Protein AF-A0AAE0NZG1-F1 (afdb_monomer)

Nearest PDB structures (foldseek):
  2xvi-assembly2_C  TM=7.199E-01  e=5.889E-21  Methylophaga aminisulfidivorans
  2xlt-assembly1_C  TM=7.195E-01  e=6.247E-21  Methylophaga aminisulfidivorans
  2xlr-assembly2_A  TM=7.307E-01  e=1.063E-20  Methylophaga aminisulfidivorans
  2xve-assembly1_B  TM=7.290E-01  e=1.706E-20  Methylophaga aminisulfidivorans
  2xls-assembly1_A  TM=7.111E-01  e=4.659E-20  Methylophaga aminisulfidivorans

Structure (mmCIF, N/CA/C/O backbone):
data_AF-A0AAE0NZG1-F1
#
_entry.id   AF-A0AAE0NZG1-F1
#
loop_
_atom_site.group_PDB
_atom_site.id
_atom_site.type_symbol
_atom_site.label_atom_id
_atom_site.label_alt_id
_atom_site.label_comp_id
_atom_site.label_asym_id
_atom_site.label_entity_id
_atom_site.label_seq_id
_atom_site.pdbx_PDB_ins_code
_atom_site.Cartn_x
_atom_site.Cartn_y
_atom_site.Cartn_z
_atom_site.occupancy
_atom_site.B_iso_or_equiv
_atom_site.auth_seq_id
_atom_site.auth_comp_id
_atom_site.auth_asym_id
_atom_site.auth_atom_id
_atom_site.pdbx_PDB_model_num
ATOM 1 N N . MET A 1 1 ? -55.441 -10.733 8.340 1.00 35.50 1 MET A N 1
ATOM 2 C CA . MET A 1 1 ? -56.640 -11.370 7.733 1.00 35.50 1 MET A CA 1
ATOM 3 C C . MET A 1 1 ? -56.366 -12.064 6.395 1.00 35.50 1 MET A C 1
ATOM 5 O O . MET A 1 1 ? -56.879 -13.160 6.217 1.00 35.50 1 MET A O 1
ATOM 9 N N . LEU A 1 2 ? -55.564 -11.502 5.477 1.00 33.28 2 LEU A N 1
ATOM 10 C CA . LEU A 1 2 ? -55.244 -12.149 4.186 1.00 33.28 2 LEU A CA 1
ATOM 11 C C . LEU A 1 2 ? -54.427 -13.452 4.346 1.00 33.28 2 LEU A C 1
ATOM 13 O O . LEU A 1 2 ? -54.689 -14.438 3.665 1.00 33.28 2 LEU A O 1
ATOM 17 N N . HIS A 1 3 ? -53.512 -13.483 5.323 1.00 33.41 3 HIS A N 1
ATOM 18 C CA . HIS A 1 3 ? -52.668 -14.644 5.623 1.00 33.41 3 HIS A CA 1
ATOM 19 C C . HIS A 1 3 ? -53.476 -15.886 6.042 1.00 33.41 3 HIS A C 1
ATOM 21 O O . HIS A 1 3 ? -53.213 -16.969 5.531 1.00 33.41 3 HIS A O 1
ATOM 27 N N . LEU A 1 4 ? -54.520 -15.711 6.869 1.00 37.62 4 LEU A N 1
ATOM 28 C CA . LEU A 1 4 ? -55.423 -16.794 7.292 1.00 37.62 4 LEU A CA 1
ATOM 29 C C . LEU A 1 4 ? -56.292 -17.328 6.143 1.00 37.62 4 LEU A C 1
ATOM 31 O O . LEU A 1 4 ? -56.583 -18.517 6.106 1.00 37.62 4 LEU A O 1
ATOM 35 N N . LYS A 1 5 ? -56.693 -16.475 5.189 1.00 36.03 5 LYS A N 1
ATOM 36 C CA . LYS A 1 5 ? -57.503 -16.903 4.034 1.00 36.03 5 LYS A CA 1
ATOM 37 C C . LYS A 1 5 ? -56.692 -17.735 3.032 1.00 36.03 5 LYS A C 1
ATOM 39 O O . LYS A 1 5 ? -57.220 -18.695 2.481 1.00 36.03 5 LYS A O 1
ATOM 44 N N . LEU A 1 6 ? -55.411 -17.411 2.841 1.00 36.88 6 LEU A N 1
ATOM 45 C CA . LEU A 1 6 ? -54.520 -18.142 1.930 1.00 36.88 6 LEU A CA 1
ATOM 46 C C . LEU A 1 6 ? -54.051 -19.487 2.504 1.00 36.88 6 LEU A C 1
ATOM 48 O O . LEU A 1 6 ? -53.966 -20.464 1.765 1.00 36.88 6 LEU A O 1
ATOM 52 N N . THR A 1 7 ? -53.823 -19.574 3.819 1.00 39.25 7 THR A N 1
ATOM 53 C CA . THR A 1 7 ? -53.500 -20.858 4.475 1.00 39.25 7 THR A CA 1
ATOM 54 C C . THR A 1 7 ? -54.692 -21.812 4.480 1.00 39.25 7 THR A C 1
ATOM 56 O O . THR A 1 7 ? -54.508 -23.007 4.272 1.00 39.25 7 THR A O 1
ATOM 59 N N . HIS A 1 8 ? -55.917 -21.298 4.639 1.00 39.06 8 HIS A N 1
ATOM 60 C CA . HIS A 1 8 ? -57.129 -22.121 4.586 1.00 39.06 8 HIS A CA 1
ATOM 61 C C . HIS A 1 8 ? -57.407 -22.660 3.170 1.00 39.06 8 HIS A C 1
ATOM 63 O O . HIS A 1 8 ? -57.751 -23.827 3.015 1.00 39.06 8 HIS A O 1
ATOM 69 N N . ALA A 1 9 ? -57.182 -21.850 2.126 1.00 38.56 9 ALA A N 1
ATOM 70 C CA . ALA A 1 9 ? -57.336 -22.283 0.733 1.00 38.56 9 ALA A CA 1
ATOM 71 C C . ALA A 1 9 ? -56.296 -23.343 0.314 1.00 38.56 9 ALA A C 1
ATOM 73 O O . ALA A 1 9 ? -56.632 -24.288 -0.398 1.00 38.56 9 ALA A O 1
ATOM 74 N N . ALA A 1 10 ? -55.051 -23.227 0.794 1.00 38.72 10 ALA A N 1
ATOM 75 C CA . ALA A 1 10 ? -54.000 -24.215 0.541 1.00 38.72 10 ALA A CA 1
ATOM 76 C C . ALA A 1 10 ? -54.260 -25.556 1.254 1.00 38.72 10 ALA A C 1
ATOM 78 O O . ALA A 1 10 ? -53.926 -26.610 0.719 1.00 38.72 10 ALA A O 1
ATOM 79 N N . TYR A 1 11 ? -54.888 -25.522 2.434 1.00 39.44 11 TYR A N 1
ATOM 80 C CA . TYR A 1 11 ? -55.250 -26.725 3.187 1.00 39.44 11 TYR A CA 1
ATOM 81 C C . TYR A 1 11 ? -56.404 -27.494 2.523 1.00 39.44 11 TYR A C 1
ATOM 83 O O . TYR A 1 11 ? -56.337 -28.712 2.399 1.00 39.44 11 TYR A O 1
ATOM 91 N N . ILE A 1 12 ? -57.416 -26.782 2.009 1.00 41.34 12 ILE A N 1
ATOM 92 C CA . ILE A 1 12 ? -58.547 -27.389 1.284 1.00 41.34 12 ILE A CA 1
ATOM 93 C C . ILE A 1 12 ? -58.068 -28.071 -0.008 1.00 41.34 12 ILE A C 1
ATOM 95 O O . ILE A 1 12 ? -58.441 -29.210 -0.271 1.00 41.34 12 ILE A O 1
ATOM 99 N N . HIS A 1 13 ? -57.163 -27.437 -0.763 1.00 39.66 13 HIS A N 1
ATOM 100 C CA . HIS A 1 13 ? -56.595 -28.042 -1.974 1.00 39.66 13 HIS A CA 1
ATOM 101 C C . HIS A 1 13 ? -55.708 -29.271 -1.704 1.00 39.66 13 HIS A C 1
ATOM 103 O O . HIS A 1 13 ? -55.544 -30.101 -2.596 1.00 39.66 13 HIS A O 1
ATOM 109 N N . ALA A 1 14 ? -55.135 -29.408 -0.504 1.00 37.75 14 ALA A N 1
ATOM 110 C CA . ALA A 1 14 ? -54.304 -30.555 -0.138 1.00 37.75 14 ALA A CA 1
ATOM 111 C C . ALA A 1 14 ? -55.138 -31.812 0.172 1.00 37.75 14 ALA A C 1
ATOM 113 O O . ALA A 1 14 ? -54.738 -32.914 -0.206 1.00 37.75 14 ALA A O 1
ATOM 114 N N . CYS A 1 15 ? -56.320 -31.653 0.779 1.00 36.50 15 CYS A N 1
ATOM 115 C CA . CYS A 1 15 ? -57.230 -32.769 1.060 1.00 36.50 15 CYS A CA 1
ATOM 116 C C . CYS A 1 15 ? -57.805 -33.407 -0.220 1.00 36.50 15 CYS A C 1
ATOM 118 O O . CYS A 1 15 ? -58.006 -34.620 -0.262 1.00 36.50 15 CYS A O 1
ATOM 120 N N . ASP A 1 16 ? -57.990 -32.627 -1.290 1.00 36.09 16 ASP A N 1
ATOM 121 C CA . ASP A 1 16 ? -58.468 -33.142 -2.583 1.00 36.09 16 ASP A CA 1
ATOM 122 C C . ASP A 1 16 ? -57.423 -34.017 -3.309 1.00 36.09 16 ASP A C 1
ATOM 124 O O . ASP A 1 16 ? -57.780 -34.909 -4.085 1.00 36.09 16 ASP A O 1
ATOM 128 N N . TYR A 1 17 ? -56.125 -33.813 -3.044 1.00 37.03 17 TYR A N 1
ATOM 129 C CA . TYR A 1 17 ? -55.042 -34.594 -3.659 1.00 37.03 17 TYR A CA 1
ATOM 130 C C . TYR A 1 17 ? -54.747 -35.914 -2.930 1.00 37.03 17 TYR A C 1
ATOM 132 O O . TYR A 1 17 ? -54.373 -36.888 -3.589 1.00 37.03 17 TYR A O 1
ATOM 140 N N . GLU A 1 18 ? -54.961 -35.992 -1.611 1.00 38.16 18 GLU A N 1
ATOM 141 C CA . GLU A 1 18 ? -54.873 -37.258 -0.861 1.00 38.16 18 GLU A CA 1
ATOM 142 C C . GLU A 1 18 ? -55.946 -38.261 -1.320 1.00 38.16 18 GLU A C 1
ATOM 144 O O . GLU A 1 18 ? -55.645 -39.440 -1.521 1.00 38.16 18 GLU A O 1
ATOM 149 N N . TRP A 1 19 ? -57.163 -37.789 -1.619 1.00 36.38 19 TRP A N 1
ATOM 150 C CA . TRP A 1 19 ? -58.260 -38.639 -2.103 1.00 36.38 19 TRP A CA 1
ATOM 151 C C . TRP A 1 19 ? -58.004 -39.243 -3.499 1.00 36.38 19 TRP A C 1
ATOM 153 O O . TRP A 1 19 ? -58.440 -40.357 -3.802 1.00 36.38 19 TRP A O 1
ATOM 163 N N . LEU A 1 20 ? -57.254 -38.544 -4.360 1.00 34.03 20 LEU A N 1
ATOM 164 C CA . LEU A 1 20 ? -56.904 -39.017 -5.707 1.00 34.03 20 LEU A CA 1
ATOM 165 C C . LEU A 1 20 ? -55.770 -40.058 -5.717 1.00 34.03 20 LEU A C 1
ATOM 167 O O . LEU A 1 20 ? -55.671 -40.835 -6.673 1.00 34.03 20 LEU A O 1
ATOM 171 N N . PHE A 1 21 ? -54.936 -40.118 -4.673 1.00 36.44 21 PHE A N 1
ATOM 172 C CA . PHE A 1 21 ? -53.766 -41.005 -4.629 1.00 36.44 21 PHE A CA 1
ATOM 173 C C . PHE A 1 21 ? -54.078 -42.402 -4.058 1.00 36.44 21 PHE A C 1
ATOM 175 O O . PHE A 1 21 ? -53.493 -43.392 -4.505 1.00 36.44 21 PHE A O 1
ATOM 182 N N . GLU A 1 22 ? -55.071 -42.531 -3.168 1.00 37.56 22 GLU A N 1
ATOM 183 C CA . GLU A 1 22 ? -55.482 -43.827 -2.591 1.00 37.56 22 GLU A CA 1
ATOM 184 C C . GLU A 1 22 ? -56.130 -44.796 -3.601 1.00 37.56 22 GLU A C 1
ATOM 186 O O . GLU A 1 22 ? -56.205 -46.002 -3.359 1.00 37.56 22 GLU A O 1
ATOM 191 N N . ARG A 1 23 ? -56.548 -44.324 -4.785 1.00 32.97 23 ARG A N 1
ATOM 192 C CA . ARG A 1 23 ? -57.167 -45.178 -5.818 1.00 32.97 23 ARG A CA 1
ATOM 193 C C . ARG A 1 23 ? -56.192 -45.865 -6.781 1.00 32.97 23 ARG A C 1
ATOM 195 O O . ARG A 1 23 ? -56.651 -46.636 -7.623 1.00 32.97 23 ARG A O 1
ATOM 202 N N . ARG A 1 24 ? -54.874 -45.638 -6.684 1.00 37.31 24 ARG A N 1
ATOM 203 C CA . ARG A 1 24 ? -53.900 -46.115 -7.694 1.00 37.31 24 ARG A CA 1
ATOM 204 C C . ARG A 1 24 ? -52.851 -47.123 -7.225 1.00 37.31 24 ARG A C 1
ATOM 206 O O . ARG A 1 24 ? -51.877 -47.343 -7.936 1.00 37.31 24 ARG A O 1
ATOM 213 N N . VAL A 1 25 ? -53.073 -47.801 -6.100 1.00 41.47 25 VAL A N 1
ATOM 214 C CA . VAL A 1 25 ? -52.229 -48.931 -5.670 1.00 41.47 25 VAL A CA 1
ATOM 215 C C . VAL A 1 25 ? -53.098 -50.150 -5.352 1.00 41.47 25 VAL A C 1
ATOM 217 O O . VAL A 1 25 ? -53.264 -50.559 -4.208 1.00 41.47 25 VAL A O 1
ATOM 220 N N . LYS A 1 26 ? -53.686 -50.747 -6.392 1.00 36.97 26 LYS A N 1
ATOM 221 C CA . LYS A 1 26 ? -54.165 -52.135 -6.362 1.00 36.97 26 LYS A CA 1
ATOM 222 C C . LYS A 1 26 ? -53.731 -52.830 -7.648 1.00 36.97 26 LYS A C 1
ATOM 224 O O . LYS A 1 26 ? -54.264 -52.540 -8.711 1.00 36.97 26 LYS A O 1
ATOM 229 N N . GLY A 1 27 ? -52.796 -53.767 -7.507 1.00 40.88 27 GLY A N 1
ATOM 230 C CA . GLY A 1 27 ? -52.499 -54.787 -8.511 1.00 40.88 27 GLY A CA 1
ATOM 231 C C . GLY A 1 27 ? -51.211 -54.566 -9.300 1.00 40.88 27 GLY A C 1
ATOM 232 O O . GLY A 1 27 ? -51.254 -54.097 -10.430 1.00 40.88 27 GLY A O 1
ATOM 233 N N . SER A 1 28 ? -50.079 -54.999 -8.747 1.00 34.44 28 SER A N 1
ATOM 234 C CA . SER A 1 28 ? -48.930 -55.418 -9.559 1.00 34.44 28 SER A CA 1
ATOM 235 C C . SER A 1 28 ? -48.131 -56.480 -8.805 1.00 34.44 28 SER A C 1
ATOM 237 O O . SER A 1 28 ? -47.505 -56.184 -7.790 1.00 34.44 28 SER A O 1
ATOM 239 N N . THR A 1 29 ? -48.203 -57.718 -9.285 1.00 38.53 29 THR A N 1
ATOM 240 C CA . THR A 1 29 ? -47.350 -58.847 -8.892 1.00 38.53 29 THR A CA 1
ATOM 241 C C . THR A 1 29 ? -46.118 -58.887 -9.791 1.00 38.53 29 THR A C 1
ATOM 243 O O . THR A 1 29 ? -46.232 -58.641 -10.992 1.00 38.53 29 THR A O 1
ATOM 246 N N . ASP A 1 30 ? -44.955 -59.213 -9.234 1.00 44.97 30 ASP A N 1
ATOM 247 C CA . ASP A 1 30 ? -43.724 -59.451 -9.985 1.00 44.97 30 ASP A CA 1
ATOM 248 C C . ASP A 1 30 ? -43.536 -60.944 -10.321 1.00 44.97 30 ASP A C 1
ATOM 250 O O . ASP A 1 30 ? -44.201 -61.835 -9.787 1.00 44.97 30 ASP A O 1
ATOM 254 N N . ALA A 1 31 ? -42.649 -61.217 -11.282 1.00 43.62 31 ALA A N 1
ATOM 255 C CA . ALA A 1 31 ? -42.538 -62.484 -12.013 1.00 43.62 31 ALA A CA 1
ATOM 256 C C . ALA A 1 31 ? -42.002 -63.691 -11.206 1.00 43.62 31 ALA A C 1
ATOM 258 O O . ALA A 1 31 ? -41.679 -64.719 -11.798 1.00 43.62 31 ALA A O 1
ATOM 259 N N . LEU A 1 32 ? -41.902 -63.595 -9.876 1.00 44.12 32 LEU A N 1
ATOM 260 C CA . LEU A 1 32 ? -41.382 -64.661 -9.007 1.00 44.12 32 LEU A CA 1
ATOM 261 C C . LEU A 1 32 ? -42.249 -64.951 -7.767 1.00 44.12 32 LEU A C 1
ATOM 263 O O . LEU A 1 32 ? -41.847 -65.742 -6.919 1.00 44.12 32 LEU A O 1
ATOM 267 N N . GLY A 1 33 ? -43.458 -64.386 -7.671 1.00 43.19 33 GLY A N 1
ATOM 268 C CA . GLY A 1 33 ? -44.497 -64.894 -6.764 1.00 43.19 33 GLY A CA 1
ATOM 269 C C . GLY A 1 33 ? -44.167 -64.866 -5.266 1.00 43.19 33 GLY A C 1
ATOM 270 O O . GLY A 1 33 ? -44.625 -65.743 -4.536 1.00 43.19 33 GLY A O 1
ATOM 271 N N . SER A 1 34 ? -43.416 -63.870 -4.785 1.00 36.91 34 SER A N 1
ATOM 272 C CA . SER A 1 34 ? -43.178 -63.686 -3.345 1.00 36.91 34 SER A CA 1
ATOM 273 C C . SER A 1 34 ? -43.743 -62.359 -2.833 1.00 36.91 34 SER A C 1
ATOM 275 O O . SER A 1 34 ? -43.562 -61.301 -3.425 1.00 36.91 34 SER A O 1
ATOM 277 N N . THR A 1 35 ? -44.475 -62.424 -1.721 1.00 37.06 35 THR A N 1
ATOM 278 C CA . THR A 1 35 ? -45.082 -61.274 -1.038 1.00 37.06 35 THR A CA 1
ATOM 279 C C . THR A 1 35 ? -44.037 -60.480 -0.253 1.00 37.06 35 THR A C 1
ATOM 281 O O . THR A 1 35 ? -43.442 -61.008 0.687 1.00 37.06 35 THR A O 1
ATOM 284 N N . ILE A 1 36 ? -43.858 -59.201 -0.593 1.00 37.53 36 ILE A N 1
ATOM 285 C CA . ILE A 1 36 ? -43.008 -58.245 0.135 1.00 37.53 36 ILE A CA 1
ATOM 286 C C . ILE A 1 36 ? -43.803 -57.657 1.323 1.00 37.53 36 ILE A C 1
ATOM 288 O O . ILE A 1 36 ? -44.904 -57.143 1.109 1.00 37.53 36 ILE A O 1
ATOM 292 N N . PRO A 1 37 ? -43.298 -57.699 2.573 1.00 34.16 37 PRO A N 1
ATOM 293 C CA . PRO A 1 37 ? -43.982 -57.110 3.725 1.00 34.16 37 PRO A CA 1
ATOM 294 C C . PRO A 1 37 ? -43.802 -55.577 3.785 1.00 34.16 37 PRO A C 1
ATOM 296 O O . PRO A 1 37 ? -42.761 -55.060 3.369 1.00 34.16 37 PRO A O 1
ATOM 299 N N . PRO A 1 38 ? -44.776 -54.819 4.329 1.00 34.44 38 PRO A N 1
ATOM 300 C CA . PRO A 1 38 ? -44.740 -53.361 4.321 1.00 34.44 38 PRO A CA 1
ATOM 301 C C . PRO A 1 38 ? -43.804 -52.844 5.421 1.00 34.44 38 PRO A C 1
ATOM 303 O O . PRO A 1 38 ? -44.153 -52.834 6.600 1.00 34.44 38 PRO A O 1
ATOM 306 N N . ALA A 1 39 ? -42.615 -52.375 5.044 1.00 32.00 39 ALA A N 1
ATOM 307 C CA . ALA A 1 39 ? -41.710 -51.678 5.952 1.00 32.00 39 ALA A CA 1
ATOM 308 C C . ALA A 1 39 ? -41.410 -50.255 5.451 1.00 32.00 39 ALA A C 1
ATOM 310 O O . ALA A 1 39 ? -40.675 -50.051 4.493 1.00 32.00 39 ALA A O 1
ATOM 311 N N . ARG A 1 40 ? -41.983 -49.279 6.171 1.00 34.56 40 ARG A N 1
ATOM 312 C CA . ARG A 1 40 ? -41.534 -47.881 6.335 1.00 34.56 40 ARG A CA 1
ATOM 313 C C . ARG A 1 40 ? -41.143 -47.110 5.062 1.00 34.56 40 ARG A C 1
ATOM 315 O O . ARG A 1 40 ? -39.990 -46.740 4.880 1.00 34.56 40 ARG A O 1
ATOM 322 N N . PHE A 1 41 ? -42.149 -46.697 4.297 1.00 34.56 41 PHE A N 1
ATOM 323 C CA . PHE A 1 41 ? -42.094 -45.475 3.485 1.00 34.56 41 PHE A CA 1
ATOM 324 C C . PHE A 1 41 ? -43.159 -44.501 4.003 1.00 34.56 41 PHE A C 1
ATOM 326 O O . PHE A 1 41 ? -44.265 -44.419 3.490 1.00 34.56 41 PHE A O 1
ATOM 333 N N . SER A 1 42 ? -42.847 -43.807 5.095 1.00 36.22 42 SER A N 1
ATOM 334 C CA . SER A 1 42 ? -43.654 -42.694 5.610 1.00 36.22 42 SER A CA 1
ATOM 335 C C . SER A 1 42 ? -42.708 -41.637 6.163 1.00 36.22 42 SER A C 1
ATOM 337 O O . SER A 1 42 ? -42.648 -41.395 7.366 1.00 36.22 42 SER A O 1
ATOM 339 N N . LEU A 1 43 ? -41.893 -41.065 5.281 1.00 40.91 43 LEU A N 1
ATOM 340 C CA . LEU A 1 43 ? -41.100 -39.876 5.583 1.00 40.91 43 LEU A CA 1
ATOM 341 C C . LEU A 1 43 ? -40.825 -39.103 4.287 1.00 40.91 43 LEU A C 1
ATOM 343 O O . LEU A 1 43 ? -39.690 -38.847 3.906 1.00 40.91 43 LEU A O 1
ATOM 347 N N . THR A 1 44 ? -41.883 -38.777 3.557 1.00 52.12 44 THR A N 1
ATOM 348 C CA . THR A 1 44 ? -41.784 -38.003 2.319 1.00 52.12 44 THR A CA 1
ATOM 349 C C . THR A 1 44 ? -43.118 -37.301 2.118 1.00 52.12 44 THR A C 1
ATOM 351 O O . THR A 1 44 ? -44.143 -37.820 2.536 1.00 52.12 44 THR A O 1
ATOM 354 N N . VAL A 1 45 ? -43.111 -36.109 1.527 1.00 38.25 45 VAL A N 1
ATOM 355 C CA . VAL A 1 45 ? -44.235 -35.156 1.423 1.00 38.25 45 VAL A CA 1
ATOM 356 C C . VAL A 1 45 ? -44.298 -34.145 2.575 1.00 38.25 45 VAL A C 1
ATOM 358 O O . VAL A 1 45 ? -43.971 -32.987 2.333 1.00 38.25 45 VAL A O 1
ATOM 361 N N . HIS A 1 46 ? -44.594 -34.519 3.827 1.00 38.03 46 HIS A N 1
ATOM 362 C CA . HIS A 1 46 ? -44.743 -33.515 4.906 1.00 38.03 46 HIS A CA 1
ATOM 363 C C . HIS A 1 46 ? -43.450 -32.718 5.180 1.00 38.03 46 HIS A C 1
ATOM 365 O O . HIS A 1 46 ? -43.475 -31.496 5.298 1.00 38.03 46 HIS A O 1
ATOM 371 N N . GLN A 1 47 ? -42.289 -33.383 5.180 1.00 42.56 47 GLN A N 1
ATOM 372 C CA . GLN A 1 47 ? -40.992 -32.710 5.340 1.00 42.56 47 GLN A CA 1
ATOM 373 C C . GLN A 1 47 ? -40.622 -31.834 4.134 1.00 42.56 47 GLN A C 1
ATOM 375 O O . GLN A 1 47 ? -40.018 -30.780 4.313 1.00 42.56 47 GLN A O 1
ATOM 380 N N . CYS A 1 48 ? -41.030 -32.217 2.920 1.00 38.31 48 CYS A N 1
ATOM 381 C CA . CYS A 1 48 ? -40.830 -31.401 1.722 1.00 38.31 48 CYS A CA 1
ATOM 382 C C . CYS A 1 48 ? -41.717 -30.147 1.743 1.00 38.31 48 CYS A C 1
ATOM 384 O O . CYS A 1 48 ? -41.238 -29.069 1.405 1.00 38.31 48 CYS A O 1
ATOM 386 N N . PHE A 1 49 ? -42.968 -30.251 2.203 1.00 41.38 49 PHE A N 1
ATOM 387 C CA . PHE A 1 49 ? -43.868 -29.102 2.346 1.00 41.38 49 PHE A CA 1
ATOM 388 C C . PHE A 1 49 ? -43.450 -28.150 3.469 1.00 41.38 49 PHE A C 1
ATOM 390 O O . PHE A 1 49 ? -43.558 -26.942 3.293 1.00 41.38 49 PHE A O 1
ATOM 397 N N . VAL A 1 50 ? -42.901 -28.657 4.577 1.00 45.22 50 VAL A N 1
ATOM 398 C CA . VAL A 1 50 ? -42.299 -27.810 5.623 1.00 45.22 50 VAL A CA 1
ATOM 399 C C . VAL A 1 50 ? -41.055 -27.092 5.092 1.00 45.22 50 VAL A C 1
ATOM 401 O O . VAL A 1 50 ? -40.870 -25.909 5.364 1.00 45.22 50 VAL A O 1
ATOM 404 N N . LEU A 1 51 ? -40.228 -27.757 4.277 1.00 43.56 51 LEU A N 1
ATOM 405 C CA . LEU A 1 51 ? -39.058 -27.127 3.661 1.00 43.56 51 LEU A CA 1
ATOM 406 C C . LEU A 1 51 ? -39.462 -26.042 2.649 1.00 43.56 51 LEU A C 1
ATOM 408 O O . LEU A 1 51 ? -38.928 -24.938 2.691 1.00 43.56 51 LEU A O 1
ATOM 412 N N . ILE A 1 52 ? -40.439 -26.324 1.783 1.00 46.22 52 ILE A N 1
ATOM 413 C CA . ILE A 1 52 ? -40.962 -25.372 0.792 1.00 46.22 52 ILE A CA 1
ATOM 414 C C . ILE A 1 52 ? -41.704 -24.221 1.486 1.00 46.22 52 ILE A C 1
ATOM 416 O O . ILE A 1 52 ? -41.507 -23.068 1.119 1.00 46.22 52 ILE A O 1
ATOM 420 N N . GLY A 1 53 ? -42.484 -24.502 2.531 1.00 36.66 53 GLY A N 1
ATOM 421 C CA . GLY A 1 53 ? -43.155 -23.498 3.357 1.00 36.66 53 GLY A CA 1
ATOM 422 C C . GLY A 1 53 ? -42.173 -22.591 4.099 1.00 36.66 53 GLY A C 1
ATOM 423 O O . GLY A 1 53 ? -42.387 -21.385 4.147 1.00 36.66 53 GLY A O 1
ATOM 424 N N . ASN A 1 54 ? -41.053 -23.130 4.587 1.00 46.97 54 ASN A N 1
ATOM 425 C CA . ASN A 1 54 ? -39.980 -22.339 5.194 1.00 46.97 54 ASN A CA 1
ATOM 426 C C . ASN A 1 54 ? -39.200 -21.519 4.157 1.00 46.97 54 ASN A C 1
ATOM 428 O O . ASN A 1 54 ? -38.798 -20.397 4.445 1.00 46.97 54 ASN A O 1
ATOM 432 N N . ILE A 1 55 ? -39.000 -22.038 2.942 1.00 46.88 55 ILE A N 1
ATOM 433 C CA . ILE A 1 55 ? -38.347 -21.303 1.849 1.00 46.88 55 ILE A CA 1
ATOM 434 C C . ILE A 1 55 ? -39.248 -20.162 1.363 1.00 46.88 55 ILE A C 1
ATOM 436 O O . ILE A 1 55 ? -38.789 -19.029 1.267 1.00 46.88 55 ILE A O 1
ATOM 440 N N . ILE A 1 56 ? -40.535 -20.421 1.129 1.00 44.00 56 ILE A N 1
ATOM 441 C CA . ILE A 1 56 ? -41.512 -19.404 0.716 1.00 44.00 56 ILE A CA 1
ATOM 442 C C . ILE A 1 56 ? -41.754 -18.401 1.852 1.00 44.00 56 ILE A C 1
ATOM 444 O O . ILE A 1 56 ? -41.794 -17.202 1.598 1.00 44.00 56 ILE A O 1
ATOM 448 N N . GLY A 1 57 ? -41.832 -18.859 3.103 1.00 35.12 57 GLY A N 1
ATOM 449 C CA . GLY A 1 57 ? -41.927 -18.006 4.289 1.00 35.12 57 GLY A CA 1
ATOM 450 C C . GLY A 1 57 ? -40.707 -17.101 4.470 1.00 35.12 57 GLY A C 1
ATOM 451 O O . GLY A 1 57 ? -40.872 -15.926 4.772 1.00 35.12 57 GLY A O 1
ATOM 452 N N . ASN A 1 58 ? -39.497 -17.595 4.189 1.00 43.34 58 ASN A N 1
ATOM 453 C CA . ASN A 1 58 ? -38.279 -16.780 4.189 1.00 43.34 58 ASN A CA 1
ATOM 454 C C . ASN A 1 58 ? -38.204 -15.823 2.991 1.00 43.34 58 ASN A C 1
ATOM 456 O O . ASN A 1 58 ? -37.699 -14.715 3.136 1.00 43.34 58 ASN A O 1
ATOM 460 N N . ILE A 1 59 ? -38.696 -16.210 1.811 1.00 40.09 59 ILE A N 1
ATOM 461 C CA . ILE A 1 59 ? -38.724 -15.337 0.625 1.00 40.09 59 ILE A CA 1
ATOM 462 C C . ILE A 1 59 ? -39.741 -14.203 0.813 1.00 40.09 59 ILE A C 1
ATOM 464 O O . ILE A 1 59 ? -39.424 -13.052 0.530 1.00 40.09 59 ILE A O 1
ATOM 468 N N . ILE A 1 60 ? -40.931 -14.508 1.340 1.00 41.34 60 ILE A N 1
ATOM 469 C CA . ILE A 1 60 ? -41.985 -13.521 1.611 1.00 41.34 60 ILE A CA 1
ATOM 470 C C . ILE A 1 60 ? -41.628 -12.667 2.837 1.00 41.34 60 ILE A C 1
ATOM 472 O O . ILE A 1 60 ? -41.801 -11.453 2.788 1.00 41.34 60 ILE A O 1
ATOM 476 N N . GLY A 1 61 ? -41.050 -13.255 3.890 1.00 35.22 61 GLY A N 1
ATOM 477 C CA . GLY A 1 61 ? -40.526 -12.520 5.048 1.00 35.22 61 GLY A CA 1
ATOM 478 C C . GLY A 1 61 ? -39.422 -11.530 4.661 1.00 35.22 61 GLY A C 1
ATOM 479 O O . GLY A 1 61 ? -39.487 -10.363 5.028 1.00 35.22 61 GLY A O 1
ATOM 480 N N . ASN A 1 62 ? -38.487 -11.933 3.791 1.00 41.16 62 ASN A N 1
ATOM 481 C CA . ASN A 1 62 ? -37.455 -11.037 3.249 1.00 41.16 62 ASN A CA 1
ATOM 482 C C . ASN A 1 62 ? -37.982 -9.993 2.242 1.00 41.16 62 ASN A C 1
ATOM 484 O O . ASN A 1 62 ? -37.261 -9.047 1.915 1.00 41.16 62 ASN A O 1
ATOM 488 N N . MET A 1 63 ? -39.194 -10.171 1.707 1.00 36.78 63 MET A N 1
ATOM 489 C CA . MET A 1 63 ? -39.853 -9.191 0.835 1.00 36.78 63 MET A CA 1
ATOM 490 C C . MET A 1 63 ? -40.731 -8.197 1.606 1.00 36.78 63 MET A C 1
ATOM 492 O O . MET A 1 63 ? -40.969 -7.109 1.088 1.00 36.78 63 MET A O 1
ATOM 496 N N . MET A 1 64 ? -41.217 -8.554 2.801 1.00 36.62 64 MET A N 1
ATOM 497 C CA . MET A 1 64 ? -42.177 -7.743 3.564 1.00 36.62 64 MET A CA 1
ATOM 498 C C . MET A 1 64 ? -41.589 -7.059 4.803 1.00 36.62 64 MET A C 1
ATOM 500 O O . MET A 1 64 ? -42.204 -6.113 5.291 1.00 36.62 64 MET A O 1
ATOM 504 N N . ASP A 1 65 ? -40.405 -7.455 5.269 1.00 43.88 65 ASP A N 1
ATOM 505 C CA . ASP A 1 65 ? -39.677 -6.690 6.279 1.00 43.88 65 ASP A CA 1
ATOM 506 C C . ASP A 1 65 ? -38.789 -5.640 5.604 1.00 43.88 65 ASP A C 1
ATOM 508 O O . ASP A 1 65 ? -37.998 -5.963 4.714 1.00 43.88 65 ASP A O 1
ATOM 512 N N . ASN A 1 66 ? -38.898 -4.400 6.095 1.00 43.66 66 ASN A N 1
ATOM 513 C CA . ASN A 1 66 ? -38.074 -3.221 5.796 1.00 43.66 66 ASN A CA 1
ATOM 514 C C . ASN A 1 66 ? -38.585 -2.273 4.705 1.00 43.66 66 ASN A C 1
ATOM 516 O O . ASN A 1 66 ? -37.869 -2.012 3.744 1.00 43.66 66 ASN A O 1
ATOM 520 N N . ILE A 1 67 ? -39.758 -1.671 4.897 1.00 37.03 67 ILE A N 1
ATOM 52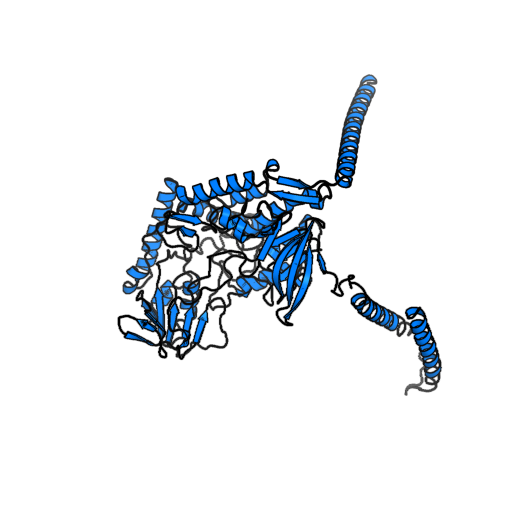1 C CA . ILE A 1 67 ? -40.107 -0.388 4.265 1.00 37.03 67 ILE A CA 1
ATOM 522 C C . ILE A 1 67 ? -40.252 0.623 5.407 1.00 37.03 67 ILE A C 1
ATOM 524 O O . ILE A 1 67 ? -41.092 0.412 6.281 1.00 37.03 67 ILE A O 1
ATOM 528 N N . ASP A 1 68 ? -39.405 1.656 5.454 1.00 43.75 68 ASP A N 1
ATOM 529 C CA . ASP A 1 68 ? -39.647 2.802 6.346 1.00 43.75 68 ASP A CA 1
ATOM 530 C C . ASP A 1 68 ? -40.677 3.766 5.713 1.00 43.75 68 ASP A C 1
ATOM 532 O O . ASP A 1 68 ? -40.981 3.647 4.523 1.00 43.75 68 ASP A O 1
ATOM 536 N N . ASP A 1 69 ? -41.226 4.706 6.492 1.00 44.75 69 ASP A N 1
ATOM 537 C CA . ASP A 1 69 ? -42.268 5.667 6.071 1.00 44.75 69 ASP A CA 1
ATOM 538 C C . ASP A 1 69 ? -41.916 6.519 4.818 1.00 44.75 69 ASP A C 1
ATOM 540 O O . ASP A 1 69 ? -42.781 7.200 4.268 1.00 44.75 69 ASP A O 1
ATOM 544 N N . SER A 1 70 ? -40.675 6.464 4.322 1.00 47.88 70 SER A N 1
ATOM 545 C CA . SER A 1 70 ? -40.171 7.086 3.087 1.00 47.88 70 SER A CA 1
ATOM 546 C C . SER A 1 70 ? -40.225 6.195 1.834 1.00 47.88 70 SER A C 1
ATOM 548 O O . SER A 1 70 ? -39.894 6.657 0.742 1.00 47.88 70 SER A O 1
ATOM 550 N N . GLY A 1 71 ? -40.636 4.925 1.947 1.00 38.00 71 GLY A N 1
ATOM 551 C CA . GLY A 1 71 ? -40.714 3.993 0.811 1.00 38.00 71 GLY A CA 1
ATOM 552 C C . GLY A 1 71 ? -39.370 3.386 0.381 1.00 38.00 71 GLY A C 1
ATOM 553 O O . GLY A 1 71 ? -39.311 2.673 -0.623 1.00 38.00 71 GLY A O 1
ATOM 554 N N . LEU A 1 72 ? -38.294 3.638 1.132 1.00 46.59 72 LEU A N 1
ATOM 555 C CA . LEU A 1 72 ? -36.976 3.038 0.925 1.00 46.59 72 LEU A CA 1
ATOM 556 C C . LEU A 1 72 ? -36.819 1.756 1.751 1.00 46.59 72 LEU A C 1
ATOM 558 O O . LEU A 1 72 ? -37.326 1.634 2.869 1.00 46.59 72 LEU A O 1
ATOM 562 N N . LYS A 1 73 ? -36.091 0.785 1.187 1.00 56.44 73 LYS A N 1
ATOM 563 C CA . LYS A 1 73 ? -35.747 -0.453 1.888 1.00 56.44 73 LYS A CA 1
ATOM 564 C C . LYS A 1 73 ? -34.895 -0.094 3.110 1.00 56.44 73 LYS A C 1
ATOM 566 O O . LYS A 1 73 ? -33.888 0.593 2.935 1.00 56.44 73 LYS A O 1
ATOM 571 N N . ALA A 1 74 ? -35.273 -0.530 4.316 1.00 63.84 74 ALA A N 1
ATOM 572 C CA . ALA A 1 74 ? -34.489 -0.201 5.514 1.00 63.84 74 ALA A CA 1
ATOM 573 C C . ALA A 1 74 ? -33.027 -0.658 5.334 1.00 63.84 74 ALA A C 1
ATOM 575 O O . ALA A 1 74 ? -32.786 -1.718 4.738 1.00 63.84 74 ALA A O 1
ATOM 576 N N . PRO A 1 75 ? -32.049 0.135 5.808 1.00 78.12 75 PRO A N 1
ATOM 577 C CA . PRO A 1 75 ? -30.645 -0.151 5.571 1.00 78.12 75 PRO A CA 1
ATOM 578 C C . PRO A 1 75 ? -30.259 -1.504 6.167 1.00 78.12 75 PRO A C 1
ATOM 580 O O . PRO A 1 75 ? -30.689 -1.867 7.266 1.00 78.12 75 PRO A O 1
ATOM 583 N N . GLY A 1 76 ? -29.400 -2.242 5.460 1.00 90.69 76 GLY A N 1
ATOM 584 C CA . GLY A 1 76 ? -28.732 -3.398 6.056 1.00 90.69 76 GLY A CA 1
ATOM 585 C C . GLY A 1 76 ? -27.928 -2.964 7.286 1.00 90.69 76 GLY A C 1
ATOM 586 O O . GLY A 1 76 ? -27.505 -1.8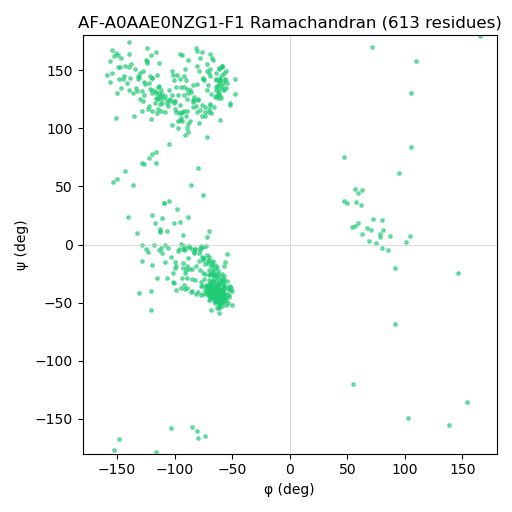15 7.369 1.00 90.69 76 GLY A O 1
ATOM 587 N N . TYR A 1 77 ? -27.705 -3.860 8.247 1.00 96.62 77 TYR A N 1
ATOM 588 C CA . TYR A 1 77 ? -26.897 -3.556 9.432 1.00 96.62 77 TYR A CA 1
ATOM 589 C C . TYR A 1 77 ? -25.860 -4.648 9.690 1.00 96.62 77 TYR A C 1
ATOM 591 O O . TYR A 1 77 ? -26.136 -5.835 9.513 1.00 96.62 77 TYR A O 1
ATOM 599 N N . SER A 1 78 ? -24.671 -4.238 10.127 1.00 97.69 78 SER A N 1
ATOM 600 C CA . SER A 1 78 ? -23.695 -5.114 10.779 1.00 97.69 78 SER A CA 1
ATOM 601 C C . SER A 1 78 ? -22.967 -4.352 11.876 1.00 97.69 78 SER A C 1
ATOM 603 O O . SER A 1 78 ? -22.675 -3.168 11.727 1.00 97.69 78 SER A O 1
ATOM 605 N N . GLN A 1 79 ? -22.611 -5.010 12.975 1.00 97.75 79 GLN A N 1
ATOM 606 C CA . GLN A 1 79 ? -21.849 -4.362 14.039 1.00 97.75 79 GLN A CA 1
ATOM 607 C C . GLN A 1 79 ? -20.523 -3.789 13.512 1.00 97.75 79 GLN A C 1
ATOM 609 O O . GLN A 1 79 ? -20.172 -2.648 13.824 1.00 97.75 79 GLN A O 1
ATOM 614 N N . PHE A 1 80 ? -19.824 -4.546 12.663 1.00 98.75 80 PHE A N 1
ATOM 615 C CA . PHE A 1 80 ? -18.592 -4.120 12.003 1.00 98.75 80 PHE A CA 1
ATOM 616 C C . PHE A 1 80 ? -18.796 -4.010 10.491 1.00 98.75 80 PHE A C 1
ATOM 618 O O . PHE A 1 80 ? -19.335 -4.924 9.863 1.00 98.75 80 PHE A 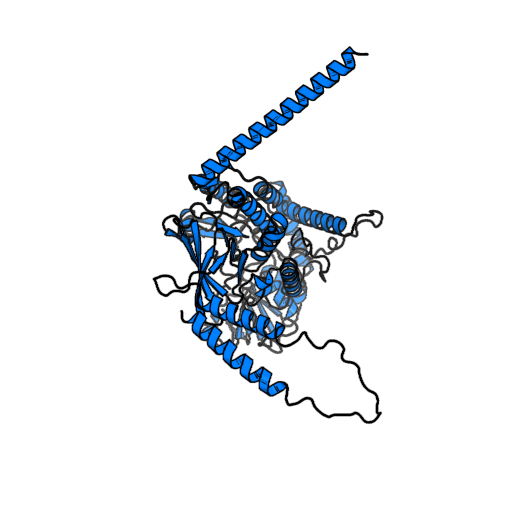O 1
ATOM 625 N N . ALA A 1 81 ? -18.310 -2.934 9.883 1.00 98.75 81 ALA A N 1
ATOM 626 C CA . ALA A 1 81 ? -18.139 -2.832 8.438 1.00 98.75 81 ALA A CA 1
ATOM 627 C C . ALA A 1 81 ? -16.665 -2.604 8.098 1.00 98.75 81 ALA A C 1
ATOM 629 O O . ALA A 1 81 ? -15.956 -1.897 8.813 1.00 98.75 81 ALA A O 1
ATOM 630 N N . CYS A 1 82 ? -16.193 -3.190 6.998 1.00 98.69 82 CYS A N 1
ATOM 631 C CA . CYS A 1 82 ? -14.860 -2.926 6.473 1.00 98.69 82 CYS A CA 1
ATOM 632 C C . CYS A 1 82 ? -14.885 -2.687 4.964 1.00 98.69 82 CYS A C 1
ATOM 634 O O . CYS A 1 82 ? -15.505 -3.443 4.220 1.00 98.69 82 CYS A O 1
ATOM 636 N N . ILE A 1 83 ? -14.185 -1.654 4.504 1.00 98.50 83 ILE A N 1
ATOM 637 C CA . ILE A 1 83 ? -14.023 -1.361 3.080 1.00 98.50 83 ILE A CA 1
ATOM 638 C C . ILE A 1 83 ? -12.693 -1.962 2.612 1.00 98.50 83 ILE A C 1
ATOM 640 O O . ILE A 1 83 ? -11.631 -1.505 3.033 1.00 98.50 83 ILE A O 1
ATOM 644 N N . GLY A 1 84 ? -12.755 -2.974 1.744 1.00 97.75 84 GLY A N 1
ATOM 645 C CA . GLY A 1 84 ? -11.620 -3.693 1.158 1.00 97.75 84 GLY A CA 1
ATOM 646 C C . GLY A 1 84 ? -11.388 -5.093 1.746 1.00 97.75 84 GLY A C 1
ATOM 647 O O . GLY A 1 84 ? -11.246 -5.268 2.955 1.00 97.75 84 GLY A O 1
ATOM 648 N N . ALA A 1 85 ? -11.249 -6.098 0.876 1.00 97.69 85 ALA A N 1
ATOM 649 C CA . ALA A 1 85 ? -10.966 -7.500 1.205 1.00 97.69 85 ALA A CA 1
ATOM 650 C C . ALA A 1 85 ? -9.503 -7.899 0.906 1.00 97.69 85 ALA A C 1
ATOM 652 O O . ALA A 1 85 ? -9.196 -9.014 0.471 1.00 97.69 85 ALA A O 1
ATOM 653 N N . GLY A 1 86 ? -8.570 -6.974 1.149 1.00 97.38 86 GLY A N 1
ATOM 654 C CA . GLY A 1 86 ? -7.136 -7.264 1.215 1.00 97.38 86 GLY A CA 1
ATOM 655 C C . GLY A 1 86 ? -6.711 -7.854 2.568 1.00 97.38 86 GLY A C 1
ATOM 656 O O . GLY A 1 86 ? -7.534 -8.314 3.362 1.00 97.38 86 GLY A O 1
ATOM 657 N N . PHE A 1 87 ? -5.409 -7.777 2.873 1.00 97.81 87 PHE A N 1
ATOM 658 C CA . PHE A 1 87 ? -4.865 -8.169 4.184 1.00 97.81 87 PHE A CA 1
ATOM 659 C C . PHE A 1 87 ? -5.575 -7.472 5.356 1.00 97.81 87 PHE A C 1
ATOM 661 O O . PHE A 1 87 ? -5.801 -8.106 6.383 1.00 97.81 87 PHE A O 1
ATOM 668 N N . SER A 1 88 ? -5.966 -6.205 5.193 1.00 97.88 88 SER A N 1
ATOM 669 C CA . SER A 1 88 ? -6.676 -5.430 6.215 1.00 97.88 88 SER A CA 1
ATOM 670 C C . SER A 1 88 ? -8.033 -6.037 6.587 1.00 97.88 88 SER A C 1
ATOM 672 O O . SER A 1 88 ? -8.227 -6.422 7.739 1.00 97.88 88 SER A O 1
ATOM 674 N N . GLY A 1 89 ? -8.952 -6.188 5.627 1.00 98.25 89 GLY A N 1
ATOM 675 C CA . GLY A 1 89 ? -10.294 -6.718 5.897 1.00 98.25 89 GLY A CA 1
ATOM 676 C C . GLY A 1 89 ? -10.288 -8.186 6.326 1.00 98.25 89 GLY A C 1
ATOM 677 O O . GLY A 1 89 ? -10.938 -8.548 7.308 1.00 98.25 89 GLY A O 1
ATOM 678 N N . VAL A 1 90 ? -9.492 -9.030 5.654 1.00 98.62 90 VAL A N 1
ATOM 679 C CA . VAL A 1 90 ? -9.351 -10.451 6.026 1.00 98.62 90 VAL A CA 1
ATOM 680 C C . VAL A 1 90 ? -8.737 -10.589 7.422 1.00 98.62 90 VAL A C 1
ATOM 682 O O . VAL A 1 90 ? -9.205 -11.394 8.228 1.00 98.62 90 VAL A O 1
ATOM 685 N N . GLY A 1 91 ? -7.719 -9.784 7.735 1.00 98.50 91 GLY A N 1
ATOM 686 C CA . GLY A 1 91 ? -7.069 -9.772 9.043 1.00 98.50 91 GLY A CA 1
ATOM 687 C C . GLY A 1 91 ? -8.010 -9.332 10.161 1.00 98.50 91 GLY A C 1
ATOM 688 O O . GLY A 1 91 ? -8.032 -9.966 11.219 1.00 98.50 91 GLY A O 1
ATOM 689 N N . LEU A 1 92 ? -8.813 -8.290 9.924 1.00 98.75 92 LEU A N 1
ATOM 690 C CA . LEU A 1 92 ? -9.809 -7.799 10.874 1.00 98.75 92 LEU A CA 1
ATOM 691 C C . LEU A 1 92 ? -10.851 -8.878 11.181 1.00 98.75 92 LEU A C 1
ATOM 693 O O . LEU A 1 92 ? -11.020 -9.244 12.343 1.00 98.75 92 LEU A O 1
ATOM 697 N N . GLY A 1 93 ? -11.494 -9.435 10.149 1.00 98.56 93 GLY A N 1
ATOM 698 C CA . GLY A 1 93 ? -12.514 -10.473 10.317 1.00 98.56 93 GLY A CA 1
ATOM 699 C C . GLY A 1 93 ? -11.974 -11.720 11.021 1.00 98.56 93 GLY A C 1
ATOM 700 O O . GLY A 1 93 ? -12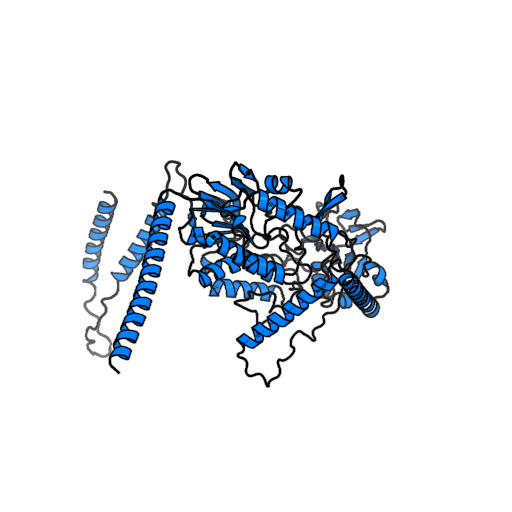.587 -12.229 11.962 1.00 98.56 93 GLY A O 1
ATOM 701 N N . ALA A 1 94 ? -10.777 -12.176 10.638 1.00 98.56 94 ALA A N 1
ATOM 702 C CA . ALA A 1 94 ? -10.130 -13.311 11.290 1.00 98.56 94 ALA A CA 1
ATOM 703 C C . ALA A 1 94 ? -9.810 -13.019 12.764 1.00 98.56 94 ALA A C 1
ATOM 705 O O . ALA A 1 94 ? -9.978 -13.888 13.620 1.00 98.56 94 ALA A O 1
ATOM 706 N N . THR A 1 95 ? -9.368 -11.802 13.084 1.00 98.50 95 THR A N 1
ATOM 707 C CA . THR A 1 95 ? -9.035 -11.410 14.460 1.00 98.50 95 THR A CA 1
ATOM 708 C C . THR A 1 95 ? -10.285 -11.280 15.326 1.00 98.50 95 THR A C 1
ATOM 710 O O . THR A 1 95 ? -10.289 -11.814 16.432 1.00 98.50 95 THR A O 1
ATOM 713 N N . LEU A 1 96 ? -11.370 -10.688 14.814 1.00 98.44 96 LEU A N 1
ATOM 714 C CA . LEU A 1 96 ? -12.665 -10.623 15.505 1.00 98.44 96 LEU A CA 1
ATOM 715 C C . LEU A 1 96 ? -13.171 -12.018 15.893 1.00 98.44 96 LEU A C 1
ATOM 717 O O . LEU A 1 96 ? -13.501 -12.259 17.059 1.00 98.44 96 LEU A O 1
ATOM 721 N N . LYS A 1 97 ? -13.128 -12.967 14.951 1.00 97.50 97 LYS A N 1
ATOM 722 C CA . LYS A 1 97 ? -13.513 -14.360 15.205 1.00 97.50 97 LYS A CA 1
ATOM 723 C C . LYS A 1 97 ? -12.605 -15.030 16.237 1.00 97.50 97 LYS A C 1
ATOM 725 O O . LYS A 1 97 ? -13.090 -15.729 17.120 1.00 97.50 97 LYS A O 1
ATOM 730 N N . ARG A 1 98 ? -11.289 -14.815 16.158 1.00 97.62 98 ARG A N 1
ATOM 731 C CA . ARG A 1 98 ? -10.305 -15.443 17.060 1.00 97.62 98 ARG A CA 1
ATOM 732 C C . ARG A 1 98 ? -10.324 -14.891 18.481 1.00 97.62 98 ARG A C 1
ATOM 734 O O . ARG A 1 98 ? -10.093 -15.652 19.412 1.00 97.62 98 ARG A O 1
ATOM 741 N N . TRP A 1 99 ? -10.487 -13.581 18.642 1.00 97.25 99 TRP A N 1
ATOM 742 C CA . TRP A 1 99 ? -10.374 -12.911 19.941 1.00 97.25 99 TRP A CA 1
ATOM 743 C C . TRP A 1 99 ? -11.700 -12.855 20.683 1.00 97.25 99 TRP A C 1
ATOM 745 O O . TRP A 1 99 ? -11.714 -12.997 21.902 1.00 97.25 99 TRP A O 1
ATOM 755 N N . TYR A 1 100 ? -12.795 -12.655 19.951 1.00 96.75 100 TYR A N 1
ATOM 756 C CA . TYR A 1 100 ? -14.104 -12.385 20.541 1.00 96.75 100 TYR A CA 1
ATOM 757 C C . TYR A 1 100 ? -15.180 -13.386 20.112 1.00 96.75 100 TYR A C 1
ATOM 759 O O . TYR A 1 100 ? -16.297 -13.314 20.612 1.00 96.75 100 TYR A O 1
ATOM 767 N N . GLY A 1 101 ? -14.888 -14.302 19.180 1.00 96.69 101 GLY A N 1
ATOM 768 C CA . GLY A 1 101 ? -15.911 -15.182 18.604 1.00 96.69 101 GLY A CA 1
ATOM 769 C C . GLY A 1 101 ? -16.948 -14.434 17.758 1.00 96.69 101 GLY A C 1
ATOM 770 O O . GLY A 1 101 ? -17.994 -14.994 17.442 1.00 96.69 101 GLY A O 1
ATOM 771 N N . LEU A 1 102 ? -16.676 -13.176 17.394 1.00 96.44 102 LEU A N 1
ATOM 772 C CA . LEU A 1 102 ? -17.609 -12.323 16.664 1.00 96.44 102 LEU A CA 1
ATOM 773 C C . LEU A 1 102 ? -17.517 -12.587 15.160 1.00 96.44 102 LEU A C 1
ATOM 775 O O . LEU A 1 102 ? -16.428 -12.708 14.599 1.00 96.44 102 LEU A O 1
ATOM 779 N N . SER A 1 103 ? -18.680 -12.660 14.517 1.00 94.69 103 SER A N 1
ATOM 780 C CA . SER A 1 103 ? -18.828 -12.889 13.072 1.00 94.69 103 SER A CA 1
ATOM 781 C C . SER A 1 103 ? -19.723 -11.858 12.381 1.00 94.69 103 SER A C 1
ATOM 783 O O . SER A 1 103 ? -19.897 -11.921 11.163 1.00 94.69 103 SER A O 1
ATOM 785 N N . ASP A 1 104 ? -20.262 -10.891 13.132 1.00 97.50 104 ASP A N 1
ATOM 786 C CA . ASP A 1 104 ? -21.093 -9.812 12.596 1.00 97.50 104 ASP A CA 1
ATOM 787 C C . ASP A 1 104 ? -20.238 -8.704 11.963 1.00 97.50 104 ASP A C 1
ATOM 789 O O . ASP A 1 104 ? -20.129 -7.578 12.450 1.00 97.50 104 ASP A O 1
ATOM 793 N N . ILE A 1 105 ? -19.567 -9.075 10.876 1.00 98.31 105 ILE A N 1
ATOM 794 C CA . ILE A 1 105 ? -18.802 -8.181 10.020 1.00 98.31 105 ILE A CA 1
ATOM 795 C C . ILE A 1 105 ? -19.338 -8.258 8.594 1.00 98.31 105 ILE A C 1
ATOM 797 O O . ILE A 1 105 ? -19.618 -9.342 8.080 1.00 98.31 105 ILE A O 1
ATOM 801 N N . ARG A 1 106 ? -19.441 -7.103 7.937 1.00 98.56 106 ARG A N 1
ATOM 802 C CA . ARG A 1 106 ? -19.637 -6.990 6.492 1.00 98.56 106 ARG A CA 1
ATOM 803 C C . ARG A 1 106 ? -18.396 -6.371 5.865 1.00 98.56 106 ARG A C 1
ATOM 805 O O . ARG A 1 106 ? -17.945 -5.318 6.306 1.00 98.56 106 ARG A O 1
ATOM 812 N N . ILE A 1 107 ? -17.835 -7.018 4.851 1.00 98.69 107 ILE A N 1
ATOM 813 C CA . ILE A 1 107 ? -16.693 -6.490 4.099 1.00 98.69 107 ILE A CA 1
ATOM 814 C C . ILE A 1 107 ? -17.173 -6.137 2.691 1.00 98.69 107 ILE A C 1
ATOM 816 O O . ILE A 1 107 ? -17.795 -6.968 2.040 1.00 98.69 107 ILE A O 1
ATOM 820 N N . PHE A 1 108 ? -16.882 -4.934 2.210 1.00 98.44 108 PHE A N 1
ATOM 821 C CA . PHE A 1 108 ? -17.233 -4.490 0.859 1.00 98.44 108 PHE A CA 1
ATOM 822 C C . PHE A 1 108 ? -15.979 -4.456 -0.015 1.00 98.44 108 PHE A C 1
ATOM 824 O O . PHE A 1 108 ? -15.010 -3.778 0.327 1.00 98.44 108 PHE A O 1
ATOM 831 N N . GLU A 1 109 ? -15.974 -5.198 -1.120 1.00 97.88 109 GLU A N 1
ATOM 832 C CA . GLU A 1 109 ? -14.840 -5.313 -2.039 1.00 97.88 109 GLU A CA 1
ATOM 833 C C . GLU A 1 109 ? -15.278 -4.990 -3.466 1.00 97.88 109 GLU A C 1
ATOM 835 O O . GLU A 1 109 ? -16.239 -5.557 -3.979 1.00 97.88 109 GLU A O 1
ATOM 840 N N . ARG A 1 110 ? -14.541 -4.089 -4.117 1.00 96.06 110 ARG A N 1
ATOM 841 C CA . ARG A 1 110 ? -14.828 -3.642 -5.484 1.00 96.06 110 ARG A CA 1
ATOM 842 C C . ARG A 1 110 ? -14.459 -4.691 -6.515 1.00 96.06 110 ARG A C 1
ATOM 844 O O . ARG A 1 110 ? -15.055 -4.691 -7.590 1.00 96.06 110 ARG A O 1
ATOM 851 N N . GLU A 1 111 ? -13.462 -5.513 -6.216 1.00 95.62 111 GLU A N 1
ATOM 852 C CA . GLU A 1 111 ? -13.032 -6.614 -7.066 1.00 95.62 111 GLU A CA 1
ATOM 853 C C . GLU A 1 111 ? -13.923 -7.853 -6.879 1.00 95.62 111 GLU A C 1
ATOM 855 O O . GLU A 1 111 ? -14.756 -7.940 -5.974 1.00 95.62 111 GLU A O 1
ATOM 860 N N . ASN A 1 112 ? -13.752 -8.831 -7.762 1.00 95.88 112 ASN A N 1
ATOM 861 C CA . ASN A 1 112 ? -14.536 -10.067 -7.787 1.00 95.88 112 ASN A CA 1
ATOM 862 C C . ASN A 1 112 ? -14.019 -11.170 -6.840 1.00 95.88 112 ASN A C 1
ATOM 864 O O . ASN A 1 112 ? -14.634 -12.231 -6.754 1.00 95.88 112 ASN A O 1
ATOM 868 N N . ASP A 1 113 ? -12.891 -10.949 -6.163 1.00 96.88 113 ASP A N 1
ATOM 869 C CA . ASP A 1 113 ? -12.294 -11.890 -5.214 1.00 96.88 113 ASP A CA 1
ATOM 870 C C . ASP A 1 113 ? -11.436 -11.145 -4.175 1.00 96.88 113 ASP A C 1
ATOM 872 O O . ASP A 1 113 ? -11.119 -9.962 -4.318 1.00 96.88 113 ASP A O 1
ATOM 876 N N . VAL A 1 114 ? -11.043 -11.845 -3.113 1.00 97.44 114 VAL A N 1
ATOM 877 C CA . VAL A 1 114 ? -10.128 -11.350 -2.088 1.00 97.44 114 VAL A CA 1
ATOM 878 C C . VAL A 1 114 ? -8.716 -11.194 -2.637 1.00 97.44 114 VAL A C 1
ATOM 880 O O . VAL A 1 114 ? -8.260 -11.950 -3.494 1.00 97.44 114 VAL A O 1
ATOM 883 N N . GLY A 1 115 ? -7.962 -10.257 -2.067 1.00 94.81 115 GLY A N 1
ATOM 884 C CA . GLY A 1 115 ? -6.539 -10.124 -2.383 1.00 94.81 115 GLY A CA 1
ATOM 885 C C . GLY A 1 115 ? -6.015 -8.698 -2.367 1.00 94.81 115 GLY A C 1
ATOM 886 O O . GLY A 1 115 ? -4.816 -8.494 -2.158 1.00 94.81 115 GLY A O 1
ATOM 887 N N . GLY A 1 116 ? -6.886 -7.706 -2.573 1.00 95.06 116 GLY A N 1
ATOM 888 C CA . GLY A 1 116 ? -6.489 -6.305 -2.712 1.00 95.06 116 GLY A CA 1
ATOM 889 C C . GLY A 1 116 ? -5.446 -6.136 -3.819 1.00 95.06 116 GLY A C 1
ATOM 890 O O . GLY A 1 116 ? -5.672 -6.526 -4.964 1.00 95.06 116 GLY A O 1
ATOM 891 N N . VAL A 1 117 ? -4.256 -5.631 -3.476 1.00 94.31 117 VAL A N 1
ATOM 892 C CA . VAL A 1 117 ? -3.150 -5.461 -4.439 1.00 94.31 117 VAL A CA 1
ATOM 893 C C . VAL A 1 117 ? -2.791 -6.750 -5.181 1.00 94.31 117 VAL A C 1
ATOM 895 O O . VAL A 1 117 ? -2.414 -6.679 -6.347 1.00 94.31 117 VAL A O 1
ATOM 898 N N . TRP A 1 118 ? -2.946 -7.919 -4.552 1.00 95.81 118 TRP A N 1
ATOM 899 C CA . TRP A 1 118 ? -2.651 -9.209 -5.180 1.00 95.81 118 TRP A CA 1
ATOM 900 C C . TRP A 1 118 ? -3.720 -9.643 -6.178 1.00 95.81 118 TRP A C 1
ATOM 902 O O . TRP A 1 118 ? -3.407 -10.412 -7.083 1.00 95.81 118 TRP A O 1
ATOM 912 N N . GLN A 1 119 ? -4.952 -9.147 -6.029 1.00 94.88 119 GLN A N 1
ATOM 913 C CA . GLN A 1 119 ? -6.035 -9.374 -6.984 1.00 94.88 119 GLN A CA 1
ATOM 914 C C . GLN A 1 119 ? -5.918 -8.444 -8.192 1.00 94.88 119 GLN A C 1
ATOM 916 O O . GLN A 1 119 ? -6.082 -8.879 -9.330 1.00 94.88 119 GLN A O 1
ATOM 921 N N . ILE A 1 120 ? -5.565 -7.183 -7.941 1.00 93.31 120 ILE A N 1
ATOM 922 C CA . ILE A 1 120 ? -5.468 -6.137 -8.962 1.00 93.31 120 ILE A CA 1
ATOM 923 C C . ILE A 1 120 ? -4.211 -6.289 -9.837 1.00 93.31 120 ILE A C 1
ATOM 925 O O . ILE A 1 120 ? -4.264 -6.116 -11.052 1.00 93.31 120 ILE A O 1
ATOM 929 N N . ASN A 1 121 ? -3.059 -6.600 -9.240 1.00 95.50 121 ASN A N 1
ATOM 930 C CA . ASN A 1 121 ? -1.794 -6.680 -9.970 1.00 95.50 121 ASN A CA 1
ATOM 931 C C . ASN A 1 121 ? -1.586 -8.093 -10.524 1.00 95.50 121 ASN A C 1
ATOM 933 O O . ASN A 1 121 ? -1.118 -8.993 -9.822 1.00 95.50 121 ASN A O 1
ATOM 937 N N . GLN A 1 122 ? -1.942 -8.274 -11.797 1.00 94.62 122 GLN A N 1
ATOM 938 C CA . GLN A 1 122 ? -1.859 -9.556 -12.506 1.00 94.62 122 GLN A CA 1
ATOM 939 C C . GLN A 1 122 ? -0.809 -9.579 -13.624 1.00 94.62 122 GLN A C 1
ATOM 941 O O . GLN A 1 122 ? -0.770 -10.527 -14.404 1.00 94.62 122 GLN A O 1
ATOM 946 N N . TYR A 1 123 ? 0.044 -8.555 -13.698 1.00 96.81 123 TYR A N 1
ATOM 947 C CA . TYR A 1 123 ? 1.131 -8.496 -14.671 1.00 96.81 123 TYR A CA 1
ATOM 948 C C . TYR A 1 123 ? 2.136 -9.656 -14.489 1.00 96.81 123 TYR A C 1
ATOM 950 O O . TYR A 1 123 ? 2.325 -10.151 -13.369 1.00 96.81 123 TYR A O 1
ATOM 958 N N . PRO A 1 124 ? 2.808 -10.099 -15.567 1.00 95.88 124 PRO A N 1
ATOM 959 C CA . PRO A 1 124 ? 3.780 -11.185 -15.516 1.00 95.88 124 PRO A CA 1
ATOM 960 C C . PRO A 1 124 ? 4.972 -10.825 -14.624 1.00 95.88 124 PRO A C 1
ATOM 962 O O . PRO A 1 124 ? 5.488 -9.712 -14.668 1.00 95.88 124 PRO A O 1
ATOM 965 N N . GLY A 1 125 ? 5.399 -11.775 -13.793 1.00 94.38 125 GLY A N 1
ATOM 966 C CA . GLY A 1 125 ? 6.497 -11.580 -12.841 1.00 94.38 125 GLY A CA 1
ATOM 967 C C . GLY A 1 125 ? 6.091 -10.949 -11.503 1.00 94.38 125 GLY A C 1
ATOM 968 O O . GLY A 1 125 ? 6.927 -10.898 -10.601 1.00 94.38 125 GLY A O 1
ATOM 969 N N . ALA A 1 126 ? 4.826 -10.532 -11.328 1.00 95.81 126 ALA A N 1
ATOM 970 C CA . ALA A 1 126 ? 4.334 -9.944 -10.081 1.00 95.81 126 ALA A CA 1
ATOM 971 C C . ALA A 1 126 ? 4.655 -10.826 -8.861 1.00 95.81 126 ALA A C 1
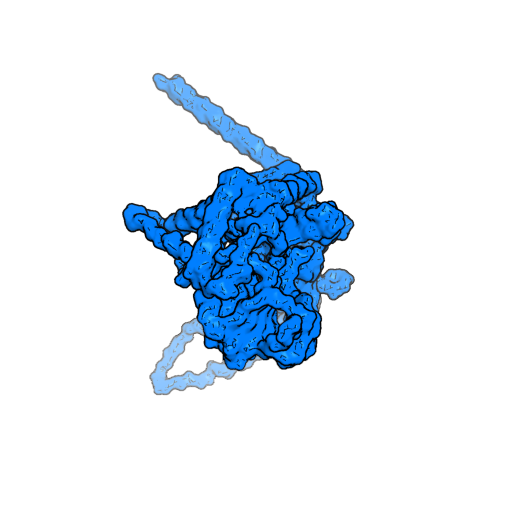ATOM 973 O O . ALA A 1 126 ? 4.222 -11.982 -8.763 1.00 95.81 126 ALA A O 1
ATOM 974 N N . ALA A 1 127 ? 5.406 -10.270 -7.912 1.00 93.81 127 ALA A N 1
ATOM 975 C CA . ALA A 1 127 ? 5.925 -11.003 -6.763 1.00 93.81 127 ALA A CA 1
ATOM 976 C C . ALA A 1 127 ? 6.074 -10.128 -5.522 1.00 93.81 127 ALA A C 1
ATOM 978 O O . ALA A 1 127 ? 6.315 -8.922 -5.612 1.00 93.81 127 ALA A O 1
ATOM 979 N N . CYS A 1 128 ? 5.989 -10.759 -4.353 1.00 92.69 128 CYS A N 1
ATOM 980 C CA . CYS A 1 128 ? 6.348 -10.118 -3.098 1.00 92.69 128 CYS A CA 1
ATOM 981 C C . CYS A 1 128 ? 7.857 -9.889 -3.021 1.00 92.69 128 CYS A C 1
ATOM 983 O O . CYS A 1 128 ? 8.645 -10.706 -3.479 1.00 92.69 128 CYS A O 1
ATOM 985 N N . ASP A 1 129 ? 8.259 -8.786 -2.406 1.00 89.94 129 ASP A N 1
ATOM 986 C CA . ASP A 1 129 ? 9.653 -8.429 -2.144 1.00 89.94 129 ASP A CA 1
ATOM 987 C C . ASP A 1 129 ? 10.024 -8.586 -0.658 1.00 89.94 129 ASP A C 1
ATOM 989 O O . ASP A 1 129 ? 11.092 -8.163 -0.218 1.00 89.94 129 ASP A O 1
ATOM 993 N N . ILE A 1 130 ? 9.142 -9.226 0.113 1.00 90.75 130 ILE A N 1
ATOM 994 C CA . ILE A 1 130 ? 9.339 -9.644 1.499 1.00 90.75 130 ILE A CA 1
ATOM 995 C C . ILE A 1 130 ? 9.189 -11.172 1.561 1.00 90.75 130 ILE A C 1
ATOM 997 O O . ILE A 1 130 ? 8.335 -11.729 0.865 1.00 90.75 130 ILE A O 1
ATOM 1001 N N . PRO A 1 131 ? 9.973 -11.882 2.394 1.00 89.38 131 PRO A N 1
ATOM 1002 C CA . PRO A 1 131 ? 9.827 -13.325 2.528 1.00 89.38 131 PRO A CA 1
ATOM 1003 C C . PRO A 1 131 ? 8.404 -13.734 2.936 1.00 89.38 131 PRO A C 1
ATOM 1005 O O . PRO A 1 131 ? 7.861 -13.180 3.892 1.00 89.38 131 PRO A O 1
ATOM 1008 N N . GLY A 1 132 ? 7.810 -14.728 2.268 1.00 90.44 132 GLY A N 1
ATOM 1009 C CA . GLY A 1 132 ? 6.393 -15.096 2.432 1.00 90.44 132 GLY A CA 1
ATOM 1010 C C . GLY A 1 132 ? 5.990 -15.463 3.866 1.00 90.44 132 GLY A C 1
ATOM 1011 O O . GLY A 1 132 ? 4.896 -15.128 4.322 1.00 90.44 132 GLY A O 1
ATOM 1012 N N . ILE A 1 133 ? 6.902 -16.061 4.638 1.00 89.44 133 ILE A N 1
ATOM 1013 C CA . ILE A 1 133 ? 6.671 -16.364 6.058 1.00 89.44 133 ILE A CA 1
ATOM 1014 C C . ILE A 1 133 ? 6.531 -15.105 6.931 1.00 89.44 133 ILE A C 1
ATOM 1016 O O . ILE A 1 133 ? 5.885 -15.163 7.974 1.00 89.44 133 ILE A O 1
ATOM 1020 N N . LEU A 1 134 ? 7.116 -13.971 6.527 1.00 92.44 134 LEU A N 1
ATOM 1021 C CA . LEU A 1 134 ? 6.949 -12.662 7.171 1.00 92.44 134 LEU A CA 1
ATOM 1022 C C . LEU A 1 134 ? 5.800 -11.867 6.528 1.00 92.44 134 LEU A C 1
ATOM 1024 O O . LEU A 1 134 ? 5.057 -11.168 7.218 1.00 92.44 134 LEU A O 1
ATOM 1028 N N . TYR A 1 135 ? 5.617 -12.005 5.215 1.00 94.62 135 TYR A N 1
ATOM 1029 C CA . TYR A 1 135 ? 4.513 -11.427 4.450 1.00 94.62 135 TYR A CA 1
ATOM 1030 C C . TYR A 1 135 ? 3.265 -12.329 4.476 1.00 94.62 135 TYR A C 1
ATOM 1032 O O . TYR A 1 135 ? 2.687 -12.713 3.467 1.00 94.62 135 TYR A O 1
ATOM 1040 N N . SER A 1 136 ? 2.867 -12.710 5.682 1.00 95.44 136 SER A N 1
ATOM 1041 C CA . SER A 1 136 ? 1.666 -13.491 5.991 1.00 95.44 136 SER A CA 1
ATOM 1042 C C . SER A 1 136 ? 1.187 -13.105 7.388 1.00 95.44 136 SER A C 1
ATOM 1044 O O . SER A 1 136 ? 1.934 -12.483 8.151 1.00 95.44 136 SER A O 1
ATOM 1046 N N . PHE A 1 137 ? -0.046 -13.448 7.743 1.00 96.56 137 PHE A N 1
ATOM 1047 C CA . PHE A 1 137 ? -0.554 -13.228 9.092 1.00 96.56 137 PHE A CA 1
ATOM 1048 C C . PHE A 1 137 ? 0.262 -14.014 10.121 1.00 96.56 137 PHE A C 1
ATOM 1050 O O . PHE A 1 137 ? 0.554 -15.195 9.931 1.00 96.56 137 PHE A O 1
ATOM 1057 N N . SER A 1 138 ? 0.586 -13.390 11.253 1.00 94.44 138 SER A N 1
ATOM 1058 C CA . SER A 1 138 ? 1.335 -14.022 12.350 1.00 94.44 138 SER A CA 1
ATOM 1059 C C . SER A 1 138 ? 0.669 -15.295 12.896 1.00 94.44 138 SER A C 1
ATOM 1061 O O . SER A 1 138 ? 1.334 -16.196 13.422 1.00 94.44 138 SER A O 1
ATOM 1063 N N . PHE A 1 139 ? -0.654 -15.383 12.763 1.00 93.81 139 PHE A N 1
ATOM 1064 C CA . PHE A 1 139 ? -1.466 -16.510 13.205 1.00 93.81 139 PHE A CA 1
ATOM 1065 C C . PHE A 1 139 ? -1.652 -17.600 12.139 1.00 93.81 139 PHE A C 1
ATOM 1067 O O . PHE A 1 139 ? -1.831 -18.761 12.513 1.00 93.81 139 PHE A O 1
ATOM 1074 N N . GLU A 1 140 ? -1.482 -17.265 10.856 1.00 93.69 140 GLU A N 1
ATOM 1075 C CA . GLU A 1 140 ? -1.439 -18.191 9.714 1.00 93.69 140 GLU A CA 1
ATOM 1076 C C . GLU A 1 140 ? -0.160 -17.974 8.883 1.00 93.69 140 GLU A C 1
ATOM 1078 O O . GLU A 1 140 ? -0.245 -17.459 7.765 1.00 93.69 140 GLU A O 1
ATOM 1083 N N . PRO A 1 141 ? 1.041 -18.312 9.390 1.00 88.94 141 PRO A N 1
ATOM 1084 C CA . PRO A 1 141 ? 2.262 -18.151 8.606 1.00 88.94 141 PRO A CA 1
ATOM 1085 C C . PRO A 1 141 ? 2.190 -18.957 7.306 1.00 88.94 141 PRO A C 1
ATOM 1087 O O . PRO A 1 141 ? 1.774 -20.115 7.320 1.00 88.94 141 PRO A O 1
ATOM 1090 N N . SER A 1 142 ? 2.616 -18.362 6.192 1.00 86.50 142 SER A N 1
ATOM 1091 C CA . SER A 1 142 ? 2.735 -19.084 4.922 1.00 86.50 142 SER A CA 1
ATOM 1092 C C . SER A 1 142 ? 3.979 -19.975 4.950 1.00 86.50 142 SER A C 1
ATOM 1094 O O . SER A 1 142 ? 5.101 -19.468 4.978 1.00 86.50 142 SER A O 1
ATOM 1096 N N . THR A 1 143 ? 3.778 -21.295 4.983 1.00 79.38 143 THR A N 1
ATOM 1097 C CA . THR A 1 143 ? 4.851 -22.306 5.097 1.00 79.38 143 THR A CA 1
ATOM 1098 C C . THR A 1 143 ? 5.001 -23.184 3.856 1.00 79.38 143 THR A C 1
ATOM 1100 O O . THR A 1 143 ? 5.900 -24.013 3.805 1.00 79.38 143 THR A O 1
ATOM 1103 N N . GLU A 1 144 ? 4.118 -23.018 2.873 1.00 71.38 144 GLU A N 1
ATOM 1104 C CA . GLU A 1 144 ? 4.012 -23.862 1.670 1.00 71.38 144 GLU A CA 1
ATOM 1105 C C . GLU A 1 144 ? 4.396 -23.105 0.388 1.00 71.38 144 GLU A C 1
ATOM 1107 O O . GLU A 1 144 ? 4.114 -23.567 -0.713 1.00 71.38 144 GLU A O 1
ATOM 1112 N N . GLY A 1 145 ? 4.982 -21.910 0.513 1.00 73.38 145 GLY A N 1
ATOM 1113 C CA . GLY A 1 145 ? 5.352 -21.096 -0.647 1.00 73.38 145 GLY A CA 1
ATOM 1114 C C . GLY A 1 145 ? 6.424 -21.773 -1.502 1.00 73.38 145 GLY A C 1
ATOM 1115 O O . GLY A 1 145 ? 7.361 -22.362 -0.961 1.00 73.38 145 GLY A O 1
ATOM 1116 N N . SER A 1 146 ? 6.316 -21.657 -2.829 1.00 80.00 146 SER A N 1
ATOM 1117 C CA . SER A 1 146 ? 7.264 -22.297 -3.763 1.00 80.00 146 SER A CA 1
ATOM 1118 C C . SER A 1 146 ? 8.671 -21.702 -3.696 1.00 80.00 146 SER A C 1
ATOM 1120 O O . SER A 1 146 ? 9.658 -22.357 -4.027 1.00 80.00 146 SER A O 1
ATOM 1122 N N . ARG A 1 147 ? 8.769 -20.440 -3.272 1.00 82.12 147 ARG A N 1
ATOM 1123 C CA . ARG A 1 147 ? 10.008 -19.668 -3.180 1.00 82.12 147 ARG A CA 1
ATOM 1124 C C . ARG A 1 147 ? 9.931 -18.668 -2.033 1.00 82.12 147 ARG A C 1
ATOM 1126 O O . ARG A 1 147 ? 8.846 -18.326 -1.564 1.00 82.12 147 ARG A O 1
ATOM 1133 N N . ARG A 1 148 ? 11.088 -18.142 -1.611 1.00 81.44 148 ARG A N 1
ATOM 1134 C CA . ARG A 1 148 ? 11.185 -17.162 -0.513 1.00 81.44 148 ARG A CA 1
ATOM 1135 C C . ARG A 1 148 ? 10.269 -15.957 -0.727 1.00 81.44 148 ARG A C 1
ATOM 1137 O O . ARG A 1 148 ? 9.598 -15.536 0.210 1.00 81.44 148 ARG A O 1
ATOM 1144 N N . PHE A 1 149 ? 10.260 -15.426 -1.945 1.00 88.75 149 PHE A N 1
ATOM 1145 C CA . PHE A 1 149 ? 9.532 -14.232 -2.372 1.00 88.75 149 PHE A CA 1
ATOM 1146 C C . PHE A 1 149 ? 8.310 -14.636 -3.210 1.00 88.75 149 PHE A C 1
ATOM 1148 O O . PHE A 1 149 ? 8.421 -14.765 -4.431 1.00 88.75 149 PHE A O 1
ATOM 1155 N N . PRO A 1 150 ? 7.157 -14.925 -2.586 1.00 90.62 150 PRO A N 1
ATOM 1156 C CA . PRO A 1 150 ? 6.054 -15.612 -3.252 1.00 90.62 150 PRO A CA 1
ATOM 1157 C C . PRO A 1 150 ? 5.511 -14.823 -4.457 1.00 90.62 150 PRO A C 1
ATOM 1159 O O . PRO A 1 150 ? 5.399 -13.592 -4.392 1.00 90.62 150 PRO A O 1
ATOM 1162 N N . PRO A 1 151 ? 5.174 -15.500 -5.569 1.00 93.56 151 PRO A N 1
ATOM 1163 C CA . PRO A 1 151 ? 4.487 -14.877 -6.697 1.00 93.56 151 PRO A CA 1
ATOM 1164 C C . PRO A 1 151 ? 3.063 -14.443 -6.314 1.00 93.56 151 PRO A C 1
ATOM 1166 O O . PRO A 1 151 ? 2.453 -14.971 -5.381 1.00 93.56 151 PRO A O 1
ATOM 1169 N N . ALA A 1 152 ? 2.494 -13.504 -7.071 1.00 94.25 152 ALA A N 1
ATOM 1170 C CA . ALA A 1 152 ? 1.179 -12.927 -6.786 1.00 94.25 152 ALA A CA 1
ATOM 1171 C C . ALA A 1 152 ? 0.046 -13.969 -6.706 1.00 94.25 152 ALA A C 1
ATOM 1173 O O . ALA A 1 152 ? -0.853 -13.842 -5.874 1.00 94.25 152 ALA A O 1
ATOM 1174 N N . GLN A 1 153 ? 0.102 -15.032 -7.518 1.00 93.62 153 GLN A N 1
ATOM 1175 C CA . GLN A 1 153 ? -0.890 -16.114 -7.494 1.00 93.62 153 GLN A CA 1
ATOM 1176 C C . GLN A 1 153 ? -0.903 -16.878 -6.163 1.00 93.62 153 GLN A C 1
ATOM 1178 O O . GLN A 1 153 ? -1.977 -17.203 -5.647 1.00 93.62 153 GLN A O 1
ATOM 1183 N N . GLU A 1 154 ? 0.268 -17.127 -5.573 1.00 94.31 154 GLU A N 1
ATOM 1184 C CA . GLU A 1 154 ? 0.364 -17.754 -4.253 1.00 94.31 154 GLU A CA 1
ATOM 1185 C C . GLU A 1 154 ? -0.181 -16.836 -3.165 1.00 94.31 154 GLU A C 1
ATOM 1187 O O . GLU A 1 154 ? -0.872 -17.309 -2.265 1.00 94.31 154 GLU A O 1
ATOM 1192 N N . MET A 1 155 ? 0.049 -15.525 -3.281 1.00 95.12 155 MET A N 1
ATOM 1193 C CA . MET A 1 155 ? -0.486 -14.544 -2.337 1.00 95.12 155 MET A CA 1
ATOM 1194 C C . MET A 1 155 ? -2.015 -14.456 -2.378 1.00 95.12 155 MET A C 1
ATOM 1196 O O . MET A 1 155 ? -2.648 -14.434 -1.319 1.00 95.12 155 MET A O 1
ATOM 1200 N N . ARG A 1 156 ? -2.620 -14.477 -3.574 1.00 94.75 156 ARG A N 1
ATOM 1201 C CA . ARG A 1 156 ? -4.084 -14.574 -3.738 1.00 94.75 156 ARG A CA 1
ATOM 1202 C C . ARG A 1 156 ? -4.626 -15.851 -3.106 1.00 94.75 156 ARG A C 1
ATOM 1204 O O . ARG A 1 156 ? -5.535 -15.806 -2.279 1.00 94.75 156 ARG A O 1
ATOM 1211 N N . SER A 1 157 ? -4.012 -16.984 -3.444 1.00 95.38 157 SER A N 1
ATOM 1212 C CA . SER A 1 157 ? -4.415 -18.295 -2.929 1.00 95.38 157 SER A CA 1
ATOM 1213 C C . SER A 1 157 ? -4.310 -18.352 -1.405 1.00 95.38 157 SER A C 1
ATOM 1215 O O . SER A 1 157 ? -5.217 -18.845 -0.740 1.00 95.38 157 SER A O 1
ATOM 1217 N N . TYR A 1 158 ? -3.234 -17.805 -0.836 1.00 96.44 158 TYR A N 1
ATOM 1218 C CA . TYR A 1 158 ? -3.040 -17.690 0.605 1.00 96.44 158 TYR A CA 1
ATOM 1219 C C . TYR A 1 158 ? -4.162 -16.880 1.269 1.00 96.44 158 TYR A C 1
ATOM 1221 O O . TYR A 1 158 ? -4.807 -17.384 2.189 1.00 96.44 158 TYR A O 1
ATOM 1229 N N . LEU A 1 159 ? -4.444 -15.664 0.787 1.00 97.06 159 LEU A N 1
ATOM 1230 C CA . LEU A 1 159 ? -5.493 -14.819 1.365 1.00 97.06 159 LEU A CA 1
ATOM 1231 C C . LEU A 1 159 ? -6.876 -15.466 1.262 1.00 97.06 159 LEU A C 1
ATOM 1233 O O . LEU A 1 159 ? -7.621 -15.451 2.242 1.00 97.06 159 LEU A O 1
ATOM 1237 N N . ARG A 1 160 ? -7.192 -16.103 0.129 1.00 97.50 160 ARG A N 1
ATOM 1238 C CA . ARG A 1 160 ? -8.448 -16.842 -0.056 1.00 97.50 160 ARG A CA 1
ATOM 1239 C C . ARG A 1 160 ? -8.576 -18.020 0.906 1.00 97.50 160 ARG A C 1
ATOM 1241 O O . ARG A 1 160 ? -9.634 -18.186 1.510 1.00 97.50 160 ARG A O 1
ATOM 1248 N N . ARG A 1 161 ? -7.501 -18.788 1.135 1.00 97.56 161 ARG A N 1
ATOM 1249 C CA . ARG A 1 161 ? -7.484 -19.865 2.146 1.00 97.56 161 ARG A CA 1
ATOM 1250 C C . ARG A 1 161 ? -7.729 -19.334 3.556 1.00 97.56 161 ARG A C 1
ATOM 1252 O O . ARG A 1 161 ? -8.499 -19.937 4.300 1.00 97.56 161 ARG A O 1
ATOM 1259 N N . VAL A 1 162 ? -7.104 -18.216 3.929 1.00 98.00 162 VAL A N 1
ATOM 1260 C CA . VAL A 1 162 ? -7.322 -17.596 5.245 1.00 98.00 162 VAL A CA 1
ATOM 1261 C C . VAL A 1 162 ? -8.766 -17.108 5.372 1.00 98.00 162 VAL A C 1
ATOM 1263 O O . VAL A 1 162 ? -9.430 -17.437 6.353 1.00 98.00 162 VAL A O 1
ATOM 1266 N N . ALA A 1 163 ? -9.287 -16.397 4.370 1.00 98.38 163 ALA A N 1
ATOM 1267 C CA . ALA A 1 163 ? -10.671 -15.929 4.367 1.00 98.38 163 ALA A CA 1
ATOM 1268 C C . ALA A 1 163 ? -11.673 -17.090 4.488 1.00 98.38 163 ALA A C 1
ATOM 1270 O O . ALA A 1 163 ? -12.622 -16.999 5.264 1.00 98.38 163 ALA A O 1
ATOM 1271 N N . TYR A 1 164 ? -11.432 -18.208 3.797 1.00 98.19 164 TYR A N 1
ATOM 1272 C CA . TYR A 1 164 ? -12.232 -19.426 3.933 1.00 98.19 164 TYR A CA 1
ATOM 1273 C C . TYR A 1 164 ? -12.144 -20.029 5.344 1.00 98.19 164 TYR A C 1
ATOM 1275 O O . TYR A 1 164 ? -13.169 -20.276 5.973 1.00 98.19 164 TYR A O 1
ATOM 1283 N N . LYS A 1 165 ? -10.931 -20.205 5.887 1.00 98.00 165 LYS A N 1
ATOM 1284 C CA . LYS A 1 165 ? -10.701 -20.787 7.224 1.00 98.00 165 LYS A CA 1
ATOM 1285 C C . LYS A 1 165 ? -11.419 -20.021 8.336 1.00 98.00 165 LYS A C 1
ATOM 1287 O O . LYS A 1 165 ? -11.905 -20.623 9.292 1.00 98.00 165 LYS A O 1
ATOM 1292 N N . TYR A 1 166 ? -11.477 -18.698 8.218 1.00 98.06 166 TYR A N 1
ATOM 1293 C CA . TYR A 1 166 ? -12.159 -17.837 9.181 1.00 98.06 166 TYR A CA 1
ATOM 1294 C C . TYR A 1 166 ? -13.616 -17.543 8.813 1.00 98.06 166 TYR A C 1
ATOM 1296 O O . TYR A 1 166 ? -14.267 -16.802 9.541 1.00 98.06 166 TYR A O 1
ATOM 1304 N N . ASP A 1 167 ? -14.159 -18.214 7.793 1.00 97.25 167 ASP A N 1
ATOM 1305 C CA . ASP A 1 167 ? -15.559 -18.128 7.369 1.00 97.25 167 ASP A CA 1
ATOM 1306 C C . ASP A 1 167 ? -15.986 -16.701 6.979 1.00 97.25 167 ASP A C 1
ATOM 1308 O O . ASP A 1 167 ? -17.021 -16.185 7.391 1.00 97.25 167 ASP A O 1
ATOM 1312 N N . LEU A 1 168 ? -15.127 -16.029 6.210 1.00 98.25 168 LEU A N 1
ATOM 1313 C CA . LEU A 1 168 ? -15.318 -14.642 5.787 1.00 98.25 168 LEU A CA 1
ATOM 1314 C C . LEU A 1 168 ? -15.861 -14.520 4.364 1.00 98.25 168 LEU A C 1
ATOM 1316 O O . LEU A 1 168 ? -16.418 -13.483 4.035 1.00 98.25 168 LEU A O 1
ATOM 1320 N N . LEU A 1 169 ? -15.728 -15.542 3.509 1.00 97.81 169 LEU A N 1
ATOM 1321 C CA . LEU A 1 169 ? -16.107 -15.422 2.091 1.00 97.81 169 LEU A CA 1
ATOM 1322 C C . LEU A 1 169 ? -17.579 -15.033 1.899 1.00 97.81 169 LEU A C 1
ATOM 1324 O O . LEU A 1 169 ? -17.877 -14.194 1.061 1.00 97.81 169 LEU A O 1
ATOM 1328 N N . HIS A 1 170 ? -18.482 -15.576 2.716 1.00 96.25 170 HIS A N 1
ATOM 1329 C CA . HIS A 1 170 ? -19.910 -15.245 2.674 1.00 96.25 170 HIS A CA 1
ATOM 1330 C C . HIS A 1 170 ? -20.252 -13.908 3.371 1.00 96.25 170 HIS A C 1
ATOM 1332 O O . HIS A 1 170 ? -21.390 -13.447 3.322 1.00 96.25 170 HIS A O 1
ATOM 1338 N N . ARG A 1 171 ? -19.273 -13.288 4.042 1.00 97.44 171 ARG A N 1
ATOM 1339 C CA . ARG A 1 171 ? -19.364 -11.968 4.688 1.00 97.44 171 ARG A CA 1
ATOM 1340 C C . ARG A 1 171 ? -18.813 -10.850 3.808 1.00 97.44 171 ARG A C 1
ATOM 1342 O O . ARG A 1 171 ? -18.900 -9.683 4.189 1.00 97.44 171 ARG A O 1
ATOM 1349 N N . ILE A 1 172 ? -18.235 -11.197 2.660 1.00 98.31 172 ILE A N 1
ATOM 1350 C CA . ILE A 1 172 ? -17.686 -10.246 1.701 1.00 98.31 172 ILE A CA 1
ATOM 1351 C C . ILE A 1 172 ? -18.701 -10.039 0.578 1.00 98.31 172 ILE A C 1
ATOM 1353 O O . ILE A 1 172 ? -19.107 -10.987 -0.090 1.00 98.31 172 ILE A O 1
ATOM 1357 N N . SER A 1 173 ? -19.093 -8.789 0.363 1.00 97.62 173 SER A N 1
ATOM 1358 C CA . SER A 1 173 ? -19.830 -8.355 -0.818 1.00 97.62 173 SER A CA 1
ATOM 1359 C C . SER A 1 173 ? -18.819 -7.953 -1.891 1.00 97.62 173 SER A C 1
ATOM 1361 O O . SER A 1 173 ? -18.224 -6.878 -1.810 1.00 97.62 173 SER A O 1
ATOM 1363 N N . PHE A 1 174 ? -18.581 -8.847 -2.852 1.00 98.12 174 PHE A N 1
ATOM 1364 C CA . PHE A 1 174 ? -17.713 -8.599 -4.008 1.00 98.12 174 PHE A CA 1
ATOM 1365 C C . PHE A 1 174 ? -18.400 -7.723 -5.053 1.00 98.12 174 PHE A C 1
ATOM 1367 O O . PHE A 1 174 ? -19.619 -7.555 -5.027 1.00 98.12 174 PHE A O 1
ATOM 1374 N N . ASN A 1 175 ? -17.619 -7.185 -5.991 1.00 97.56 175 ASN A N 1
ATOM 1375 C CA . ASN A 1 175 ? -18.096 -6.267 -7.027 1.00 97.56 175 ASN A CA 1
ATOM 1376 C C . ASN A 1 175 ? -18.934 -5.113 -6.455 1.00 97.56 175 ASN A C 1
ATOM 1378 O O . ASN A 1 175 ? -19.905 -4.683 -7.062 1.00 97.56 175 ASN A O 1
ATOM 1382 N N . THR A 1 176 ? -18.577 -4.631 -5.268 1.00 96.94 176 THR A N 1
ATOM 1383 C CA . THR A 1 176 ? -19.353 -3.651 -4.516 1.00 96.94 176 THR A CA 1
ATOM 1384 C C . THR A 1 176 ? -18.461 -2.474 -4.125 1.00 96.94 176 THR A C 1
ATOM 1386 O O . THR A 1 176 ? -17.422 -2.652 -3.486 1.00 96.94 176 THR A O 1
ATOM 1389 N N . SER A 1 177 ? -18.839 -1.257 -4.514 1.00 96.56 177 SER A N 1
ATOM 1390 C CA . SER A 1 177 ? -18.168 -0.014 -4.112 1.00 96.56 177 SER A CA 1
ATOM 1391 C C . SER A 1 177 ? -18.911 0.654 -2.967 1.00 96.56 177 SER A C 1
ATOM 1393 O O . SER A 1 177 ? -20.126 0.787 -2.998 1.00 96.56 177 SER A O 1
ATOM 1395 N N . VAL A 1 178 ? -18.167 1.121 -1.968 1.00 97.81 178 VAL A N 1
ATOM 1396 C CA . VAL A 1 178 ? -18.670 2.102 -1.003 1.00 97.81 178 VAL A CA 1
ATOM 1397 C C . VAL A 1 178 ? -18.230 3.470 -1.500 1.00 97.81 178 VAL A C 1
ATOM 1399 O O . VAL A 1 178 ? -17.032 3.687 -1.664 1.00 97.81 178 VAL A O 1
ATOM 1402 N N . GLU A 1 179 ? -19.177 4.359 -1.775 1.00 95.69 179 GLU A N 1
ATOM 1403 C CA . GLU A 1 179 ? -18.896 5.669 -2.381 1.00 95.69 179 GLU A CA 1
ATOM 1404 C C . GLU A 1 179 ? -18.837 6.777 -1.331 1.00 95.69 179 GLU A C 1
ATOM 1406 O O . GLU A 1 179 ? -17.981 7.662 -1.389 1.00 95.69 179 GLU A O 1
ATOM 1411 N N . HIS A 1 180 ? -19.726 6.705 -0.341 1.00 96.69 180 HIS A N 1
ATOM 1412 C CA . HIS A 1 180 ? -19.846 7.701 0.713 1.00 96.69 180 HIS A CA 1
ATOM 1413 C C . HIS A 1 180 ? -20.129 7.042 2.065 1.00 96.69 180 HIS A C 1
ATOM 1415 O O . HIS A 1 180 ? -20.898 6.085 2.145 1.00 96.69 180 HIS A O 1
ATOM 1421 N N . CYS A 1 181 ? -19.492 7.542 3.120 1.00 98.31 181 CYS A N 1
ATOM 1422 C CA . CYS A 1 181 ? -19.728 7.159 4.505 1.00 98.31 181 CYS A CA 1
ATOM 1423 C C . CYS A 1 181 ? -19.963 8.415 5.341 1.00 98.31 181 CYS A C 1
ATOM 1425 O O . CYS A 1 181 ? -19.148 9.333 5.287 1.00 98.31 181 CYS A O 1
ATOM 1427 N N . GLU A 1 182 ? -21.001 8.423 6.166 1.00 98.25 182 GLU A N 1
ATOM 1428 C CA . GLU A 1 182 ? -21.308 9.534 7.069 1.00 98.25 182 GLU A CA 1
ATOM 1429 C C . GLU A 1 182 ? -21.574 9.039 8.492 1.00 98.25 182 GLU A C 1
ATOM 1431 O O . GLU A 1 182 ? -22.132 7.955 8.700 1.00 98.25 182 GLU A O 1
ATOM 1436 N N . TRP A 1 183 ? -21.146 9.820 9.482 1.00 97.94 183 TRP A N 1
ATOM 1437 C CA . TRP A 1 183 ? -21.435 9.552 10.885 1.00 97.94 183 TRP A CA 1
ATOM 1438 C C . TRP A 1 183 ? -22.812 10.099 11.280 1.00 97.94 183 TRP A C 1
ATOM 1440 O O . TRP A 1 183 ? -23.075 11.297 11.196 1.00 97.94 183 TRP A O 1
ATOM 1450 N N . ASP A 1 184 ? -23.673 9.216 11.778 1.00 96.25 184 ASP A N 1
ATOM 1451 C CA . ASP A 1 184 ? -24.987 9.535 12.329 1.00 96.25 184 ASP A CA 1
ATOM 1452 C C . ASP A 1 184 ? -24.870 9.707 13.854 1.00 96.25 184 ASP A C 1
ATOM 1454 O O . ASP A 1 184 ? -24.646 8.741 14.593 1.00 96.25 184 ASP A O 1
ATOM 1458 N N . GLU A 1 185 ? -24.987 10.948 14.333 1.00 93.31 185 GLU A N 1
ATOM 1459 C CA . GLU A 1 185 ? -24.791 11.298 15.747 1.00 93.31 185 GLU A CA 1
ATOM 1460 C C . GLU A 1 185 ? -25.903 10.743 16.652 1.00 93.31 185 GLU A C 1
ATOM 1462 O O . GLU A 1 185 ? -25.625 10.318 17.778 1.00 93.31 185 GLU A O 1
ATOM 1467 N N . GLU A 1 186 ? -27.145 10.699 16.160 1.00 92.12 186 GLU A N 1
ATOM 1468 C CA . GLU A 1 186 ? -28.302 10.211 16.918 1.00 92.12 186 GLU A CA 1
ATOM 1469 C C . GLU A 1 186 ? -28.219 8.698 17.118 1.00 92.12 186 GLU A C 1
ATOM 1471 O O . GLU A 1 186 ? -28.352 8.195 18.239 1.00 92.12 186 GLU A O 1
ATOM 1476 N N . LYS A 1 187 ? -27.933 7.963 16.037 1.00 93.12 187 LYS A N 1
ATOM 1477 C CA . LYS A 1 187 ? -27.816 6.499 16.065 1.00 93.12 187 LYS A CA 1
ATOM 1478 C C . LYS A 1 187 ? -26.454 6.015 16.557 1.00 93.12 187 LYS A C 1
ATOM 1480 O O . LYS A 1 187 ? -26.339 4.854 16.957 1.00 93.12 187 LYS A O 1
ATOM 1485 N N . ARG A 1 188 ? -25.435 6.882 16.535 1.00 94.38 188 ARG A N 1
ATOM 1486 C CA . ARG A 1 188 ? -24.023 6.584 16.844 1.00 94.38 188 ARG A CA 1
ATOM 1487 C C . ARG A 1 188 ? -23.474 5.475 15.956 1.00 94.38 188 ARG A C 1
ATOM 1489 O O . ARG A 1 188 ? -22.895 4.492 16.432 1.00 94.38 188 ARG A O 1
ATOM 1496 N N . ARG A 1 189 ? -23.737 5.614 14.661 1.00 96.25 189 ARG A N 1
ATOM 1497 C CA . ARG A 1 189 ? -23.433 4.626 13.627 1.00 96.25 189 ARG A CA 1
ATOM 1498 C C . ARG A 1 189 ? -22.880 5.319 12.399 1.00 96.25 189 ARG A C 1
ATOM 1500 O O . ARG A 1 189 ? -23.181 6.473 12.132 1.00 96.25 189 ARG A O 1
ATOM 1507 N N . TRP A 1 190 ? -22.123 4.568 11.624 1.00 98.44 190 TRP A N 1
ATOM 1508 C CA . TRP A 1 190 ? -21.754 4.927 10.269 1.00 98.44 190 TRP A CA 1
ATOM 1509 C C . TRP A 1 190 ? -22.843 4.481 9.308 1.00 98.44 190 TRP A C 1
ATOM 1511 O O . TRP A 1 190 ? -23.247 3.318 9.348 1.00 98.44 190 TRP A O 1
ATOM 1521 N N . ARG A 1 191 ? -23.272 5.374 8.422 1.00 98.31 191 ARG A N 1
ATOM 1522 C CA . ARG A 1 191 ? -24.113 5.059 7.269 1.00 98.31 191 ARG A CA 1
ATOM 1523 C C . ARG A 1 191 ? -23.245 5.032 6.020 1.00 98.31 191 ARG A C 1
ATOM 1525 O O . ARG A 1 191 ? -22.485 5.960 5.772 1.00 98.31 191 ARG A O 1
ATOM 1532 N N . LEU A 1 192 ? -23.336 3.951 5.258 1.00 98.31 192 LEU A N 1
ATOM 1533 C CA . LEU A 1 192 ? -22.566 3.702 4.049 1.00 98.31 192 LEU A CA 1
ATOM 1534 C C . LEU A 1 192 ? -23.513 3.702 2.848 1.00 98.31 192 LEU A C 1
ATOM 1536 O O . LEU A 1 192 ? -24.515 2.985 2.848 1.00 98.31 192 LEU A O 1
ATOM 1540 N N . HIS A 1 193 ? -23.155 4.459 1.817 1.00 97.31 193 HIS A N 1
ATOM 1541 C CA . HIS A 1 193 ? -23.770 4.420 0.496 1.00 97.31 193 HIS A CA 1
ATOM 1542 C C . HIS A 1 193 ? -23.000 3.431 -0.363 1.00 97.31 193 HIS A C 1
ATOM 1544 O O . HIS A 1 193 ? -21.807 3.613 -0.639 1.00 97.31 193 HIS A O 1
ATOM 1550 N N . VAL A 1 194 ? -23.684 2.358 -0.736 1.00 97.00 194 VAL A N 1
ATOM 1551 C CA . VAL A 1 194 ? -23.080 1.190 -1.355 1.00 97.00 194 VAL A CA 1
ATOM 1552 C C . VAL A 1 194 ? -23.684 0.979 -2.736 1.00 97.00 194 VAL A C 1
ATOM 1554 O O . VAL A 1 194 ? -24.901 1.009 -2.900 1.00 97.00 194 VAL A O 1
ATOM 1557 N N . GLN A 1 195 ? -22.826 0.743 -3.722 1.00 96.12 195 GLN A N 1
ATOM 1558 C CA . GLN A 1 195 ? -23.197 0.436 -5.093 1.00 96.12 195 GLN A CA 1
ATOM 1559 C C . GLN A 1 195 ? -22.758 -0.983 -5.450 1.00 96.12 195 GLN A C 1
ATOM 1561 O O . GLN A 1 195 ? -21.574 -1.322 -5.369 1.00 96.12 195 GLN A O 1
ATOM 1566 N N . ASP A 1 196 ? -23.699 -1.800 -5.907 1.00 95.19 196 ASP A N 1
ATOM 1567 C CA . ASP A 1 196 ? -23.384 -3.023 -6.637 1.00 95.19 196 ASP A CA 1
ATOM 1568 C C . ASP A 1 196 ? -22.911 -2.645 -8.050 1.00 95.19 196 ASP A C 1
ATOM 1570 O O . ASP A 1 196 ? -23.643 -2.037 -8.828 1.00 95.19 196 ASP A O 1
ATOM 1574 N N . ARG A 1 197 ? -21.669 -2.986 -8.395 1.00 94.81 197 ARG A N 1
ATOM 1575 C CA . ARG A 1 197 ? -21.032 -2.596 -9.664 1.00 94.81 197 ARG A CA 1
ATOM 1576 C C . ARG A 1 197 ? -21.474 -3.449 -10.849 1.00 94.81 197 ARG A C 1
ATOM 1578 O O . ARG A 1 197 ? -21.182 -3.084 -11.984 1.00 94.81 197 ARG A O 1
ATOM 1585 N N . GLN A 1 198 ? -22.113 -4.592 -10.606 1.00 93.69 198 GLN A N 1
ATOM 1586 C CA . GLN A 1 198 ? -22.650 -5.442 -11.667 1.00 93.69 198 GLN A CA 1
ATOM 1587 C C . GLN A 1 198 ? -24.052 -4.992 -12.067 1.00 93.69 198 GLN A C 1
ATOM 1589 O O . GLN A 1 198 ? -24.367 -4.965 -13.252 1.00 93.69 198 GLN A O 1
ATOM 1594 N N . THR A 1 199 ? -24.885 -4.632 -11.089 1.00 93.56 199 THR A N 1
ATOM 1595 C CA . THR A 1 199 ? -26.286 -4.247 -11.324 1.00 93.56 199 THR A CA 1
ATOM 1596 C C . THR A 1 199 ? -26.509 -2.736 -11.364 1.00 93.56 199 THR A C 1
ATOM 1598 O O . THR A 1 199 ? -27.531 -2.285 -11.873 1.00 93.56 199 THR A O 1
ATOM 1601 N N . GLY A 1 200 ? -25.578 -1.945 -10.824 1.00 92.62 200 GLY A N 1
ATOM 1602 C CA . GLY A 1 200 ? -25.719 -0.500 -10.638 1.00 92.62 200 GLY A CA 1
ATOM 1603 C C . GLY A 1 200 ? -26.638 -0.110 -9.476 1.00 92.62 200 GLY A C 1
ATOM 1604 O O . GLY A 1 200 ? -26.858 1.080 -9.252 1.00 92.62 200 GLY A O 1
ATOM 1605 N N . ILE A 1 201 ? -27.185 -1.082 -8.736 1.00 92.38 201 ILE A N 1
ATOM 1606 C CA . ILE A 1 201 ? -28.127 -0.830 -7.643 1.00 92.38 201 ILE A CA 1
ATOM 1607 C C . ILE A 1 201 ? -27.406 -0.135 -6.487 1.00 92.38 201 ILE A C 1
ATOM 1609 O O . ILE A 1 201 ? -26.381 -0.611 -5.995 1.00 92.38 201 ILE A O 1
ATOM 1613 N N . LEU A 1 202 ? -27.999 0.966 -6.027 1.00 94.00 202 LEU A N 1
ATOM 1614 C CA . LEU A 1 202 ? -27.587 1.693 -4.833 1.00 94.00 202 LEU A CA 1
ATOM 1615 C C . LEU A 1 202 ? -28.403 1.230 -3.625 1.00 94.00 202 LEU A C 1
ATOM 1617 O O . LEU A 1 202 ? -29.625 1.098 -3.703 1.00 94.00 202 LEU A O 1
ATOM 1621 N N . PHE A 1 203 ? -27.733 1.009 -2.499 1.00 93.44 203 PHE A N 1
ATOM 1622 C CA . PHE A 1 203 ? -28.370 0.675 -1.230 1.00 93.44 203 PHE A CA 1
ATOM 1623 C C . PHE A 1 203 ? -27.590 1.244 -0.043 1.00 93.44 203 PHE A C 1
ATOM 1625 O O . PHE A 1 203 ? -26.411 1.588 -0.145 1.00 93.44 203 PHE A O 1
ATOM 1632 N N . LEU A 1 204 ? -28.267 1.345 1.099 1.00 96.69 204 LEU A N 1
ATOM 1633 C CA . LEU A 1 204 ? -27.681 1.826 2.345 1.00 96.69 204 LEU A CA 1
ATOM 1634 C C . LEU A 1 204 ? -27.318 0.660 3.266 1.00 96.69 204 LEU A C 1
ATOM 1636 O O . LEU A 1 204 ? -28.064 -0.317 3.388 1.00 96.69 204 LEU A O 1
ATOM 1640 N N . HIS A 1 205 ? -26.187 0.793 3.952 1.00 97.94 205 HIS A N 1
ATOM 1641 C CA . HIS A 1 205 ? -25.765 -0.118 5.014 1.00 97.94 205 HIS A CA 1
ATOM 1642 C C . HIS A 1 205 ? -25.299 0.679 6.231 1.00 97.94 205 HIS A C 1
ATOM 1644 O O . HIS A 1 205 ? -24.511 1.606 6.102 1.00 97.94 205 HIS A O 1
ATOM 1650 N N . GLU A 1 206 ? -25.761 0.323 7.421 1.00 98.44 206 GLU A N 1
ATOM 1651 C CA . GLU A 1 206 ? -25.335 0.924 8.681 1.00 98.44 206 GLU A CA 1
ATOM 1652 C C . GLU A 1 206 ? -24.345 0.021 9.427 1.00 98.44 206 GLU A C 1
ATOM 1654 O O . GLU A 1 206 ? -24.422 -1.210 9.378 1.00 98.44 206 GLU A O 1
ATOM 1659 N N . SER A 1 207 ? -23.431 0.627 10.184 1.00 98.38 207 SER A N 1
ATOM 1660 C CA . SER A 1 207 ? -22.547 -0.109 11.089 1.00 98.38 207 SER A CA 1
ATOM 1661 C C . SER A 1 207 ? -22.181 0.660 12.349 1.00 98.38 207 SER A C 1
ATOM 1663 O O . SER A 1 207 ? -22.182 1.886 12.361 1.00 98.38 207 SER A O 1
ATOM 1665 N N . GLN A 1 208 ? -21.875 -0.051 13.437 1.00 97.75 208 GLN A N 1
ATOM 1666 C CA . GLN A 1 208 ? -21.404 0.598 14.667 1.00 97.75 208 GLN A CA 1
ATOM 1667 C C . GLN A 1 208 ? -19.935 1.023 14.546 1.00 97.75 208 GLN A C 1
ATOM 1669 O O . GLN A 1 208 ? -19.584 2.134 14.944 1.00 97.75 208 GLN A O 1
ATOM 1674 N N . PHE A 1 209 ? -19.095 0.143 13.996 1.00 98.69 209 PHE A N 1
ATOM 1675 C CA . PHE A 1 209 ? -17.676 0.394 13.752 1.00 98.69 209 PHE A CA 1
ATOM 1676 C C . PHE A 1 209 ? -17.362 0.275 12.268 1.00 98.69 209 PHE A C 1
ATOM 1678 O O . PHE A 1 209 ? -17.678 -0.744 11.647 1.00 98.69 209 PHE A O 1
ATOM 1685 N N . LEU A 1 210 ? -16.680 1.283 11.728 1.00 98.81 210 LEU A N 1
ATOM 1686 C CA . LEU A 1 210 ? -16.274 1.320 10.331 1.00 98.81 210 LEU A CA 1
ATOM 1687 C C . LEU A 1 210 ? -14.753 1.234 10.220 1.00 98.81 210 LEU A C 1
ATOM 1689 O O . LEU A 1 210 ? -14.019 2.012 10.823 1.00 98.81 210 LEU A O 1
ATOM 1693 N N . PHE A 1 211 ? -14.278 0.296 9.408 1.00 98.75 211 PHE A N 1
ATOM 1694 C CA . PHE A 1 211 ? -12.862 0.099 9.141 1.00 98.75 211 PHE A CA 1
ATOM 1695 C C . PHE A 1 211 ? -12.537 0.360 7.673 1.00 98.75 211 PHE A C 1
ATOM 1697 O O . PHE A 1 211 ? -13.091 -0.279 6.780 1.00 98.75 211 PHE A O 1
ATOM 1704 N N . ALA A 1 212 ? -11.577 1.232 7.391 1.00 98.00 212 ALA A N 1
ATOM 1705 C CA . ALA A 1 212 ? -11.097 1.460 6.035 1.00 98.00 212 ALA A CA 1
ATOM 1706 C C . ALA A 1 212 ? -9.820 0.654 5.763 1.00 98.00 212 ALA A C 1
ATOM 1708 O O . ALA A 1 212 ? -8.719 1.061 6.123 1.00 98.00 212 ALA A O 1
ATOM 1709 N N . GLY A 1 213 ? -9.962 -0.483 5.084 1.00 96.44 213 GLY A N 1
ATOM 1710 C CA . GLY A 1 213 ? -8.869 -1.292 4.536 1.00 96.44 213 GLY A CA 1
ATOM 1711 C C . GLY A 1 213 ? -8.614 -1.019 3.050 1.00 96.44 213 GLY A C 1
ATOM 1712 O O . GLY A 1 213 ? -8.217 -1.929 2.323 1.00 96.44 213 GLY A O 1
ATOM 1713 N N . ALA A 1 214 ? -8.873 0.210 2.587 1.00 91.81 214 ALA A N 1
ATOM 1714 C CA . ALA A 1 214 ? -8.924 0.558 1.165 1.00 91.81 214 ALA A CA 1
ATOM 1715 C C . ALA A 1 214 ? -7.561 0.489 0.451 1.00 91.81 214 ALA A C 1
ATOM 1717 O O . ALA A 1 214 ? -7.516 0.392 -0.775 1.00 91.81 214 ALA A O 1
ATOM 1718 N N . GLY A 1 215 ? -6.458 0.513 1.207 1.00 90.44 215 GLY A N 1
ATOM 1719 C CA . GLY A 1 215 ? -5.099 0.520 0.674 1.00 90.44 215 GLY A CA 1
ATOM 1720 C C . GLY A 1 215 ? -4.709 1.850 0.022 1.00 90.44 215 GLY A C 1
ATOM 1721 O O . GLY A 1 215 ? -5.528 2.743 -0.184 1.00 90.44 215 GLY A O 1
ATOM 1722 N N . PHE A 1 216 ? -3.422 1.981 -0.298 1.00 88.12 216 PHE A N 1
ATOM 1723 C CA . PHE A 1 216 ? -2.842 3.243 -0.767 1.00 88.12 216 PHE A CA 1
ATOM 1724 C C . PHE A 1 216 ? -2.114 3.160 -2.123 1.00 88.12 216 PHE A C 1
ATOM 1726 O O . PHE A 1 216 ? -1.695 4.179 -2.659 1.00 88.12 216 PHE A O 1
ATOM 1733 N N . LEU A 1 217 ? -1.998 1.964 -2.716 1.00 90.94 217 LEU A N 1
ATOM 1734 C CA . LEU A 1 217 ? -1.485 1.730 -4.078 1.00 90.94 217 LEU A CA 1
ATOM 1735 C C . LEU A 1 217 ? -2.604 1.143 -4.946 1.00 90.94 217 LEU A C 1
ATOM 1737 O O . LEU A 1 217 ? -2.622 -0.050 -5.244 1.00 90.94 217 LEU A O 1
ATOM 1741 N N . VAL A 1 218 ? -3.597 1.980 -5.246 1.00 89.56 218 VAL A N 1
ATOM 1742 C CA . VAL A 1 218 ? -4.893 1.542 -5.790 1.00 89.56 218 VAL A CA 1
ATOM 1743 C C . VAL A 1 218 ? -5.174 2.159 -7.152 1.00 89.56 218 VAL A C 1
ATOM 1745 O O . VAL A 1 218 ? -5.421 1.429 -8.109 1.00 89.56 218 VAL A O 1
ATOM 1748 N N . LYS A 1 219 ? -5.160 3.495 -7.237 1.00 92.38 219 LYS A N 1
ATOM 1749 C CA . LYS A 1 219 ? -5.472 4.238 -8.459 1.00 92.38 219 LYS A CA 1
ATOM 1750 C C . LYS A 1 219 ? -4.231 4.255 -9.362 1.00 92.38 219 LYS A C 1
ATOM 1752 O O . LYS A 1 219 ? -3.216 4.812 -8.941 1.00 92.38 219 LYS A O 1
ATOM 1757 N N . PRO A 1 220 ? -4.260 3.620 -10.547 1.00 94.06 220 PRO A N 1
ATOM 1758 C CA . PRO A 1 220 ? -3.139 3.650 -11.484 1.00 94.06 220 PRO A CA 1
ATOM 1759 C C . PRO A 1 220 ? -2.785 5.092 -11.857 1.00 94.06 220 PRO A C 1
ATOM 1761 O O . PRO A 1 220 ? -3.660 5.959 -11.876 1.00 94.06 220 PRO A O 1
ATOM 1764 N N . ARG A 1 221 ? -1.507 5.369 -12.118 1.00 92.62 221 ARG A N 1
ATOM 1765 C CA . ARG A 1 221 ? -1.101 6.706 -12.551 1.00 92.62 221 ARG A CA 1
ATOM 1766 C C . ARG A 1 221 ? -1.316 6.830 -14.057 1.00 92.62 221 ARG A C 1
ATOM 1768 O O . ARG A 1 221 ? -0.733 6.069 -14.825 1.00 92.62 221 ARG A O 1
ATOM 1775 N N . GLU A 1 222 ? -2.078 7.838 -14.460 1.00 90.31 222 GLU A N 1
ATOM 1776 C CA . GLU A 1 222 ? -2.264 8.167 -15.875 1.00 90.31 222 GLU A CA 1
ATOM 1777 C C . GLU A 1 222 ? -0.930 8.480 -16.572 1.00 90.31 222 GLU A C 1
ATOM 1779 O O . GLU A 1 222 ? 0.047 8.909 -15.941 1.00 90.31 222 GLU A O 1
ATOM 1784 N N . LEU A 1 223 ? -0.885 8.243 -17.882 1.00 89.31 223 LEU A N 1
ATOM 1785 C CA . LEU A 1 223 ? 0.258 8.604 -18.711 1.00 89.31 223 LEU A CA 1
ATOM 1786 C C . LEU A 1 223 ? 0.412 10.131 -18.729 1.00 89.31 223 LEU A C 1
ATOM 1788 O O . LEU A 1 223 ? -0.535 10.854 -19.016 1.00 89.31 223 LEU A O 1
ATOM 1792 N N . ASP A 1 224 ? 1.609 10.623 -18.413 1.00 87.88 224 ASP A N 1
ATOM 1793 C CA . ASP A 1 224 ? 1.946 12.051 -18.398 1.00 87.88 224 ASP A CA 1
ATOM 1794 C C . ASP A 1 224 ? 2.589 12.533 -19.710 1.00 87.88 224 ASP A C 1
ATOM 1796 O O . ASP A 1 224 ? 3.233 13.580 -19.736 1.00 87.88 224 ASP A O 1
ATOM 1800 N N . VAL A 1 225 ? 2.399 11.773 -20.793 1.00 93.19 225 VAL A N 1
ATOM 1801 C CA . VAL A 1 225 ? 2.863 12.076 -22.152 1.00 93.19 225 VAL A CA 1
ATOM 1802 C C . VAL A 1 225 ? 1.630 12.344 -23.028 1.00 93.19 225 VAL A C 1
ATOM 1804 O O . VAL A 1 225 ? 0.731 11.499 -23.046 1.00 93.19 225 VAL A O 1
ATOM 1807 N N . PRO A 1 226 ? 1.547 13.494 -23.723 1.00 95.88 226 PRO A N 1
ATOM 1808 C CA . PRO A 1 226 ? 0.393 13.839 -24.557 1.00 95.88 226 PRO A CA 1
ATOM 1809 C C . PRO A 1 226 ? 0.273 12.921 -25.782 1.00 95.88 226 PRO A C 1
ATOM 1811 O O . PRO A 1 226 ? 1.256 12.305 -26.187 1.00 95.88 226 PRO A O 1
ATOM 1814 N N . GLY A 1 227 ? -0.918 12.853 -26.386 1.00 95.00 227 GLY A N 1
ATOM 1815 C CA . GLY A 1 227 ? -1.163 12.134 -27.642 1.00 95.00 227 GLY A CA 1
ATOM 1816 C C . GLY A 1 227 ? -1.493 10.646 -27.491 1.00 95.00 227 GLY A C 1
ATOM 1817 O O . GLY A 1 227 ? -1.577 9.932 -28.488 1.00 95.00 227 GLY A O 1
ATOM 1818 N N . GLY A 1 228 ? -1.674 10.146 -26.262 1.00 93.81 228 GLY A N 1
ATOM 1819 C CA . GLY A 1 228 ? -1.953 8.726 -26.006 1.00 93.81 228 GLY A CA 1
ATOM 1820 C C . GLY A 1 228 ? -3.213 8.207 -26.709 1.00 93.81 228 GLY A C 1
ATOM 1821 O O . GLY A 1 228 ? -3.267 7.042 -27.091 1.00 93.81 228 GLY A O 1
ATOM 1822 N N . GLU A 1 229 ? -4.198 9.075 -26.930 1.00 94.19 229 GLU A N 1
ATOM 1823 C CA . GLU A 1 229 ? -5.425 8.814 -27.685 1.00 94.19 229 GLU A CA 1
ATOM 1824 C C . GLU A 1 229 ? -5.202 8.576 -29.187 1.00 94.19 229 GLU A C 1
ATOM 1826 O O . GLU A 1 229 ? -6.040 7.950 -29.830 1.00 94.19 229 GLU A O 1
ATOM 1831 N N . ASN A 1 230 ? -4.075 9.042 -29.734 1.00 94.56 230 ASN A N 1
ATOM 1832 C CA . ASN A 1 230 ? -3.729 8.907 -31.151 1.00 94.56 230 ASN A CA 1
ATOM 1833 C C . ASN A 1 230 ? -2.904 7.647 -31.439 1.00 94.56 230 ASN A C 1
ATOM 1835 O O . ASN A 1 230 ? -2.592 7.377 -32.597 1.00 94.56 230 ASN A O 1
ATOM 1839 N N . PHE A 1 231 ? -2.511 6.894 -30.407 1.00 97.81 231 PHE A N 1
ATOM 1840 C CA . PHE A 1 231 ? -1.673 5.713 -30.571 1.00 97.81 231 PHE A CA 1
ATOM 1841 C C . PHE A 1 231 ? -2.403 4.625 -31.367 1.00 97.81 231 PHE A C 1
ATOM 1843 O O . PHE A 1 231 ? -3.496 4.206 -30.993 1.00 97.81 231 PHE A O 1
ATOM 1850 N N . GLY A 1 232 ? -1.781 4.125 -32.439 1.00 96.56 232 GLY A N 1
ATOM 1851 C CA . GLY A 1 232 ? -2.354 3.056 -33.264 1.00 96.56 232 GLY A CA 1
ATOM 1852 C C . GLY A 1 232 ? -2.292 1.669 -32.612 1.00 96.56 232 GLY A C 1
ATOM 1853 O O . GLY A 1 232 ? -2.914 0.727 -33.102 1.00 96.56 232 GLY A O 1
ATOM 1854 N N . GLY A 1 233 ? -1.532 1.535 -31.522 1.00 97.25 233 GLY A N 1
ATOM 1855 C CA . GLY A 1 233 ? -1.337 0.293 -30.782 1.00 97.25 233 GLY A CA 1
ATOM 1856 C C . GLY A 1 233 ? -2.133 0.204 -29.476 1.00 97.25 233 GLY A C 1
ATOM 1857 O O . GLY A 1 233 ? -3.136 0.878 -29.257 1.00 97.25 233 GLY A O 1
ATOM 1858 N N . THR A 1 234 ? -1.674 -0.656 -28.563 1.00 97.88 234 THR A N 1
ATOM 1859 C CA . THR A 1 234 ? -2.312 -0.854 -27.248 1.00 97.88 234 THR A CA 1
ATOM 1860 C C . THR A 1 234 ? -1.531 -0.169 -26.132 1.00 97.88 234 THR A C 1
ATOM 1862 O O . THR A 1 234 ? -0.374 -0.504 -25.893 1.00 97.88 234 THR A O 1
ATOM 1865 N N . ILE A 1 235 ? -2.183 0.714 -25.371 1.00 97.56 235 ILE A N 1
ATOM 1866 C CA . ILE A 1 235 ? -1.667 1.195 -24.081 1.00 97.56 235 ILE A CA 1
ATOM 1867 C C . ILE A 1 235 ? -2.304 0.381 -22.952 1.00 97.56 235 ILE A C 1
ATOM 1869 O O . ILE A 1 235 ? -3.526 0.249 -22.883 1.00 97.56 235 ILE A O 1
ATOM 1873 N N . MET A 1 236 ? -1.492 -0.159 -22.043 1.00 97.06 236 MET A N 1
ATOM 1874 C CA . MET A 1 236 ? -1.984 -0.835 -20.841 1.00 97.06 236 MET A CA 1
ATOM 1875 C C . MET A 1 236 ? -1.155 -0.493 -19.607 1.00 97.06 236 MET A C 1
ATOM 1877 O O . MET A 1 236 ? 0.066 -0.377 -19.663 1.00 97.06 236 MET A O 1
ATOM 1881 N N . HIS A 1 237 ? -1.812 -0.369 -18.456 1.00 97.75 237 HIS A N 1
ATOM 1882 C CA . HIS A 1 237 ? -1.135 -0.170 -17.178 1.00 97.75 237 HIS A CA 1
ATOM 1883 C C . HIS A 1 237 ? -0.950 -1.503 -16.455 1.00 97.75 237 HIS A C 1
ATOM 1885 O O . HIS A 1 237 ? -1.846 -2.338 -16.418 1.00 97.75 237 HIS A O 1
ATOM 1891 N N . SER A 1 238 ? 0.188 -1.681 -15.784 1.00 97.19 238 SER A N 1
ATOM 1892 C CA . SER A 1 238 ? 0.510 -2.894 -15.012 1.00 97.19 238 SER A CA 1
ATOM 1893 C C . SER A 1 238 ? -0.571 -3.338 -14.000 1.00 97.19 238 SER A C 1
ATOM 1895 O O . SER A 1 238 ? -0.832 -4.529 -13.863 1.00 97.19 238 SER A O 1
ATOM 1897 N N . ALA A 1 239 ? -1.258 -2.405 -13.330 1.00 95.31 239 ALA A N 1
ATOM 1898 C CA . ALA A 1 239 ? -2.364 -2.671 -12.405 1.00 95.31 239 ALA A CA 1
ATOM 1899 C C . ALA A 1 239 ? -3.713 -2.983 -13.093 1.00 95.31 239 ALA A C 1
ATOM 1901 O O . ALA A 1 239 ? -4.712 -3.224 -12.418 1.00 95.31 239 ALA A O 1
ATOM 1902 N N . ARG A 1 240 ? -3.773 -2.921 -14.425 1.00 95.06 240 ARG A N 1
ATOM 1903 C CA . ARG A 1 240 ? -4.928 -3.241 -15.278 1.00 95.06 240 ARG A CA 1
ATOM 1904 C C . ARG A 1 240 ? -4.435 -4.070 -16.464 1.00 95.06 240 ARG A C 1
ATOM 1906 O O . ARG A 1 240 ? -4.630 -3.711 -17.621 1.00 95.06 240 ARG A O 1
ATOM 1913 N N . TRP A 1 241 ? -3.697 -5.132 -16.142 1.00 96.50 241 TRP A N 1
ATOM 1914 C CA . TRP A 1 241 ? -3.029 -5.959 -17.138 1.00 96.50 241 TRP A CA 1
ATOM 1915 C C . TRP A 1 241 ? -4.042 -6.610 -18.085 1.00 96.50 241 TRP A C 1
ATOM 1917 O O . TRP A 1 241 ? -5.015 -7.217 -17.633 1.00 96.50 241 TRP A O 1
ATOM 1927 N N . ARG A 1 242 ? -3.797 -6.490 -19.391 1.00 96.19 242 ARG A N 1
ATOM 1928 C CA . ARG A 1 242 ? -4.631 -7.057 -20.450 1.00 96.19 242 ARG A CA 1
ATOM 1929 C C . ARG A 1 242 ? -4.053 -8.391 -20.908 1.00 96.19 242 ARG A C 1
ATOM 1931 O O . ARG A 1 242 ? -3.024 -8.431 -21.573 1.00 96.19 242 ARG A O 1
ATOM 1938 N N . HIS A 1 243 ? -4.708 -9.486 -20.521 1.00 94.81 243 HIS A N 1
ATOM 1939 C CA . HIS A 1 243 ? -4.294 -10.850 -20.888 1.00 94.81 243 HIS A CA 1
ATOM 1940 C C . HIS A 1 243 ? -4.630 -11.215 -22.341 1.00 94.81 243 HIS A C 1
ATOM 1942 O O . HIS A 1 243 ? -4.152 -12.225 -22.839 1.00 94.81 243 HIS A O 1
ATOM 1948 N N . ASP A 1 244 ? -5.442 -10.401 -23.013 1.00 96.38 244 ASP A N 1
ATOM 1949 C CA . ASP A 1 244 ? -5.838 -10.556 -24.414 1.00 96.38 244 ASP A CA 1
ATOM 1950 C C . ASP A 1 244 ? -4.812 -9.986 -25.413 1.00 96.38 244 ASP A C 1
ATOM 1952 O O . ASP A 1 244 ? -4.946 -10.185 -26.618 1.00 96.38 244 ASP A O 1
ATOM 1956 N N . VAL A 1 245 ? -3.778 -9.289 -24.930 1.00 96.81 245 VAL A N 1
ATOM 1957 C CA . VAL A 1 245 ? -2.758 -8.640 -25.765 1.00 96.81 245 VAL A CA 1
ATOM 1958 C C . VAL A 1 245 ? -1.511 -9.523 -25.846 1.00 96.81 245 VAL A C 1
ATOM 1960 O O . VAL A 1 245 ? -0.810 -9.706 -24.850 1.00 96.81 245 VAL A O 1
ATOM 1963 N N . SER A 1 246 ? -1.208 -10.045 -27.040 1.00 96.56 246 SER A N 1
ATOM 1964 C CA . SER A 1 246 ? 0.066 -10.732 -27.298 1.00 96.56 246 SER A CA 1
ATOM 1965 C C . SER A 1 246 ? 1.212 -9.731 -27.430 1.00 96.56 246 SER A C 1
ATOM 1967 O O . SER A 1 246 ? 1.049 -8.653 -28.004 1.00 96.56 246 SER A O 1
ATOM 1969 N N . LEU A 1 247 ? 2.377 -10.110 -26.907 1.00 97.88 247 LEU A N 1
ATOM 1970 C CA . LEU A 1 247 ? 3.621 -9.349 -27.028 1.00 97.88 247 LEU A CA 1
ATOM 1971 C C . LEU A 1 247 ? 4.572 -9.950 -28.081 1.00 97.88 247 LEU A C 1
ATOM 1973 O O . LEU A 1 247 ? 5.547 -9.299 -28.456 1.00 97.88 247 LEU A O 1
ATOM 1977 N N . GLU A 1 248 ? 4.277 -11.158 -28.574 1.00 97.38 248 GLU A N 1
ATOM 1978 C CA . GLU A 1 248 ? 5.117 -11.881 -29.535 1.00 97.38 248 GLU A CA 1
ATOM 1979 C C . GLU A 1 248 ? 5.257 -11.098 -30.841 1.00 97.38 248 GLU A C 1
ATOM 1981 O O . GLU A 1 248 ? 4.281 -10.563 -31.364 1.00 97.38 248 GLU A O 1
ATOM 1986 N N . ASP A 1 249 ? 6.487 -11.003 -31.348 1.00 96.12 249 ASP A N 1
ATOM 1987 C CA . ASP A 1 249 ? 6.844 -10.235 -32.547 1.00 96.12 249 ASP A CA 1
ATOM 1988 C C . ASP A 1 249 ? 6.470 -8.736 -32.512 1.00 96.12 249 ASP A C 1
ATOM 1990 O O . ASP A 1 249 ? 6.509 -8.056 -33.541 1.00 96.12 249 ASP A O 1
ATOM 1994 N N . LYS A 1 250 ? 6.174 -8.179 -31.327 1.00 98.38 250 LYS A N 1
ATOM 1995 C CA . LYS A 1 250 ? 5.821 -6.763 -31.138 1.00 98.38 250 LYS A CA 1
ATOM 1996 C C . LYS A 1 250 ? 6.991 -5.904 -30.672 1.00 98.38 250 LYS A C 1
ATOM 1998 O O . LYS A 1 250 ? 7.832 -6.341 -29.881 1.00 98.38 250 LYS A O 1
ATOM 2003 N N . ASN A 1 251 ? 7.009 -4.653 -31.125 1.00 98.69 251 ASN A N 1
ATOM 2004 C CA . ASN A 1 251 ? 7.802 -3.585 -30.531 1.00 98.69 251 ASN A CA 1
ATOM 2005 C C . ASN A 1 251 ? 7.080 -3.096 -29.267 1.00 98.69 251 ASN A C 1
ATOM 2007 O O . ASN A 1 251 ? 5.963 -2.579 -29.333 1.00 98.69 251 ASN A O 1
ATOM 2011 N N . VAL A 1 252 ? 7.696 -3.277 -28.101 1.00 98.75 252 VAL A N 1
ATOM 2012 C CA . VAL A 1 252 ? 7.083 -2.958 -26.807 1.00 98.75 252 VAL A CA 1
ATOM 2013 C C . VAL A 1 252 ? 7.859 -1.848 -26.122 1.00 98.75 252 VAL A C 1
ATOM 2015 O O . VAL A 1 252 ? 9.072 -1.950 -25.944 1.00 98.75 252 VAL A O 1
ATOM 2018 N N . VAL A 1 253 ? 7.153 -0.815 -25.661 1.00 98.44 253 VAL A N 1
ATOM 2019 C CA . VAL A 1 253 ? 7.743 0.223 -24.813 1.00 98.44 253 VAL A CA 1
ATOM 2020 C C . VAL A 1 253 ? 7.235 0.107 -23.383 1.00 98.44 253 VAL A C 1
ATOM 2022 O O . VAL A 1 253 ? 6.034 0.106 -23.136 1.00 98.44 253 VAL A O 1
ATOM 2025 N N . VAL A 1 254 ? 8.151 0.053 -22.417 1.00 98.19 254 VAL A N 1
ATOM 2026 C CA . VAL A 1 254 ? 7.841 0.028 -20.984 1.00 98.19 254 VAL A CA 1
ATOM 2027 C C . VAL A 1 254 ? 8.217 1.364 -20.349 1.00 98.19 254 VAL A C 1
ATOM 2029 O O . VAL A 1 254 ? 9.395 1.705 -20.235 1.00 98.19 254 VAL A O 1
ATOM 2032 N N . PHE A 1 255 ? 7.222 2.110 -19.869 1.00 96.94 255 PHE A N 1
ATOM 2033 C CA . PHE A 1 255 ? 7.448 3.325 -19.090 1.00 96.94 255 PHE A CA 1
ATOM 2034 C C . PHE A 1 255 ? 7.683 3.001 -17.618 1.00 96.94 255 PHE A C 1
ATOM 2036 O O . PHE A 1 255 ? 6.783 2.531 -16.920 1.00 96.94 255 PHE A O 1
ATOM 2043 N N . GLY A 1 256 ? 8.870 3.347 -17.119 1.00 93.88 256 GLY A N 1
ATOM 2044 C CA . GLY A 1 256 ? 9.244 3.207 -15.718 1.00 93.88 256 GLY A CA 1
ATOM 2045 C C . GLY A 1 256 ? 10.279 2.112 -15.469 1.00 93.88 256 GLY A C 1
ATOM 2046 O O . GLY A 1 256 ? 10.461 1.171 -16.236 1.00 93.88 256 GLY A O 1
ATOM 2047 N N . ASN A 1 257 ? 10.976 2.248 -14.343 1.00 93.88 257 ASN A N 1
ATOM 2048 C CA . ASN A 1 257 ? 12.069 1.364 -13.932 1.00 93.88 257 ASN A CA 1
ATOM 2049 C C . ASN A 1 257 ? 12.053 1.076 -12.416 1.00 93.88 257 ASN A C 1
ATOM 2051 O O . ASN A 1 257 ? 13.083 0.783 -11.812 1.00 93.88 257 ASN A O 1
ATOM 2055 N N . GLY A 1 258 ? 10.876 1.213 -11.793 1.00 93.81 258 GLY A N 1
ATOM 2056 C CA . GLY A 1 258 ? 10.644 0.823 -10.401 1.00 93.81 258 GLY A CA 1
ATOM 2057 C C . GLY A 1 258 ? 10.424 -0.686 -10.245 1.00 93.81 258 GLY A C 1
ATOM 2058 O O . GLY A 1 258 ? 10.634 -1.454 -11.182 1.00 93.81 258 GLY A O 1
ATOM 2059 N N . CYS A 1 259 ? 9.940 -1.111 -9.072 1.00 93.62 259 CYS A N 1
ATOM 2060 C CA . CYS A 1 259 ? 9.749 -2.533 -8.752 1.00 93.62 259 CYS A CA 1
ATOM 2061 C C . CYS A 1 259 ? 8.888 -3.279 -9.786 1.00 93.62 259 CYS A C 1
ATOM 2063 O O . CYS A 1 259 ? 9.248 -4.379 -10.185 1.00 93.62 259 CYS A O 1
ATOM 2065 N N . THR A 1 260 ? 7.794 -2.670 -10.258 1.00 96.25 260 THR A N 1
ATOM 2066 C CA . THR A 1 260 ? 6.903 -3.286 -11.252 1.00 96.25 260 THR A CA 1
ATOM 2067 C C . THR A 1 260 ? 7.616 -3.563 -12.575 1.00 96.25 260 THR A C 1
ATOM 2069 O O . THR A 1 260 ? 7.555 -4.676 -13.084 1.00 96.25 260 THR A O 1
ATOM 2072 N N . ALA A 1 261 ? 8.345 -2.584 -13.116 1.00 96.81 261 ALA A N 1
ATOM 2073 C CA . ALA A 1 261 ? 9.080 -2.763 -14.368 1.00 96.81 261 ALA A CA 1
ATOM 2074 C C . ALA A 1 261 ? 10.194 -3.809 -14.225 1.00 96.81 261 ALA A C 1
ATOM 2076 O O . ALA A 1 261 ? 10.347 -4.659 -15.096 1.00 96.81 261 ALA A O 1
ATOM 2077 N N . ALA A 1 262 ? 10.910 -3.802 -13.096 1.00 96.25 262 ALA A N 1
ATOM 2078 C CA . ALA A 1 262 ? 11.952 -4.786 -12.811 1.00 96.25 262 ALA A CA 1
ATOM 2079 C C . ALA A 1 262 ? 11.425 -6.229 -12.694 1.00 96.25 262 ALA A C 1
ATOM 2081 O O . ALA A 1 262 ? 12.202 -7.166 -12.831 1.00 96.25 262 ALA A O 1
ATOM 2082 N N . GLN A 1 263 ? 10.123 -6.415 -12.457 1.00 96.94 263 GLN A N 1
ATOM 2083 C CA . GLN A 1 263 ? 9.461 -7.723 -12.479 1.00 96.94 263 GLN A CA 1
ATOM 2084 C C . GLN A 1 263 ? 8.903 -8.076 -13.870 1.00 96.94 263 GLN A C 1
ATOM 2086 O O . GLN A 1 263 ? 9.009 -9.225 -14.298 1.00 96.94 263 GLN A O 1
ATOM 2091 N N . ILE A 1 264 ? 8.350 -7.095 -14.593 1.00 98.00 264 ILE A N 1
ATOM 2092 C CA . ILE A 1 264 ? 7.775 -7.294 -15.934 1.00 98.00 264 ILE A CA 1
ATOM 2093 C C . ILE A 1 264 ? 8.864 -7.609 -16.960 1.00 98.00 264 ILE A C 1
ATOM 2095 O O . ILE A 1 264 ? 8.799 -8.649 -17.608 1.00 98.00 264 ILE A O 1
ATOM 2099 N N . VAL A 1 265 ? 9.863 -6.729 -17.093 1.00 98.19 265 VAL A N 1
ATOM 2100 C CA . VAL A 1 265 ? 10.893 -6.784 -18.146 1.00 98.19 265 VAL A CA 1
ATOM 2101 C C . VAL A 1 265 ? 11.558 -8.161 -18.264 1.00 98.19 265 VAL A C 1
ATOM 2103 O O . VAL A 1 265 ? 11.514 -8.719 -19.360 1.00 98.19 265 VAL A O 1
ATOM 2106 N N . PRO A 1 266 ? 12.088 -8.782 -17.189 1.00 97.44 266 PRO A N 1
ATOM 2107 C CA . PRO A 1 266 ? 12.725 -10.094 -17.313 1.00 97.44 266 PRO A CA 1
ATOM 2108 C C . PRO A 1 266 ? 11.769 -11.220 -17.724 1.00 97.44 266 PRO A C 1
ATOM 2110 O O . PRO A 1 266 ? 12.240 -12.263 -18.161 1.00 97.44 266 PRO A O 1
ATOM 2113 N N . THR A 1 267 ? 10.453 -11.033 -17.584 1.00 97.25 267 THR A N 1
ATOM 2114 C CA . THR A 1 267 ? 9.441 -12.050 -17.912 1.00 97.25 267 THR A CA 1
ATOM 2115 C C . THR A 1 267 ? 8.912 -11.931 -19.347 1.00 97.25 267 THR A C 1
ATOM 2117 O O . THR A 1 267 ? 8.244 -12.850 -19.826 1.00 97.25 267 THR A O 1
ATOM 2120 N N . ILE A 1 268 ? 9.143 -10.789 -20.007 1.00 97.62 268 ILE A N 1
ATOM 2121 C CA . ILE A 1 268 ? 8.599 -10.505 -21.344 1.00 97.62 268 ILE A CA 1
ATOM 2122 C C . ILE A 1 268 ? 9.667 -10.258 -22.410 1.00 97.62 268 ILE A C 1
ATOM 2124 O O . ILE A 1 268 ? 9.334 -10.311 -23.584 1.00 97.62 268 ILE A O 1
ATOM 2128 N N . VAL A 1 269 ? 10.920 -9.968 -22.038 1.00 97.88 269 VAL A N 1
ATOM 2129 C CA . VAL A 1 269 ? 11.975 -9.579 -22.996 1.00 97.88 269 VAL A CA 1
ATOM 2130 C C . VAL A 1 269 ? 12.248 -10.641 -24.068 1.00 97.88 269 VAL A C 1
ATOM 2132 O O . VAL A 1 269 ? 12.605 -10.309 -25.190 1.00 97.88 269 VAL A O 1
ATOM 2135 N N . ASP A 1 270 ? 12.057 -11.919 -23.749 1.00 96.38 270 ASP A N 1
ATOM 2136 C CA . ASP A 1 270 ? 12.208 -13.054 -24.664 1.00 96.38 270 ASP A CA 1
ATOM 2137 C C . ASP A 1 270 ? 10.968 -13.300 -25.541 1.00 96.38 270 ASP A C 1
ATOM 2139 O O . ASP A 1 270 ? 10.986 -14.168 -26.409 1.00 96.38 270 ASP A O 1
ATOM 2143 N N . LYS A 1 271 ? 9.898 -12.528 -25.326 1.00 96.69 271 LYS A N 1
ATOM 2144 C CA . LYS A 1 271 ? 8.599 -12.636 -26.001 1.00 96.69 271 LYS A CA 1
ATOM 2145 C C . LYS A 1 271 ? 8.242 -11.359 -26.750 1.00 96.69 271 LYS A C 1
ATOM 2147 O O . LYS A 1 271 ? 7.064 -11.072 -26.912 1.00 96.69 271 LYS A O 1
ATOM 2152 N N . THR A 1 272 ? 9.232 -10.568 -27.155 1.00 98.12 272 THR A N 1
ATOM 2153 C CA . THR A 1 272 ? 9.042 -9.330 -27.919 1.00 98.12 272 THR A CA 1
ATOM 2154 C C . THR A 1 272 ? 10.028 -9.261 -29.077 1.00 98.12 272 THR A C 1
ATOM 2156 O O . THR A 1 272 ? 11.151 -9.762 -28.989 1.00 98.12 272 THR A O 1
ATOM 2159 N N . LYS A 1 273 ? 9.645 -8.578 -30.161 1.00 98.25 273 LYS A N 1
ATOM 2160 C CA . LYS A 1 273 ? 10.571 -8.260 -31.259 1.00 98.25 273 LYS A CA 1
ATOM 2161 C C . LYS A 1 273 ? 11.657 -7.297 -30.785 1.00 98.25 273 LYS A C 1
ATOM 2163 O O . LYS A 1 273 ? 12.840 -7.520 -31.026 1.00 98.25 273 LYS A O 1
ATOM 2168 N N . HIS A 1 274 ? 11.248 -6.240 -30.088 1.00 98.62 274 HIS A N 1
ATOM 2169 C CA . HIS A 1 274 ? 12.144 -5.300 -29.424 1.00 98.62 274 HIS A CA 1
ATOM 2170 C C . HIS A 1 274 ? 11.473 -4.748 -28.167 1.00 98.62 274 HIS A C 1
ATOM 2172 O O . HIS A 1 274 ? 10.265 -4.511 -28.166 1.00 98.62 274 HIS A O 1
ATOM 2178 N N . LEU A 1 275 ? 12.240 -4.540 -27.098 1.00 98.69 275 LEU A N 1
ATOM 2179 C CA . LEU A 1 275 ? 11.765 -3.921 -25.864 1.00 98.69 275 LEU A CA 1
ATOM 2180 C C . LEU A 1 275 ? 12.560 -2.647 -25.584 1.00 98.69 275 LEU A C 1
ATOM 2182 O O . LEU A 1 275 ? 13.743 -2.706 -25.256 1.00 98.69 275 LEU A O 1
ATOM 2186 N N . THR A 1 276 ? 11.893 -1.499 -25.625 1.00 98.38 276 THR A N 1
ATOM 2187 C CA . THR A 1 276 ? 12.473 -0.237 -25.154 1.00 98.38 276 THR A CA 1
ATOM 2188 C C . THR A 1 276 ? 11.948 0.072 -23.761 1.00 98.38 276 THR A C 1
ATOM 2190 O O . THR A 1 276 ? 10.743 0.158 -23.543 1.00 98.38 276 THR A O 1
ATOM 2193 N N . GLN A 1 277 ? 12.833 0.260 -22.790 1.00 97.81 277 GLN A N 1
ATOM 2194 C CA . GLN A 1 277 ? 12.457 0.657 -21.439 1.00 97.81 277 GLN A CA 1
ATOM 2195 C C . GLN A 1 277 ? 12.909 2.089 -21.153 1.00 97.81 277 GLN A C 1
ATOM 2197 O O . GLN A 1 277 ? 14.093 2.415 -21.244 1.00 97.81 277 GLN A O 1
ATOM 2202 N N . VAL A 1 278 ? 11.958 2.923 -20.729 1.00 95.94 278 VAL A N 1
ATOM 2203 C CA . VAL A 1 278 ? 12.194 4.328 -20.383 1.00 95.94 278 VAL A CA 1
ATOM 2204 C C . VAL A 1 278 ? 12.442 4.472 -18.878 1.00 95.94 278 VAL A C 1
ATOM 2206 O O . VAL A 1 278 ? 11.552 4.278 -18.042 1.00 95.94 278 VAL A O 1
ATOM 2209 N N . VAL A 1 279 ? 13.670 4.843 -18.526 1.00 93.75 279 VAL A N 1
ATOM 2210 C CA . VAL A 1 279 ? 14.157 5.107 -17.170 1.00 93.75 279 VAL A CA 1
ATOM 2211 C C . VAL A 1 279 ? 13.935 6.570 -16.822 1.00 93.75 279 VAL A C 1
ATOM 2213 O O . VAL A 1 279 ? 14.585 7.459 -17.362 1.00 93.75 279 VAL A O 1
ATOM 2216 N N . ARG A 1 280 ? 13.069 6.832 -15.840 1.00 86.75 280 ARG A N 1
ATOM 2217 C CA . ARG A 1 280 ? 12.837 8.202 -15.345 1.00 86.75 280 ARG A CA 1
ATOM 2218 C C . ARG A 1 280 ? 13.690 8.540 -14.131 1.00 86.75 280 ARG A C 1
ATOM 2220 O O . ARG A 1 280 ? 14.096 9.680 -13.929 1.00 86.75 280 ARG A O 1
ATOM 2227 N N . THR A 1 281 ? 13.895 7.585 -13.231 1.00 88.00 281 THR A N 1
ATOM 2228 C CA . THR A 1 281 ? 14.700 7.826 -12.031 1.00 88.00 281 THR A CA 1
ATOM 2229 C C . THR A 1 281 ? 15.367 6.543 -11.596 1.00 88.00 281 THR A C 1
ATOM 2231 O O . THR A 1 281 ? 14.694 5.533 -11.433 1.00 88.00 281 THR A O 1
ATOM 2234 N N . LYS A 1 282 ? 16.670 6.596 -11.343 1.00 93.62 282 LYS A N 1
ATOM 2235 C CA . LYS A 1 282 ? 17.483 5.449 -10.925 1.00 93.62 282 LYS A CA 1
ATOM 2236 C C . LYS A 1 282 ? 16.961 4.831 -9.610 1.00 93.62 282 LYS A C 1
ATOM 2238 O O . LYS A 1 282 ? 16.333 5.521 -8.799 1.00 93.62 282 LYS A O 1
ATOM 2243 N N . HIS A 1 283 ? 17.208 3.541 -9.394 1.00 94.75 283 HIS A N 1
ATOM 2244 C CA . HIS A 1 283 ? 16.810 2.798 -8.191 1.00 94.75 283 HIS A CA 1
ATOM 2245 C C . HIS A 1 283 ? 18.004 2.029 -7.621 1.00 94.75 283 HIS A C 1
ATOM 2247 O O . HIS A 1 283 ? 18.855 1.559 -8.365 1.00 94.75 283 HIS A O 1
ATOM 2253 N N . TRP A 1 284 ? 18.050 1.865 -6.297 1.00 95.31 284 TRP A N 1
ATOM 2254 C CA . TRP A 1 284 ? 19.009 0.953 -5.673 1.00 95.31 284 TRP A CA 1
ATOM 2255 C C . TRP A 1 284 ? 18.615 -0.490 -5.994 1.00 95.31 284 TRP A C 1
ATOM 2257 O O . TRP A 1 284 ? 17.544 -0.926 -5.569 1.00 95.31 284 TRP A O 1
ATOM 2267 N N . ILE A 1 285 ? 19.472 -1.204 -6.725 1.00 95.50 285 ILE A N 1
ATOM 2268 C CA . ILE A 1 285 ? 19.300 -2.617 -7.078 1.00 95.50 285 ILE A CA 1
ATOM 2269 C C . ILE A 1 285 ? 20.285 -3.437 -6.247 1.00 95.50 285 ILE A C 1
ATOM 2271 O O . ILE A 1 285 ? 21.486 -3.167 -6.246 1.00 95.50 285 ILE A O 1
ATOM 2275 N N . THR A 1 286 ? 19.772 -4.417 -5.512 1.00 91.94 286 THR A N 1
ATOM 2276 C CA . THR A 1 286 ? 20.567 -5.292 -4.643 1.00 91.94 286 THR A CA 1
ATOM 2277 C C . THR A 1 286 ? 20.396 -6.746 -5.061 1.00 91.94 286 THR A C 1
ATOM 2279 O O . THR A 1 286 ? 19.278 -7.118 -5.427 1.00 91.94 286 THR A O 1
ATOM 2282 N N . PRO A 1 287 ? 21.447 -7.577 -4.961 1.00 88.75 287 PRO A N 1
ATOM 2283 C CA . PRO A 1 287 ? 21.330 -8.993 -5.271 1.00 88.75 287 PRO A CA 1
ATOM 2284 C C . PRO A 1 287 ? 20.325 -9.668 -4.336 1.00 88.75 287 PRO A C 1
ATOM 2286 O O . PRO A 1 287 ? 20.139 -9.255 -3.186 1.00 88.75 287 PRO A O 1
ATOM 2289 N N . LEU A 1 288 ? 19.698 -10.730 -4.831 1.00 79.44 288 LEU A N 1
ATOM 2290 C CA . LEU A 1 288 ? 18.918 -11.630 -3.997 1.00 79.44 288 LEU A CA 1
ATOM 2291 C C . LEU A 1 288 ? 19.881 -12.486 -3.163 1.00 79.44 288 LEU A C 1
ATOM 2293 O O . LEU A 1 288 ? 20.592 -13.327 -3.707 1.00 79.44 288 LEU A O 1
ATOM 2297 N N . ASP A 1 289 ? 19.938 -12.265 -1.850 1.00 65.69 289 ASP A N 1
ATOM 2298 C CA . ASP A 1 289 ? 20.684 -13.150 -0.952 1.00 65.69 289 ASP A CA 1
ATOM 2299 C C . ASP A 1 289 ? 19.765 -14.261 -0.424 1.00 65.69 289 ASP A C 1
ATOM 2301 O O . ASP A 1 289 ? 19.042 -14.101 0.569 1.00 65.69 289 ASP A O 1
ATOM 2305 N N . ASP A 1 290 ? 19.781 -15.401 -1.115 1.00 56.06 290 ASP A N 1
ATOM 2306 C CA . ASP A 1 290 ? 18.993 -16.583 -0.762 1.00 56.06 290 ASP A CA 1
ATOM 2307 C C . ASP A 1 290 ? 19.584 -17.403 0.398 1.00 56.06 290 ASP A C 1
ATOM 2309 O O . ASP A 1 290 ? 18.917 -18.312 0.894 1.00 56.06 290 ASP A O 1
ATOM 2313 N N . SER A 1 291 ? 20.767 -17.056 0.923 1.00 52.47 291 SER A N 1
ATOM 2314 C CA . SER A 1 291 ? 21.426 -17.825 1.997 1.00 52.47 291 SER A CA 1
ATOM 2315 C C . SER A 1 291 ? 20.603 -17.909 3.296 1.00 52.47 291 SER A C 1
ATOM 2317 O O . SER A 1 291 ? 20.667 -18.899 4.026 1.00 52.47 291 SER A O 1
ATOM 2319 N N . PHE A 1 292 ? 19.755 -16.909 3.555 1.00 46.03 292 PHE A N 1
ATOM 2320 C CA . PHE A 1 292 ? 18.845 -16.857 4.709 1.00 46.03 292 PHE A CA 1
ATOM 2321 C C . PHE A 1 292 ? 17.452 -17.461 4.457 1.00 46.03 292 PHE A C 1
ATOM 2323 O O . PHE A 1 292 ? 16.632 -17.506 5.377 1.00 46.03 292 PHE A O 1
ATOM 2330 N N . ALA A 1 293 ? 17.141 -17.900 3.232 1.00 48.69 293 ALA A N 1
ATOM 2331 C CA . ALA A 1 293 ? 15.804 -18.377 2.861 1.00 48.69 293 ALA A CA 1
ATOM 2332 C C . ALA A 1 293 ? 15.396 -19.626 3.657 1.00 48.69 293 ALA A C 1
ATOM 2334 O O . ALA A 1 293 ? 14.231 -19.795 4.018 1.00 48.69 293 ALA A O 1
ATOM 2335 N N . PHE A 1 294 ? 16.386 -20.462 3.968 1.00 51.91 294 PHE A N 1
ATOM 2336 C CA . PHE A 1 294 ? 16.225 -21.753 4.616 1.00 51.91 294 PHE A CA 1
ATOM 2337 C C . PHE A 1 294 ? 17.458 -22.078 5.450 1.00 51.91 294 PHE A C 1
ATOM 2339 O O . PHE A 1 294 ? 18.077 -23.110 5.217 1.00 51.91 294 PHE A O 1
ATOM 2346 N N . THR A 1 295 ? 17.859 -21.232 6.407 1.00 48.91 295 THR A N 1
ATOM 2347 C CA . THR A 1 295 ? 18.849 -21.691 7.393 1.00 48.91 295 THR A CA 1
ATOM 2348 C C . THR A 1 295 ? 18.220 -22.886 8.112 1.00 48.91 295 THR A C 1
ATOM 2350 O O . THR A 1 295 ? 17.259 -22.686 8.865 1.00 48.91 295 THR A O 1
ATOM 2353 N N . PRO A 1 296 ? 18.661 -24.133 7.855 1.00 51.78 296 PRO A N 1
ATOM 2354 C CA . PRO A 1 296 ? 18.033 -25.284 8.467 1.00 51.78 296 PRO A CA 1
ATOM 2355 C C . PRO A 1 296 ? 18.320 -25.147 9.953 1.00 51.78 296 PRO A C 1
ATOM 2357 O O . PRO A 1 296 ? 19.484 -25.107 10.357 1.00 51.78 296 PRO A O 1
ATOM 2360 N N . LEU A 1 297 ? 17.276 -25.024 10.776 1.00 56.53 297 LEU A N 1
ATOM 2361 C CA . LEU A 1 297 ? 17.485 -25.113 12.214 1.00 56.53 297 LEU A CA 1
ATOM 2362 C C . LEU A 1 297 ? 18.179 -26.455 12.485 1.00 56.53 297 LEU A C 1
ATOM 2364 O O . LEU A 1 297 ? 17.770 -27.459 11.886 1.00 56.53 297 LEU A O 1
ATOM 2368 N N . PRO A 1 298 ? 19.229 -26.487 13.327 1.00 56.69 298 PRO A N 1
ATOM 2369 C CA . PRO A 1 298 ? 19.969 -27.709 13.599 1.00 56.69 298 PRO A CA 1
ATOM 2370 C C . PRO A 1 298 ? 19.003 -28.857 13.898 1.00 56.69 298 PRO A C 1
ATOM 2372 O O . PRO A 1 298 ? 18.105 -28.719 14.732 1.00 56.69 298 PRO A O 1
ATOM 2375 N N . LYS A 1 299 ? 19.174 -29.999 13.214 1.00 54.16 299 LYS A N 1
ATOM 2376 C CA . LYS A 1 299 ? 18.316 -31.192 13.384 1.00 54.16 299 LYS A CA 1
ATOM 2377 C C . LYS A 1 299 ? 18.272 -31.695 14.838 1.00 54.16 299 LYS A C 1
ATOM 2379 O O . LYS A 1 299 ? 17.382 -32.464 15.182 1.00 54.16 299 LYS A O 1
ATOM 2384 N N . THR A 1 300 ? 19.203 -31.241 15.675 1.00 56.12 300 THR A N 1
ATOM 2385 C CA . THR A 1 300 ? 19.310 -31.509 17.113 1.00 56.12 300 THR A CA 1
ATOM 2386 C C . THR A 1 300 ? 18.234 -30.822 17.959 1.00 56.12 300 THR A C 1
ATOM 2388 O O . THR A 1 300 ? 18.040 -31.199 19.111 1.00 56.12 300 THR A O 1
ATOM 2391 N N . VAL A 1 301 ? 17.503 -29.843 17.415 1.00 60.69 301 VAL A N 1
ATOM 2392 C CA . VAL A 1 301 ? 16.452 -29.122 18.142 1.00 60.69 301 VAL A CA 1
ATOM 2393 C C . VAL A 1 301 ? 15.080 -29.754 17.861 1.00 60.69 301 VAL A C 1
ATOM 2395 O O . VAL A 1 301 ? 14.495 -29.588 16.781 1.00 60.69 301 VAL A O 1
ATOM 2398 N N . SER A 1 302 ? 14.530 -30.460 18.854 1.00 64.25 302 SER A N 1
ATOM 2399 C CA . SER A 1 302 ? 13.222 -31.143 18.821 1.00 64.25 302 SER A CA 1
ATOM 2400 C C . SER A 1 302 ? 12.019 -30.188 18.940 1.00 64.25 302 SER A C 1
ATOM 2402 O O . SER A 1 302 ? 11.051 -30.441 19.652 1.00 64.25 302 SER A O 1
ATOM 2404 N N . TRP A 1 303 ? 12.047 -29.053 18.243 1.00 70.06 303 TRP A N 1
ATOM 2405 C CA . TRP A 1 303 ? 10.903 -28.143 18.213 1.00 70.06 303 TRP A CA 1
ATOM 2406 C C . TRP A 1 303 ? 9.775 -28.683 17.343 1.00 70.06 303 TRP A C 1
ATOM 2408 O O . TRP A 1 303 ? 10.012 -29.181 16.239 1.00 70.06 303 TRP A O 1
ATOM 2418 N N . SER A 1 304 ? 8.535 -28.479 17.797 1.00 77.75 304 SER A N 1
ATOM 2419 C CA . SER A 1 304 ? 7.366 -28.655 16.938 1.00 77.75 304 SER A CA 1
ATOM 2420 C C . SER A 1 304 ? 7.507 -27.789 15.681 1.00 77.75 304 SER A C 1
ATOM 2422 O O . SER A 1 304 ? 8.099 -26.703 15.707 1.00 77.75 304 SER A O 1
ATOM 2424 N N . THR A 1 305 ? 6.938 -28.250 14.568 1.00 75.25 305 THR A N 1
ATOM 2425 C CA . THR A 1 305 ? 6.965 -27.533 13.281 1.00 75.25 305 THR A CA 1
ATOM 2426 C C . THR A 1 305 ? 6.490 -26.085 13.428 1.00 75.25 305 THR A C 1
ATOM 2428 O O . THR A 1 305 ? 7.102 -25.169 12.886 1.00 75.25 305 THR A O 1
ATOM 2431 N N . ARG A 1 306 ? 5.468 -25.838 14.257 1.00 78.12 306 ARG A N 1
ATOM 2432 C CA . ARG A 1 306 ? 4.948 -24.488 14.513 1.00 78.12 306 ARG A CA 1
ATOM 2433 C C . ARG A 1 306 ? 5.922 -23.584 15.275 1.00 78.12 306 ARG A C 1
ATOM 2435 O O . ARG A 1 306 ? 5.970 -22.390 14.982 1.00 78.12 306 ARG A O 1
ATOM 2442 N N . CYS A 1 307 ? 6.701 -24.115 16.217 1.00 83.25 307 CYS A N 1
ATOM 2443 C CA . CYS A 1 307 ? 7.738 -23.339 16.906 1.00 83.25 307 CYS A CA 1
ATOM 2444 C C . CYS A 1 307 ? 8.885 -22.968 15.957 1.00 83.25 307 CYS A C 1
ATOM 2446 O O . CYS A 1 307 ? 9.334 -21.823 15.971 1.00 83.25 307 CYS A O 1
ATOM 2448 N N . ARG A 1 308 ? 9.287 -23.888 15.068 1.00 81.38 308 ARG A N 1
ATOM 2449 C CA . ARG A 1 308 ? 10.306 -23.628 14.034 1.00 81.38 308 ARG A CA 1
ATOM 2450 C C . ARG A 1 308 ? 9.907 -22.469 13.123 1.00 81.38 308 ARG A C 1
ATOM 2452 O O . ARG A 1 308 ? 10.673 -21.520 12.976 1.00 81.38 308 ARG A O 1
ATOM 2459 N N . TRP A 1 309 ? 8.683 -22.490 12.597 1.00 82.00 309 TRP A N 1
ATOM 2460 C CA . TRP A 1 309 ? 8.192 -21.425 11.718 1.00 82.00 309 TRP A CA 1
ATOM 2461 C C . TRP A 1 309 ? 8.075 -20.068 12.416 1.00 82.00 309 TRP A C 1
ATOM 2463 O O . TRP A 1 309 ? 8.404 -19.038 11.831 1.00 82.00 309 TRP A O 1
ATOM 2473 N N . ARG A 1 310 ? 7.663 -20.045 13.688 1.00 85.75 310 ARG A N 1
ATOM 2474 C CA . ARG A 1 310 ? 7.622 -18.802 14.473 1.00 85.75 310 ARG A CA 1
ATOM 2475 C C . ARG A 1 310 ? 9.004 -18.219 14.716 1.00 85.75 310 ARG A C 1
ATOM 2477 O O . ARG A 1 310 ? 9.179 -17.014 14.571 1.00 85.75 310 ARG A O 1
ATOM 2484 N N . PHE A 1 311 ? 9.973 -19.063 15.050 1.00 86.75 311 PHE A N 1
ATOM 2485 C CA . PHE A 1 311 ? 11.342 -18.616 15.251 1.00 86.75 311 PHE A CA 1
ATOM 2486 C C . PHE A 1 311 ? 11.977 -18.123 13.948 1.00 86.75 311 PHE A C 1
ATOM 2488 O O . PHE A 1 311 ? 12.576 -17.054 13.931 1.00 86.75 311 PHE A O 1
ATOM 2495 N N . GLN A 1 312 ? 11.769 -18.823 12.830 1.00 84.81 312 GLN A N 1
ATOM 2496 C CA . GLN A 1 312 ? 12.236 -18.357 11.523 1.00 84.81 312 GLN A CA 1
ATOM 2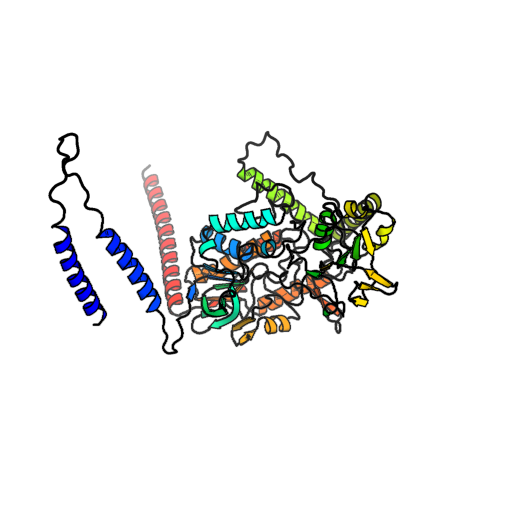497 C C . GLN A 1 312 ? 11.599 -17.016 11.135 1.00 84.81 312 GLN A C 1
ATOM 2499 O O . GLN A 1 312 ? 12.303 -16.104 10.705 1.00 84.81 312 GLN A O 1
ATOM 2504 N N . ARG A 1 313 ? 10.283 -16.854 11.340 1.00 89.50 313 ARG A N 1
ATOM 2505 C CA . ARG A 1 313 ? 9.606 -15.564 11.146 1.00 89.50 313 ARG A CA 1
ATOM 2506 C C . ARG A 1 313 ? 10.232 -14.473 12.014 1.00 89.50 313 ARG A C 1
ATOM 2508 O O . ARG A 1 313 ? 10.442 -13.374 11.515 1.00 89.50 313 ARG A O 1
ATOM 2515 N N . PHE A 1 314 ? 10.542 -14.773 13.276 1.00 90.81 314 PHE A N 1
ATOM 2516 C CA . PHE A 1 314 ? 11.209 -13.840 14.184 1.00 90.81 314 PHE A CA 1
ATOM 2517 C C . PHE A 1 314 ? 12.604 -13.441 13.687 1.00 90.81 314 PHE A C 1
ATOM 2519 O O . PHE A 1 314 ? 12.891 -12.251 13.637 1.00 90.81 314 PHE A O 1
ATOM 2526 N N . LEU A 1 315 ? 13.442 -14.390 13.253 1.00 89.81 315 LEU A N 1
ATOM 2527 C CA . LEU A 1 315 ? 14.773 -14.080 12.714 1.00 89.81 315 LEU A CA 1
ATOM 2528 C C . LEU A 1 315 ? 14.695 -13.206 11.456 1.00 89.81 315 LEU A C 1
ATOM 2530 O O . LEU A 1 315 ? 15.458 -12.251 11.321 1.00 89.81 315 LEU A O 1
ATOM 2534 N N . ILE A 1 316 ? 13.748 -13.488 10.557 1.00 89.44 316 ILE A N 1
ATOM 2535 C CA . ILE A 1 316 ? 13.539 -12.668 9.357 1.00 89.44 316 ILE A CA 1
ATOM 2536 C C . ILE A 1 316 ? 13.042 -11.274 9.751 1.00 89.44 316 ILE A C 1
ATOM 2538 O O . ILE A 1 316 ? 13.588 -10.289 9.260 1.00 89.44 316 ILE A O 1
ATOM 2542 N N . ALA A 1 317 ? 12.072 -11.174 10.664 1.00 91.50 317 ALA A N 1
ATOM 2543 C CA . ALA A 1 317 ? 11.605 -9.890 11.183 1.00 91.50 317 ALA A CA 1
ATOM 2544 C C . ALA A 1 317 ? 12.764 -9.087 11.788 1.00 91.50 317 ALA A C 1
ATOM 2546 O O . ALA A 1 317 ? 12.961 -7.940 11.408 1.00 91.50 317 ALA A O 1
ATOM 2547 N N . LEU A 1 318 ? 13.586 -9.709 12.638 1.00 91.12 318 LEU A N 1
ATOM 2548 C CA . LEU A 1 318 ? 14.761 -9.084 13.242 1.00 91.12 318 LEU A CA 1
ATOM 2549 C C . LEU A 1 318 ? 15.765 -8.610 12.184 1.00 91.12 318 LEU A C 1
ATOM 2551 O O . LEU A 1 318 ? 16.282 -7.505 12.295 1.00 91.12 318 LEU A O 1
ATOM 2555 N N . SER A 1 319 ? 16.008 -9.400 11.135 1.00 88.81 319 SER A N 1
ATOM 2556 C CA . SER A 1 319 ? 16.889 -8.993 10.032 1.00 88.81 319 SER A CA 1
ATOM 2557 C C . SER A 1 319 ? 16.355 -7.770 9.274 1.00 88.81 319 SER A C 1
ATOM 2559 O O . SER A 1 319 ? 17.114 -6.849 8.978 1.00 88.81 319 SER A O 1
ATOM 2561 N N . CYS A 1 320 ? 15.042 -7.714 9.023 1.00 89.81 320 CYS A N 1
ATOM 2562 C CA . CYS A 1 320 ? 14.382 -6.565 8.407 1.00 89.81 320 CYS A CA 1
ATOM 2563 C C . CYS A 1 320 ? 14.423 -5.332 9.318 1.00 89.81 320 CYS A C 1
ATOM 2565 O O . CYS A 1 320 ? 14.675 -4.232 8.835 1.00 89.81 320 CYS A O 1
ATOM 2567 N N . GLU A 1 321 ? 14.219 -5.507 10.626 1.00 90.44 321 GLU A N 1
ATOM 2568 C CA . GLU A 1 321 ? 14.364 -4.426 11.602 1.00 90.44 321 GLU A CA 1
ATOM 2569 C C . GLU A 1 321 ? 15.807 -3.905 11.603 1.00 90.44 321 GLU A C 1
ATOM 2571 O O . GLU A 1 321 ? 16.010 -2.706 11.487 1.00 90.44 321 GLU A O 1
ATOM 2576 N N . ILE A 1 322 ? 16.834 -4.761 11.634 1.00 88.06 322 ILE A N 1
ATOM 2577 C CA . ILE A 1 322 ? 18.243 -4.318 11.589 1.00 88.06 322 ILE A CA 1
ATOM 2578 C C . ILE A 1 322 ? 18.530 -3.472 10.337 1.00 88.06 322 ILE A C 1
ATOM 2580 O O . ILE A 1 322 ? 19.258 -2.482 10.416 1.00 88.06 322 ILE A O 1
ATOM 2584 N N . GLU A 1 323 ? 17.919 -3.798 9.196 1.00 86.00 323 GLU A N 1
ATOM 2585 C CA . GLU A 1 323 ? 18.037 -3.004 7.966 1.00 86.00 323 GLU A CA 1
ATOM 2586 C C . GLU A 1 323 ? 17.476 -1.576 8.098 1.00 86.00 323 GLU A C 1
ATOM 2588 O O . GLU A 1 323 ? 17.931 -0.679 7.384 1.00 86.00 323 GLU A O 1
ATOM 2593 N N . TYR A 1 324 ? 16.563 -1.319 9.042 1.00 88.31 324 TYR A N 1
ATOM 2594 C CA . TYR A 1 324 ? 16.125 0.039 9.374 1.00 88.31 324 TYR A CA 1
ATOM 2595 C C . TYR A 1 324 ? 17.279 0.922 9.861 1.00 88.31 324 TYR A C 1
ATOM 2597 O O . TYR A 1 324 ? 17.296 2.115 9.556 1.00 88.31 324 TYR A O 1
ATOM 2605 N N . LEU A 1 325 ? 18.284 0.365 10.556 1.00 86.94 325 LEU A N 1
ATOM 2606 C CA . LEU A 1 325 ? 19.439 1.142 11.027 1.00 86.94 325 LEU A CA 1
ATOM 2607 C C . LEU A 1 325 ? 20.134 1.856 9.876 1.00 86.94 325 LEU A C 1
ATOM 2609 O O . LEU A 1 325 ? 20.424 3.044 10.000 1.00 86.94 325 LEU A O 1
ATOM 2613 N N . ALA A 1 326 ? 20.326 1.171 8.746 1.00 86.12 326 ALA A N 1
ATOM 2614 C CA . ALA A 1 326 ? 20.948 1.728 7.544 1.00 86.12 326 ALA A CA 1
ATOM 2615 C C . ALA A 1 326 ? 20.108 2.831 6.869 1.00 86.12 326 ALA A C 1
ATOM 2617 O O . ALA A 1 326 ? 20.613 3.552 6.010 1.00 86.12 326 ALA A O 1
ATOM 2618 N N . MET A 1 327 ? 18.834 2.961 7.249 1.00 86.06 327 MET A N 1
ATOM 2619 C CA . MET A 1 327 ? 17.913 4.011 6.802 1.00 86.06 327 MET A CA 1
ATOM 2620 C C . MET A 1 327 ? 17.659 5.068 7.890 1.00 86.06 327 MET A C 1
ATOM 2622 O O . MET A 1 327 ? 16.959 6.055 7.658 1.00 86.06 327 MET A O 1
ATOM 2626 N N . SER A 1 328 ? 18.227 4.893 9.085 1.00 80.31 328 SER A N 1
ATOM 2627 C CA . SER A 1 328 ? 18.133 5.882 10.155 1.00 80.31 328 SER A CA 1
ATOM 2628 C C . SER A 1 328 ? 19.065 7.064 9.871 1.00 80.31 328 SER A C 1
ATOM 2630 O O . SER A 1 328 ? 20.187 6.882 9.396 1.00 80.31 328 SER A O 1
ATOM 2632 N N . GLY A 1 329 ? 18.649 8.287 10.214 1.00 78.12 329 GLY A N 1
ATOM 2633 C CA . GLY A 1 329 ? 19.499 9.480 10.098 1.00 78.12 329 GLY A CA 1
ATOM 2634 C C . GLY A 1 329 ? 20.640 9.555 11.122 1.00 78.12 329 GLY A C 1
ATOM 2635 O O . GLY A 1 329 ? 21.334 10.567 11.186 1.00 78.12 329 GLY A O 1
ATOM 2636 N N . SER A 1 330 ? 20.857 8.509 11.928 1.00 85.44 330 SER A N 1
ATOM 2637 C CA . SER A 1 330 ? 21.916 8.457 12.944 1.00 85.44 330 SER A CA 1
ATOM 2638 C C . SER A 1 330 ? 23.321 8.375 12.323 1.00 85.44 330 SER A C 1
ATOM 2640 O O . SER A 1 330 ? 23.484 8.045 11.148 1.00 85.44 330 SER A O 1
ATOM 2642 N N . LYS A 1 331 ? 24.378 8.643 13.105 1.00 85.62 331 LYS A N 1
ATOM 2643 C CA . LYS A 1 331 ? 25.775 8.521 12.628 1.00 85.62 331 LYS A CA 1
ATOM 2644 C C . LYS A 1 331 ? 26.104 7.094 12.165 1.00 85.62 331 LYS A C 1
ATOM 2646 O O . LYS A 1 331 ? 26.605 6.910 11.059 1.00 85.62 331 LYS A O 1
ATOM 2651 N N . ILE A 1 332 ? 25.766 6.095 12.985 1.00 87.00 332 ILE A N 1
ATOM 2652 C CA . ILE A 1 332 ? 25.940 4.669 12.653 1.00 87.00 332 ILE A CA 1
ATOM 2653 C C . ILE A 1 332 ? 25.078 4.306 11.441 1.00 87.00 332 ILE A C 1
ATOM 2655 O O . ILE A 1 332 ? 25.550 3.642 10.523 1.00 87.00 332 ILE A O 1
ATOM 2659 N N . GLY A 1 333 ? 23.838 4.798 11.400 1.00 86.69 333 GLY A N 1
ATOM 2660 C CA . GLY A 1 333 ? 22.933 4.564 10.281 1.00 86.69 333 GLY A CA 1
ATOM 2661 C C . GLY A 1 333 ? 23.461 5.087 8.953 1.00 86.69 333 GLY A C 1
ATOM 2662 O O . GLY A 1 333 ? 23.450 4.360 7.967 1.00 86.69 333 GLY A O 1
ATOM 2663 N N . ASN A 1 334 ? 24.028 6.295 8.935 1.00 88.12 334 ASN A N 1
ATOM 2664 C CA . ASN A 1 334 ? 24.670 6.853 7.746 1.00 88.12 334 ASN A CA 1
ATOM 2665 C C . ASN A 1 334 ? 25.871 6.017 7.276 1.00 88.12 334 ASN A C 1
ATOM 2667 O O . ASN A 1 334 ? 26.037 5.829 6.072 1.00 88.12 334 ASN A O 1
ATOM 2671 N N . MET A 1 335 ? 26.684 5.495 8.200 1.00 90.44 335 MET A N 1
ATOM 2672 C CA . MET A 1 335 ? 27.812 4.615 7.871 1.00 90.44 335 MET A CA 1
ATOM 2673 C C . MET A 1 335 ? 27.335 3.289 7.261 1.00 90.44 335 MET A C 1
ATOM 2675 O O . MET A 1 335 ? 27.817 2.886 6.201 1.00 90.44 335 MET A O 1
ATOM 2679 N N . LEU A 1 336 ? 26.350 2.636 7.888 1.00 90.69 336 LEU A N 1
ATOM 2680 C CA . LEU A 1 336 ? 25.747 1.404 7.373 1.00 90.69 336 LEU A CA 1
ATOM 2681 C C . LEU A 1 336 ? 25.079 1.639 6.015 1.00 90.69 336 LEU A C 1
ATOM 2683 O O . LEU A 1 336 ? 25.298 0.872 5.080 1.00 90.69 336 LEU A O 1
ATOM 2687 N N . GLY A 1 337 ? 24.322 2.729 5.880 1.00 91.19 337 GLY A N 1
ATOM 2688 C CA . GLY A 1 337 ? 23.704 3.151 4.627 1.00 91.19 337 GLY A CA 1
ATOM 2689 C C . GLY A 1 337 ? 24.736 3.342 3.518 1.00 91.19 337 GLY A C 1
ATOM 2690 O O . GLY A 1 337 ? 24.543 2.822 2.422 1.00 91.19 337 GLY A O 1
ATOM 2691 N N . GLN A 1 338 ? 25.868 3.998 3.804 1.00 92.69 338 GLN A N 1
ATOM 2692 C CA . GLN A 1 338 ? 26.966 4.144 2.844 1.00 92.69 338 GLN A CA 1
ATOM 2693 C C . GLN A 1 338 ? 27.536 2.789 2.420 1.00 92.69 338 GLN A C 1
ATOM 2695 O O . GLN A 1 338 ? 27.664 2.533 1.226 1.00 92.69 338 GLN A O 1
ATOM 2700 N N . SER A 1 339 ? 27.815 1.899 3.374 1.00 92.69 339 SER A N 1
ATOM 2701 C CA . SER A 1 339 ? 28.298 0.546 3.077 1.00 92.69 339 SER A CA 1
ATOM 2702 C C . SER A 1 339 ? 27.330 -0.216 2.163 1.00 92.69 339 SER A C 1
ATOM 2704 O O . SER A 1 339 ? 27.745 -0.787 1.153 1.00 92.69 339 SER A O 1
ATOM 2706 N N . ARG A 1 340 ? 26.022 -0.172 2.459 1.00 92.31 340 ARG A N 1
ATOM 2707 C CA . ARG A 1 340 ? 24.978 -0.791 1.627 1.00 92.31 340 ARG A CA 1
ATOM 2708 C C . ARG A 1 340 ? 24.919 -0.195 0.217 1.00 92.31 340 ARG A C 1
ATOM 2710 O O . ARG A 1 340 ? 24.782 -0.952 -0.742 1.00 92.31 340 ARG A O 1
ATOM 2717 N N . MET A 1 341 ? 25.045 1.126 0.082 1.00 94.38 341 MET A N 1
ATOM 2718 C CA . MET A 1 341 ? 25.095 1.794 -1.224 1.00 94.38 341 MET A CA 1
ATOM 2719 C C . MET A 1 341 ? 26.309 1.337 -2.038 1.00 94.38 341 MET A C 1
ATOM 2721 O O . MET A 1 341 ? 26.151 0.974 -3.199 1.00 94.38 341 MET A O 1
ATOM 2725 N N . GLU A 1 342 ? 27.501 1.274 -1.441 1.00 95.31 342 GLU A N 1
ATOM 2726 C CA . GLU A 1 342 ? 28.707 0.811 -2.143 1.00 95.31 342 GLU A CA 1
ATOM 2727 C C . GLU A 1 342 ? 28.616 -0.662 -2.565 1.00 95.31 342 GLU A C 1
ATOM 2729 O O . GLU A 1 342 ? 29.007 -1.008 -3.680 1.00 95.31 342 GLU A O 1
ATOM 2734 N N . MET A 1 343 ? 28.020 -1.528 -1.738 1.00 94.12 343 MET A N 1
ATOM 2735 C CA . MET A 1 343 ? 27.749 -2.917 -2.131 1.00 94.12 343 MET A CA 1
ATOM 2736 C C . MET A 1 343 ? 26.791 -3.008 -3.322 1.00 94.12 343 MET A C 1
ATOM 2738 O O . MET A 1 343 ? 27.055 -3.764 -4.257 1.00 94.12 343 MET A O 1
ATOM 2742 N N . ALA A 1 344 ? 25.715 -2.217 -3.328 1.00 95.25 344 ALA A N 1
ATOM 2743 C CA . ALA A 1 344 ? 24.777 -2.171 -4.447 1.00 95.25 344 ALA A CA 1
ATOM 2744 C C . ALA A 1 344 ? 25.443 -1.644 -5.733 1.00 95.25 344 ALA A C 1
ATOM 2746 O O . ALA A 1 344 ? 25.275 -2.238 -6.797 1.00 95.25 344 ALA A O 1
ATOM 2747 N N . LYS A 1 345 ? 26.269 -0.588 -5.642 1.00 96.75 345 LYS A N 1
ATOM 2748 C CA . LYS A 1 345 ? 27.059 -0.083 -6.783 1.00 96.75 345 LYS A CA 1
ATOM 2749 C C . LYS A 1 345 ? 27.997 -1.150 -7.332 1.00 96.75 345 LYS A C 1
ATOM 2751 O O . LYS A 1 345 ? 28.042 -1.354 -8.541 1.00 96.75 345 LYS A O 1
ATOM 2756 N N . LYS A 1 346 ? 28.740 -1.829 -6.451 1.00 96.75 346 LYS A N 1
ATOM 2757 C CA . LYS A 1 346 ? 29.670 -2.899 -6.834 1.00 96.75 346 LYS A CA 1
ATOM 2758 C C . LYS A 1 346 ? 28.941 -4.032 -7.551 1.00 96.75 346 LYS A C 1
ATOM 2760 O O . LYS A 1 346 ? 29.439 -4.517 -8.558 1.00 96.75 346 LYS A O 1
ATOM 2765 N N . TYR A 1 347 ? 27.765 -4.416 -7.059 1.00 96.56 347 TYR A N 1
ATOM 2766 C CA . TYR A 1 347 ? 26.934 -5.428 -7.702 1.00 96.56 347 TYR A CA 1
ATOM 2767 C C . TYR A 1 347 ? 26.500 -5.010 -9.112 1.00 96.56 347 TYR A C 1
ATOM 2769 O O . TYR A 1 347 ? 26.760 -5.744 -10.061 1.00 96.56 347 TYR A O 1
ATOM 2777 N N . VAL A 1 348 ? 25.910 -3.818 -9.270 1.00 97.19 348 VAL A N 1
ATOM 2778 C CA . VAL A 1 348 ? 25.453 -3.331 -10.584 1.00 97.19 348 VAL A CA 1
ATOM 2779 C C . VAL A 1 348 ? 26.619 -3.218 -11.565 1.00 97.19 348 VAL A C 1
ATOM 2781 O O . VAL A 1 348 ? 26.498 -3.700 -12.684 1.00 97.19 348 VAL A O 1
ATOM 2784 N N . ARG A 1 349 ? 27.764 -2.667 -11.143 1.00 97.44 349 ARG A N 1
ATOM 2785 C CA . ARG A 1 349 ? 28.959 -2.564 -12.000 1.00 97.44 349 ARG A CA 1
ATOM 2786 C C . ARG A 1 349 ? 29.505 -3.919 -12.444 1.00 97.44 349 ARG A C 1
ATOM 2788 O O . ARG A 1 349 ? 30.065 -4.012 -13.523 1.00 97.44 349 ARG A O 1
ATOM 2795 N N . ALA A 1 350 ? 29.378 -4.945 -11.605 1.00 96.94 350 ALA A N 1
ATOM 2796 C CA . ALA A 1 350 ? 29.867 -6.282 -11.921 1.00 96.94 350 ALA A CA 1
ATOM 2797 C C . ALA A 1 350 ? 28.892 -7.094 -12.789 1.00 96.94 350 ALA A C 1
ATOM 2799 O O . ALA A 1 350 ? 29.330 -7.962 -13.535 1.00 96.94 350 ALA A O 1
ATOM 2800 N N . ALA A 1 351 ? 27.581 -6.866 -12.654 1.00 96.62 351 ALA A N 1
ATOM 2801 C CA . ALA A 1 351 ? 26.555 -7.719 -13.253 1.00 96.62 351 ALA A CA 1
ATOM 2802 C C . ALA A 1 351 ? 25.838 -7.094 -14.463 1.00 96.62 351 ALA A C 1
ATOM 2804 O O . ALA A 1 351 ? 25.348 -7.830 -15.322 1.00 96.62 351 ALA A O 1
ATOM 2805 N N . ALA A 1 352 ? 25.729 -5.765 -14.533 1.00 97.69 352 ALA A N 1
ATOM 2806 C CA . ALA A 1 352 ? 25.003 -5.067 -15.593 1.00 97.69 352 ALA A CA 1
ATOM 2807 C C . ALA A 1 352 ? 25.909 -4.722 -16.784 1.00 97.69 352 ALA A C 1
ATOM 2809 O O . ALA A 1 352 ? 27.092 -4.459 -16.571 1.00 97.69 352 ALA A O 1
ATOM 2810 N N . PRO A 1 353 ? 25.366 -4.633 -18.015 1.00 97.75 353 PRO A N 1
ATOM 2811 C CA . PRO A 1 353 ? 26.123 -4.132 -19.159 1.00 97.75 353 PRO A CA 1
ATOM 2812 C C . PRO A 1 353 ? 26.657 -2.715 -18.911 1.00 97.75 353 PRO A C 1
ATOM 2814 O O . PRO A 1 353 ? 25.894 -1.832 -18.508 1.00 97.75 353 PRO A O 1
ATOM 2817 N N . ASP A 1 354 ? 27.932 -2.481 -19.226 1.00 97.19 354 ASP A N 1
ATOM 2818 C CA . ASP A 1 354 ? 28.633 -1.208 -18.980 1.00 97.19 354 ASP A CA 1
ATOM 2819 C C . ASP A 1 354 ? 27.902 0.007 -19.561 1.00 97.19 354 ASP A C 1
ATOM 2821 O O . ASP A 1 354 ? 27.765 1.036 -18.897 1.00 97.19 354 ASP A O 1
ATOM 2825 N N . LYS A 1 355 ? 27.309 -0.146 -20.755 1.00 96.69 355 LYS A N 1
ATOM 2826 C CA . LYS A 1 355 ? 26.518 0.901 -21.429 1.00 96.69 355 LYS A CA 1
ATOM 2827 C C . LYS A 1 355 ? 25.330 1.430 -20.611 1.00 96.69 355 LYS A C 1
ATOM 2829 O O . LYS A 1 355 ? 24.822 2.503 -20.914 1.00 96.69 355 LYS A O 1
ATOM 2834 N N . TYR A 1 356 ? 24.870 0.699 -19.593 1.00 97.69 356 TYR A N 1
ATOM 2835 C CA . TYR A 1 356 ? 23.711 1.071 -18.776 1.00 97.69 356 TYR A CA 1
ATOM 2836 C C . TYR A 1 356 ? 24.061 1.513 -17.354 1.00 97.69 356 TYR A C 1
ATOM 2838 O O . TYR A 1 356 ? 23.157 1.888 -16.606 1.00 97.69 356 TYR A O 1
ATOM 2846 N N . HIS A 1 357 ? 25.337 1.528 -16.953 1.00 97.19 357 HIS A N 1
ATOM 2847 C CA . HIS A 1 357 ? 25.725 1.892 -15.580 1.00 97.19 357 HIS A CA 1
ATOM 2848 C C . HIS A 1 357 ? 25.239 3.293 -15.188 1.00 97.19 357 HIS A C 1
ATOM 2850 O O . HIS A 1 357 ? 24.672 3.463 -14.105 1.00 97.19 357 HIS A O 1
ATOM 2856 N N . GLU A 1 358 ? 25.349 4.262 -16.098 1.00 95.69 358 GLU A N 1
ATOM 2857 C CA . GLU A 1 358 ? 24.876 5.635 -15.886 1.00 95.69 358 GLU A CA 1
ATOM 2858 C C . GLU A 1 358 ? 23.356 5.725 -15.691 1.00 95.69 358 GLU A C 1
ATOM 2860 O O . GLU A 1 358 ? 22.876 6.582 -14.952 1.00 95.69 358 GLU A O 1
ATOM 2865 N N . LEU A 1 359 ? 22.579 4.811 -16.278 1.00 96.38 359 LEU A N 1
ATOM 2866 C CA . LEU A 1 359 ? 21.121 4.767 -16.127 1.00 96.38 359 LEU A CA 1
ATOM 2867 C C . LEU A 1 359 ? 20.674 4.010 -14.867 1.00 96.38 359 LEU A C 1
ATOM 2869 O O . LEU A 1 359 ? 19.560 4.214 -14.382 1.00 96.38 359 LEU A O 1
ATOM 2873 N N . LEU A 1 360 ? 21.529 3.143 -14.320 1.00 96.75 360 LEU A N 1
ATOM 2874 C CA . LEU A 1 360 ? 21.173 2.233 -13.230 1.00 96.75 360 LEU A CA 1
ATOM 2875 C C . LEU A 1 360 ? 21.664 2.698 -11.857 1.00 96.75 360 LEU A C 1
ATOM 2877 O O . LEU A 1 360 ? 20.984 2.430 -10.869 1.00 96.75 360 LEU A O 1
ATOM 2881 N N . ILE A 1 361 ? 22.807 3.387 -11.767 1.00 95.94 361 ILE A N 1
ATOM 2882 C CA . ILE A 1 361 ? 23.461 3.694 -10.485 1.00 95.94 361 ILE A CA 1
ATOM 2883 C C . ILE A 1 361 ? 22.971 5.040 -9.908 1.00 95.94 361 ILE A C 1
ATOM 2885 O O . ILE A 1 361 ? 23.297 6.094 -10.459 1.00 95.94 361 ILE A O 1
ATOM 2889 N N . PRO A 1 362 ? 22.198 5.045 -8.801 1.00 94.69 362 PRO A N 1
ATOM 2890 C CA . PRO A 1 362 ? 21.674 6.263 -8.176 1.00 94.69 362 PRO A CA 1
ATOM 2891 C C . PRO A 1 362 ? 22.709 7.025 -7.333 1.00 94.69 362 PRO A C 1
ATOM 2893 O O . PRO A 1 362 ? 23.688 6.464 -6.843 1.00 94.69 362 PRO A O 1
ATOM 2896 N N . GLU A 1 363 ? 22.408 8.304 -7.087 1.00 91.62 363 GLU A N 1
ATOM 2897 C CA . GLU A 1 363 ? 23.221 9.227 -6.271 1.00 91.62 363 GLU A CA 1
ATOM 2898 C C . GLU A 1 363 ? 22.552 9.623 -4.942 1.00 91.62 363 GLU A C 1
ATOM 2900 O O . GLU A 1 363 ? 23.164 10.254 -4.084 1.00 91.62 363 GLU A O 1
ATOM 2905 N N . PHE A 1 364 ? 21.292 9.232 -4.737 1.00 92.81 364 PHE A N 1
ATOM 2906 C CA . PHE A 1 364 ? 20.527 9.545 -3.530 1.00 92.81 364 PHE A CA 1
ATOM 2907 C C . PHE A 1 364 ? 20.719 8.490 -2.427 1.00 92.81 364 PHE A C 1
ATOM 2909 O O . PHE A 1 364 ? 21.035 7.329 -2.692 1.00 92.81 364 PHE A O 1
ATOM 2916 N N . LYS A 1 365 ? 20.454 8.864 -1.170 1.00 91.88 365 LYS A N 1
ATOM 2917 C CA . LYS A 1 365 ? 20.620 7.996 0.012 1.00 91.88 365 LYS A CA 1
ATOM 2918 C C . LYS A 1 365 ? 19.748 6.733 -0.059 1.00 91.88 365 LYS A C 1
ATOM 2920 O O . LYS A 1 365 ? 18.583 6.782 -0.467 1.00 91.88 365 LYS A O 1
ATOM 2925 N N . LEU A 1 366 ? 20.278 5.607 0.425 1.00 89.69 366 LEU A N 1
ATOM 2926 C CA . LEU A 1 366 ? 19.501 4.380 0.628 1.00 89.69 366 LEU A CA 1
ATOM 2927 C C . LEU A 1 366 ? 18.268 4.656 1.504 1.00 89.69 366 LEU A C 1
ATOM 2929 O O . LEU A 1 366 ? 18.352 5.387 2.483 1.00 89.69 366 LEU A O 1
ATOM 2933 N N . GLY A 1 367 ? 17.125 4.068 1.150 1.00 87.69 367 GLY A N 1
ATOM 2934 C CA . GLY A 1 367 ? 15.864 4.231 1.879 1.00 87.69 367 GLY A CA 1
ATOM 2935 C C . GLY A 1 367 ? 14.993 5.384 1.375 1.00 87.69 367 GLY A C 1
ATOM 2936 O O . GLY A 1 367 ? 13.782 5.326 1.553 1.00 87.69 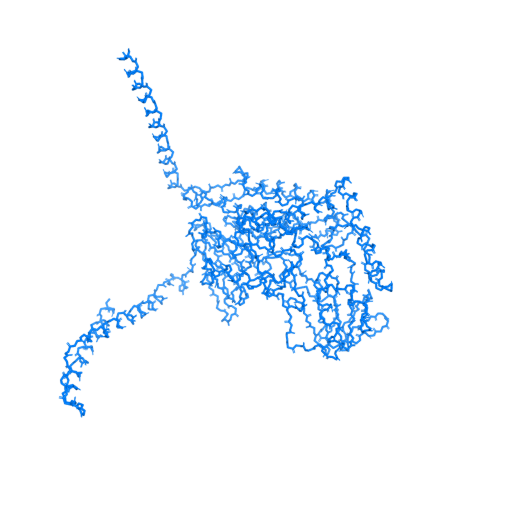367 GLY A O 1
ATOM 2937 N N . CYS A 1 368 ? 15.551 6.365 0.651 1.00 89.50 368 CYS A N 1
ATOM 2938 C CA . CYS A 1 368 ? 14.758 7.449 0.049 1.00 89.50 368 CYS A CA 1
ATOM 2939 C C . CYS A 1 368 ? 13.673 6.919 -0.910 1.00 89.50 368 CYS A C 1
ATOM 2941 O O . CYS A 1 368 ? 12.559 7.435 -0.982 1.00 89.50 368 CYS A O 1
ATOM 2943 N N . LYS A 1 369 ? 13.992 5.825 -1.607 1.00 90.56 369 LYS A N 1
ATOM 2944 C CA . LYS A 1 369 ? 13.044 4.991 -2.348 1.00 90.56 369 LYS A CA 1
ATOM 2945 C C . LYS A 1 369 ? 13.156 3.550 -1.885 1.00 90.56 369 LYS A C 1
ATOM 2947 O O . LYS A 1 369 ? 14.205 3.129 -1.392 1.00 90.56 369 LYS A O 1
ATOM 2952 N N . ARG A 1 370 ? 12.098 2.780 -2.130 1.00 89.94 370 ARG A N 1
ATOM 2953 C CA . ARG A 1 370 ? 12.135 1.324 -1.995 1.00 89.94 370 ARG A CA 1
ATOM 2954 C C . ARG A 1 370 ? 13.180 0.759 -2.962 1.00 89.94 370 ARG A C 1
ATOM 2956 O O . ARG A 1 370 ? 13.186 1.105 -4.148 1.00 89.94 370 ARG A O 1
ATOM 2963 N N . ARG A 1 371 ? 14.091 -0.050 -2.421 1.00 91.00 371 ARG A N 1
ATOM 2964 C CA . ARG A 1 371 ? 15.114 -0.776 -3.183 1.00 91.00 371 ARG A CA 1
ATOM 2965 C C . ARG A 1 371 ? 14.480 -1.920 -3.968 1.00 91.00 371 ARG A C 1
ATOM 2967 O O . ARG A 1 371 ? 13.432 -2.429 -3.577 1.00 91.00 371 ARG A O 1
ATOM 2974 N N . ILE A 1 372 ? 15.133 -2.315 -5.048 1.00 93.31 372 ILE A N 1
ATOM 2975 C CA . ILE A 1 372 ? 14.745 -3.447 -5.880 1.00 93.31 372 ILE A CA 1
ATOM 2976 C C . ILE A 1 372 ? 15.645 -4.619 -5.500 1.00 93.31 372 ILE A C 1
ATOM 2978 O O . ILE A 1 372 ? 16.869 -4.516 -5.584 1.00 93.31 372 ILE A O 1
ATOM 2982 N N . PHE A 1 373 ? 15.040 -5.726 -5.080 1.00 91.25 373 PHE A N 1
ATOM 2983 C CA . PHE A 1 373 ? 15.745 -7.000 -5.000 1.00 91.25 373 PHE A CA 1
ATOM 2984 C C . PHE A 1 373 ? 15.758 -7.614 -6.393 1.00 91.25 373 PHE A C 1
ATOM 2986 O O . PHE A 1 373 ? 14.693 -7.835 -6.972 1.00 91.25 373 PHE A O 1
ATOM 2993 N N . ASP A 1 374 ? 16.949 -7.825 -6.942 1.00 92.94 374 ASP A N 1
ATOM 2994 C CA . ASP A 1 374 ? 17.087 -8.279 -8.316 1.00 92.94 374 ASP A CA 1
ATOM 2995 C C . ASP A 1 374 ? 16.620 -9.732 -8.460 1.00 92.94 374 ASP A C 1
ATOM 2997 O O . ASP A 1 374 ? 17.222 -10.648 -7.905 1.00 92.94 374 ASP A O 1
ATOM 3001 N N . GLN A 1 375 ? 15.539 -9.932 -9.214 1.00 89.50 375 GLN A N 1
ATOM 3002 C CA . GLN A 1 375 ? 14.992 -11.245 -9.569 1.00 89.50 375 GLN A CA 1
ATOM 3003 C C . GLN A 1 375 ? 15.226 -11.556 -11.057 1.00 89.50 375 GLN A C 1
ATOM 3005 O O . GLN A 1 375 ? 14.384 -12.163 -11.712 1.00 89.50 375 GLN A O 1
ATOM 3010 N N . GLY A 1 376 ? 16.366 -11.118 -11.603 1.00 93.38 376 GLY A N 1
ATOM 3011 C CA . GLY A 1 376 ? 16.756 -11.353 -12.997 1.00 93.38 376 GLY A CA 1
ATOM 3012 C C . GLY A 1 376 ? 16.609 -10.138 -13.913 1.00 93.38 376 GLY A C 1
ATOM 3013 O O . GLY A 1 376 ? 16.837 -10.260 -15.115 1.00 93.38 376 GLY A O 1
ATOM 3014 N N . TYR A 1 377 ? 16.295 -8.964 -13.365 1.00 96.88 377 TYR A N 1
ATOM 3015 C CA . TYR A 1 377 ? 16.244 -7.713 -14.110 1.00 96.88 377 TYR A CA 1
ATOM 3016 C C . TYR A 1 377 ? 17.606 -7.378 -14.715 1.00 96.88 377 TYR A C 1
ATOM 3018 O O . TYR A 1 377 ? 17.685 -7.189 -15.924 1.00 96.88 377 TYR A O 1
ATOM 3026 N N . ILE A 1 378 ? 18.695 -7.393 -13.936 1.00 97.06 378 ILE A N 1
ATOM 3027 C CA . ILE A 1 378 ? 20.027 -7.076 -14.481 1.00 97.06 378 ILE A CA 1
ATOM 3028 C C . ILE A 1 378 ? 20.429 -8.076 -15.570 1.00 97.06 378 ILE A C 1
ATOM 3030 O O . ILE A 1 378 ? 20.941 -7.678 -16.615 1.00 97.06 378 ILE A O 1
ATOM 3034 N N . LYS A 1 379 ? 20.121 -9.364 -15.369 1.00 96.81 379 LYS A N 1
ATOM 3035 C CA . LYS A 1 379 ? 20.344 -10.411 -16.375 1.00 96.81 379 LYS A CA 1
ATOM 3036 C C . LYS A 1 379 ? 19.595 -10.114 -17.679 1.00 96.81 379 LYS A C 1
ATOM 3038 O O . LYS A 1 379 ? 20.170 -10.286 -18.748 1.00 96.81 379 LYS A O 1
ATOM 3043 N N . SER A 1 380 ? 18.347 -9.649 -17.601 1.00 97.75 380 SER A N 1
ATOM 3044 C CA . SER A 1 380 ? 17.533 -9.336 -18.784 1.00 97.75 380 SER A CA 1
ATOM 3045 C C . SER A 1 380 ? 18.087 -8.187 -19.631 1.00 97.75 380 SER A C 1
ATOM 3047 O O . SER A 1 380 ? 17.872 -8.169 -20.838 1.00 97.75 380 SER A O 1
ATOM 3049 N N . LEU A 1 381 ? 18.870 -7.275 -19.041 1.00 97.94 381 LEU A N 1
ATOM 3050 C CA . LEU A 1 381 ? 19.470 -6.145 -19.763 1.00 97.94 381 LEU A CA 1
ATOM 3051 C C . LEU A 1 381 ? 20.589 -6.558 -20.736 1.00 97.94 381 LEU A C 1
ATOM 3053 O O . LEU A 1 381 ? 21.032 -5.734 -21.533 1.00 97.94 381 LEU A O 1
ATOM 3057 N N . HIS A 1 382 ? 21.050 -7.812 -20.677 1.00 98.06 382 HIS A N 1
ATOM 3058 C CA . HIS A 1 382 ? 21.997 -8.381 -21.644 1.00 98.06 382 HIS A CA 1
ATOM 3059 C C . HIS A 1 382 ? 21.321 -8.897 -22.920 1.00 98.06 382 HIS A C 1
ATOM 3061 O O . HIS A 1 382 ? 22.019 -9.302 -23.848 1.00 98.06 382 HIS A O 1
ATOM 3067 N N . ALA A 1 383 ? 19.985 -8.916 -22.980 1.00 98.12 383 ALA A N 1
ATOM 3068 C CA . ALA A 1 383 ? 19.272 -9.380 -24.162 1.00 98.12 383 ALA A CA 1
ATOM 3069 C C . ALA A 1 383 ? 19.625 -8.516 -25.394 1.00 98.12 383 ALA A C 1
ATOM 3071 O O . ALA A 1 383 ? 19.771 -7.299 -25.279 1.00 98.12 383 ALA A O 1
ATOM 3072 N N . PRO A 1 384 ? 19.766 -9.105 -26.593 1.00 97.31 384 PRO A N 1
ATOM 3073 C CA . PRO A 1 384 ? 20.130 -8.342 -27.788 1.00 97.31 384 PRO A CA 1
ATOM 3074 C C . PRO A 1 384 ? 19.005 -7.411 -28.270 1.00 97.31 384 PRO A C 1
ATOM 3076 O O . PRO A 1 384 ? 19.268 -6.436 -28.968 1.00 97.31 384 PRO A O 1
ATOM 3079 N N . ASN A 1 385 ? 17.758 -7.699 -27.895 1.00 97.94 385 ASN A N 1
ATOM 3080 C CA . ASN A 1 385 ? 16.551 -6.989 -28.313 1.00 97.94 385 ASN A CA 1
ATOM 3081 C C . ASN A 1 385 ? 16.034 -5.987 -27.261 1.00 97.94 385 ASN A C 1
ATOM 3083 O O . ASN A 1 385 ? 14.869 -5.599 -27.333 1.00 97.94 385 ASN A O 1
ATOM 3087 N N . ILE A 1 386 ? 16.862 -5.570 -26.293 1.00 98.25 386 ILE A N 1
ATOM 3088 C CA . ILE A 1 386 ? 16.483 -4.576 -25.279 1.00 98.25 386 ILE A CA 1
ATOM 3089 C C . ILE A 1 386 ? 17.267 -3.269 -25.416 1.00 98.25 386 ILE A C 1
ATOM 3091 O O . ILE A 1 386 ? 18.493 -3.261 -25.552 1.00 98.25 386 ILE A O 1
ATOM 3095 N N . THR A 1 387 ? 16.550 -2.154 -25.294 1.00 97.81 387 THR A N 1
ATOM 3096 C CA . THR A 1 387 ? 17.118 -0.808 -25.218 1.00 97.81 387 THR A CA 1
ATOM 3097 C C . THR A 1 387 ? 16.658 -0.122 -23.939 1.00 97.81 387 THR A C 1
ATOM 3099 O O . THR A 1 387 ? 15.477 0.155 -23.757 1.00 97.81 387 THR A O 1
ATOM 3102 N N . LEU A 1 388 ? 17.598 0.195 -23.049 1.00 97.56 388 LEU A N 1
ATOM 3103 C CA . LEU A 1 388 ? 17.346 1.069 -21.905 1.00 97.56 388 LEU A CA 1
ATOM 3104 C C . LEU A 1 388 ? 17.678 2.517 -22.284 1.00 97.56 388 LEU A C 1
ATOM 3106 O O . LEU A 1 388 ? 18.779 2.784 -22.763 1.00 97.56 388 LEU A O 1
ATOM 3110 N N . THR A 1 389 ? 16.751 3.444 -22.049 1.00 95.75 389 THR A N 1
ATOM 3111 C CA . THR A 1 389 ? 16.922 4.869 -22.371 1.00 95.75 389 THR A CA 1
ATOM 3112 C C . THR A 1 389 ? 16.351 5.760 -21.272 1.00 95.75 389 THR A C 1
ATOM 3114 O O . THR A 1 389 ? 15.432 5.360 -20.564 1.00 95.75 389 THR A O 1
ATOM 3117 N N . ASN A 1 390 ? 16.881 6.969 -21.109 1.00 94.88 390 ASN A N 1
ATOM 3118 C CA . ASN A 1 390 ? 16.291 8.043 -20.301 1.00 94.88 390 ASN A CA 1
ATOM 3119 C C . ASN A 1 390 ? 15.826 9.231 -21.156 1.00 94.88 390 ASN A C 1
ATOM 3121 O O . ASN A 1 390 ? 15.560 10.303 -20.608 1.00 94.88 390 ASN A O 1
ATOM 3125 N N . GLU A 1 391 ? 15.747 9.052 -22.475 1.00 93.12 391 GLU A N 1
ATOM 3126 C CA . GLU A 1 391 ? 15.272 10.095 -23.375 1.00 93.12 391 GLU A CA 1
ATOM 3127 C C . GLU A 1 391 ? 13.812 10.460 -23.060 1.00 93.12 391 GLU A C 1
ATOM 3129 O O . GLU A 1 391 ? 12.967 9.565 -22.920 1.00 93.12 391 GLU A O 1
ATOM 3134 N N . PRO A 1 392 ? 13.486 11.758 -22.922 1.00 92.25 392 PRO A N 1
ATOM 3135 C CA . PRO A 1 392 ? 12.118 12.186 -22.680 1.00 92.25 392 PRO A CA 1
ATOM 3136 C C . PRO A 1 392 ? 11.191 11.799 -23.837 1.00 92.25 392 PRO A C 1
ATOM 3138 O O . PRO A 1 392 ? 11.446 12.133 -24.995 1.00 92.25 392 PRO A O 1
ATOM 3141 N N . ALA A 1 393 ? 10.078 11.149 -23.502 1.00 93.94 393 ALA A N 1
ATOM 3142 C CA . ALA A 1 393 ? 8.949 10.999 -24.410 1.00 93.94 393 ALA A CA 1
ATOM 3143 C C . ALA A 1 393 ? 8.223 12.346 -24.510 1.00 93.94 393 ALA A C 1
ATOM 3145 O O . ALA A 1 393 ? 7.693 12.835 -23.511 1.00 93.94 393 ALA A O 1
ATOM 3146 N N . LEU A 1 394 ? 8.248 12.960 -25.693 1.00 95.62 394 LEU A N 1
ATOM 3147 C CA . LEU A 1 394 ? 7.651 14.275 -25.935 1.00 95.62 394 LEU A CA 1
ATOM 3148 C C . LEU A 1 394 ? 6.159 14.156 -26.256 1.00 95.62 394 LEU A C 1
ATOM 3150 O O . LEU A 1 394 ? 5.365 14.967 -25.792 1.00 95.62 394 LEU A O 1
ATOM 3154 N N . GLU A 1 395 ? 5.795 13.139 -27.033 1.00 96.69 395 GLU A N 1
ATOM 3155 C CA . GLU A 1 395 ? 4.439 12.906 -27.527 1.00 96.69 395 GLU A CA 1
ATOM 3156 C C . GLU A 1 395 ? 4.279 11.429 -27.920 1.00 96.69 395 GLU A C 1
ATOM 3158 O O . GLU A 1 395 ? 5.228 10.797 -28.397 1.00 96.69 395 GLU A O 1
ATOM 3163 N N . ILE A 1 396 ? 3.084 10.878 -27.725 1.00 97.62 396 ILE A N 1
ATOM 3164 C CA . ILE A 1 396 ? 2.668 9.606 -28.310 1.00 97.62 396 ILE A CA 1
ATOM 3165 C C . ILE A 1 396 ? 2.042 9.892 -29.676 1.00 97.62 396 ILE A C 1
ATOM 3167 O O . ILE A 1 396 ? 1.119 10.692 -29.799 1.00 97.62 396 ILE A O 1
ATOM 3171 N N . VAL A 1 397 ? 2.565 9.234 -30.703 1.00 97.44 397 VAL A N 1
ATOM 3172 C CA . VAL A 1 397 ? 2.136 9.359 -32.102 1.00 97.44 397 VAL A CA 1
ATOM 3173 C C . VAL A 1 397 ? 1.572 8.016 -32.580 1.00 97.44 397 VAL A C 1
ATOM 3175 O O . VAL A 1 397 ? 1.795 7.008 -31.903 1.00 97.44 397 VAL A O 1
ATOM 3178 N N . PRO A 1 398 ? 0.856 7.944 -33.718 1.00 97.94 398 PRO A N 1
ATOM 3179 C CA . PRO A 1 398 ? 0.243 6.696 -34.176 1.00 97.94 398 PRO A CA 1
ATOM 3180 C C . PRO A 1 398 ? 1.201 5.501 -34.245 1.00 97.94 398 PRO A C 1
ATOM 3182 O O . PRO A 1 398 ? 0.807 4.389 -33.899 1.00 97.94 398 PRO A O 1
ATOM 3185 N N . GLU A 1 399 ? 2.460 5.731 -34.621 1.00 97.12 399 GLU A N 1
ATOM 3186 C CA . GLU A 1 399 ? 3.483 4.700 -34.816 1.00 97.12 399 GLU A CA 1
ATOM 3187 C C . GLU A 1 399 ? 4.280 4.356 -33.542 1.00 97.12 399 GLU A C 1
ATOM 3189 O O . GLU A 1 399 ? 5.037 3.384 -33.535 1.00 97.12 399 GLU A O 1
ATOM 3194 N N . GLY A 1 400 ? 4.167 5.143 -32.464 1.00 96.88 400 GLY A N 1
ATOM 3195 C CA . GLY A 1 400 ? 4.977 4.947 -31.261 1.00 96.88 400 GLY A CA 1
ATOM 3196 C C . GLY A 1 400 ? 5.201 6.205 -30.431 1.00 96.88 400 GLY A C 1
ATOM 3197 O O . GLY A 1 400 ? 4.282 6.966 -30.143 1.00 96.88 400 GLY A O 1
ATOM 3198 N N . ILE A 1 401 ? 6.443 6.409 -29.995 1.00 96.88 401 ILE A N 1
ATOM 3199 C CA . ILE A 1 401 ? 6.815 7.500 -29.087 1.00 96.88 401 ILE A CA 1
ATOM 3200 C C . ILE A 1 401 ? 7.784 8.438 -29.786 1.00 96.88 401 ILE A C 1
ATOM 3202 O O . ILE A 1 401 ? 8.879 8.032 -30.179 1.00 96.88 401 ILE A O 1
ATOM 3206 N N . ARG A 1 402 ? 7.409 9.713 -29.880 1.00 96.81 402 ARG A N 1
ATOM 3207 C CA . ARG A 1 402 ? 8.283 10.775 -30.372 1.00 96.81 402 ARG A CA 1
ATOM 3208 C C . ARG A 1 402 ? 9.233 11.216 -29.261 1.00 96.81 402 ARG A C 1
ATOM 3210 O O . ARG A 1 402 ? 8.807 11.640 -28.184 1.00 96.81 402 ARG A O 1
ATOM 3217 N N . THR A 1 403 ? 10.526 11.152 -29.542 1.00 95.00 403 THR A N 1
ATOM 3218 C CA . THR A 1 403 ? 11.599 11.737 -28.733 1.00 95.00 403 THR A CA 1
ATOM 3219 C C . THR A 1 403 ? 12.299 12.828 -29.546 1.00 95.00 403 THR A C 1
ATOM 3221 O O . THR A 1 403 ? 11.919 13.121 -30.681 1.00 95.00 403 THR A O 1
ATOM 3224 N N . LYS A 1 404 ? 13.331 13.458 -28.976 1.00 92.75 404 LYS A N 1
ATOM 3225 C CA . LYS A 1 404 ? 14.145 14.445 -29.704 1.00 92.75 404 LYS A CA 1
ATOM 3226 C C . LYS A 1 404 ? 14.913 13.829 -30.890 1.00 92.75 404 LYS A C 1
ATOM 3228 O O . LYS A 1 404 ? 15.207 14.536 -31.846 1.00 92.75 404 LYS A O 1
ATOM 3233 N N . ASP A 1 405 ? 15.218 12.531 -30.816 1.00 90.12 405 ASP A N 1
ATOM 3234 C CA . ASP A 1 405 ? 16.086 11.823 -31.768 1.00 90.12 405 ASP A CA 1
ATOM 3235 C C . ASP A 1 405 ? 15.293 11.104 -32.874 1.00 90.12 405 ASP A C 1
ATOM 3237 O O . ASP A 1 405 ? 15.880 10.526 -33.786 1.00 90.12 405 ASP A O 1
ATOM 3241 N N . GLY A 1 406 ? 13.958 11.132 -32.807 1.00 94.31 406 GLY A N 1
ATOM 3242 C CA . GLY A 1 406 ? 13.077 10.500 -33.784 1.00 94.31 406 GLY A CA 1
ATOM 3243 C C . GLY A 1 406 ? 11.894 9.790 -33.138 1.00 94.31 406 GLY A C 1
ATOM 3244 O O . GLY A 1 406 ? 11.456 10.136 -32.040 1.00 94.31 406 GLY A O 1
ATOM 3245 N N . ILE A 1 407 ? 11.354 8.798 -33.841 1.00 96.50 407 ILE A N 1
ATOM 3246 C CA . ILE A 1 407 ? 10.236 7.982 -33.364 1.00 96.50 407 ILE A CA 1
ATOM 3247 C C . ILE A 1 407 ? 10.781 6.626 -32.918 1.00 96.50 407 ILE A C 1
ATOM 3249 O O . ILE A 1 407 ? 11.442 5.928 -33.682 1.00 96.50 407 ILE A O 1
ATOM 3253 N N . THR A 1 408 ? 10.493 6.253 -31.674 1.00 96.62 408 THR A N 1
ATOM 3254 C CA . THR A 1 408 ? 10.628 4.873 -31.201 1.00 96.62 408 THR A CA 1
ATOM 3255 C C . THR A 1 408 ? 9.334 4.144 -31.530 1.00 96.62 408 THR A C 1
ATOM 3257 O O . THR A 1 408 ? 8.315 4.399 -30.887 1.00 96.62 408 THR A O 1
ATOM 3260 N N . GLU A 1 409 ? 9.368 3.270 -32.535 1.00 97.31 409 GLU A N 1
ATOM 3261 C CA . GLU A 1 409 ? 8.208 2.466 -32.929 1.00 97.31 409 GLU A CA 1
ATOM 3262 C C . GLU A 1 409 ? 7.694 1.618 -31.761 1.00 97.31 409 GLU A C 1
ATOM 3264 O O . GLU A 1 409 ? 8.476 1.022 -31.011 1.00 97.31 409 GLU A O 1
ATOM 3269 N N . ALA A 1 410 ? 6.374 1.542 -31.617 1.00 98.19 410 ALA A N 1
ATOM 3270 C CA . ALA A 1 410 ? 5.736 0.713 -30.608 1.00 98.19 410 ALA A CA 1
ATOM 3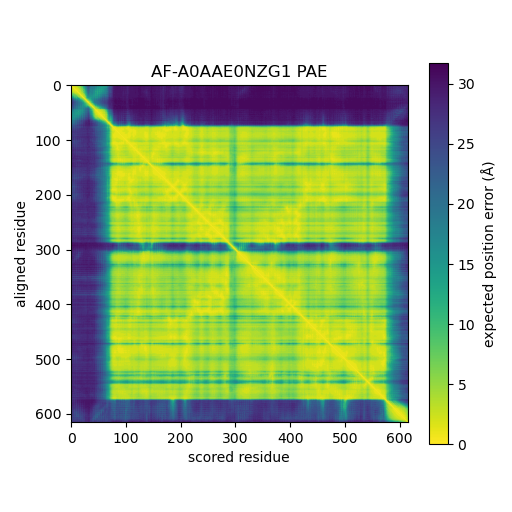271 C C . ALA A 1 410 ? 4.404 0.172 -31.123 1.00 98.19 410 ALA A C 1
ATOM 3273 O O . ALA A 1 410 ? 3.574 0.918 -31.626 1.00 98.19 410 ALA A O 1
ATOM 3274 N N . ASP A 1 411 ? 4.162 -1.114 -30.908 1.00 98.44 411 ASP A N 1
ATOM 3275 C CA . ASP A 1 411 ? 2.833 -1.708 -31.030 1.00 98.44 411 ASP A CA 1
ATOM 3276 C C . ASP A 1 411 ? 2.102 -1.734 -29.677 1.00 98.44 411 ASP A C 1
ATOM 3278 O O . ASP A 1 411 ? 0.871 -1.725 -29.607 1.00 98.44 411 ASP A O 1
ATOM 3282 N N . VAL A 1 412 ? 2.867 -1.816 -28.581 1.00 98.62 412 VAL A N 1
ATOM 3283 C CA . VAL A 1 412 ? 2.339 -1.909 -27.217 1.00 98.62 412 VAL A CA 1
ATOM 3284 C C . VAL A 1 412 ? 3.120 -0.990 -26.286 1.00 98.62 412 VAL A C 1
ATOM 3286 O O . VAL A 1 412 ? 4.348 -1.043 -26.224 1.00 98.62 412 VAL A O 1
ATOM 3289 N N . ILE A 1 413 ? 2.401 -0.185 -25.507 1.00 98.44 413 ILE A N 1
ATOM 3290 C CA . ILE A 1 413 ? 2.949 0.668 -24.454 1.00 98.44 413 ILE A CA 1
ATOM 3291 C C . ILE A 1 413 ? 2.476 0.146 -23.096 1.00 98.44 413 ILE A C 1
ATOM 3293 O O . ILE A 1 413 ? 1.281 0.094 -22.802 1.00 98.44 413 ILE A O 1
ATOM 3297 N N . ILE A 1 414 ? 3.427 -0.212 -22.237 1.00 98.38 414 ILE A N 1
ATOM 3298 C CA . ILE A 1 414 ? 3.187 -0.716 -20.886 1.00 98.38 414 ILE A CA 1
ATOM 3299 C C . ILE A 1 414 ? 3.537 0.367 -19.867 1.00 98.38 414 ILE A C 1
ATOM 3301 O O . ILE A 1 414 ? 4.692 0.771 -19.727 1.00 98.38 414 ILE A O 1
ATOM 3305 N N . LEU A 1 415 ? 2.548 0.790 -19.082 1.00 97.75 415 LEU A N 1
ATOM 3306 C CA . LEU A 1 415 ? 2.731 1.737 -17.987 1.00 97.75 415 LEU A CA 1
ATOM 3307 C C . LEU A 1 415 ? 3.096 0.990 -16.692 1.00 97.75 415 LEU A C 1
ATOM 3309 O O . LEU A 1 415 ? 2.262 0.379 -16.010 1.00 97.75 415 LEU A O 1
ATOM 3313 N N . ALA A 1 416 ? 4.379 1.056 -16.339 1.00 96.62 416 ALA A N 1
ATOM 3314 C CA . ALA A 1 416 ? 4.940 0.652 -15.050 1.00 96.62 416 ALA A CA 1
ATOM 3315 C C . ALA A 1 416 ? 5.382 1.893 -14.238 1.00 96.62 416 ALA A C 1
ATOM 3317 O O . ALA A 1 416 ? 6.379 1.879 -13.509 1.00 96.62 416 ALA A O 1
ATOM 3318 N N . ASN A 1 417 ? 4.619 2.983 -14.375 1.00 93.31 417 ASN A N 1
ATOM 3319 C CA . ASN A 1 417 ? 4.883 4.324 -13.842 1.00 93.31 417 ASN A CA 1
ATOM 3320 C C . ASN A 1 417 ? 4.350 4.554 -12.407 1.00 93.31 417 ASN A C 1
ATOM 3322 O O . ASN A 1 417 ? 4.594 5.621 -11.831 1.00 93.31 417 ASN A O 1
ATOM 3326 N N . GLY A 1 418 ? 3.696 3.554 -11.808 1.00 93.00 418 GLY A N 1
ATOM 3327 C CA . GLY A 1 418 ? 3.293 3.534 -10.401 1.00 93.00 418 GLY A CA 1
ATOM 3328 C C . GLY A 1 418 ? 1.808 3.824 -10.187 1.00 93.00 418 GLY A C 1
ATOM 3329 O O . GLY A 1 418 ? 0.975 3.471 -11.006 1.00 93.00 418 GLY A O 1
ATOM 3330 N N . PHE A 1 419 ? 1.476 4.432 -9.052 1.00 93.00 419 PHE A N 1
ATOM 3331 C CA . PHE A 1 419 ? 0.102 4.753 -8.664 1.00 93.00 419 PHE A CA 1
ATOM 3332 C C . PHE A 1 419 ? -0.022 6.248 -8.377 1.00 93.00 419 PHE A C 1
ATOM 3334 O O . PHE A 1 419 ? 0.975 6.919 -8.087 1.00 93.00 419 PHE A O 1
ATOM 3341 N N . ASP A 1 420 ? -1.242 6.764 -8.454 1.00 90.44 420 ASP A N 1
ATOM 3342 C CA . ASP A 1 420 ? -1.584 8.070 -7.913 1.00 90.44 420 ASP A CA 1
ATOM 3343 C C . ASP A 1 420 ? -1.510 7.989 -6.383 1.00 90.44 420 ASP A C 1
ATOM 3345 O O . ASP A 1 420 ? -2.263 7.258 -5.746 1.00 90.44 420 ASP A O 1
ATOM 3349 N N . THR A 1 421 ? -0.554 8.708 -5.801 1.00 86.12 421 THR A N 1
ATOM 3350 C CA . THR A 1 421 ? -0.346 8.806 -4.350 1.00 86.12 421 THR A CA 1
ATOM 3351 C C . THR A 1 421 ? -0.690 10.202 -3.836 1.00 86.12 421 THR A C 1
ATOM 3353 O O . THR A 1 421 ? -0.177 10.648 -2.809 1.00 86.12 421 THR A O 1
ATOM 3356 N N . SER A 1 422 ? -1.531 10.936 -4.576 1.00 79.12 422 SER A N 1
ATOM 3357 C CA . SER A 1 422 ? -1.965 12.275 -4.190 1.00 79.12 422 SER A CA 1
ATOM 3358 C C . SER A 1 422 ? -2.971 12.285 -3.037 1.00 79.12 422 SER A C 1
ATOM 3360 O O . SER A 1 422 ? -3.128 13.311 -2.381 1.00 79.12 422 SER A O 1
ATOM 3362 N N . GLY A 1 423 ? -3.602 11.159 -2.743 1.00 80.25 423 GLY A N 1
ATOM 3363 C CA . GLY A 1 423 ? -4.536 11.017 -1.643 1.00 80.25 423 GLY A CA 1
ATOM 3364 C C . GLY A 1 423 ? -4.569 9.585 -1.144 1.00 80.25 423 GLY A C 1
ATOM 3365 O O . GLY A 1 423 ? -3.835 8.713 -1.614 1.00 80.25 423 GLY A O 1
ATOM 3366 N N . LEU A 1 424 ? -5.442 9.359 -0.177 1.00 86.88 424 LEU A N 1
ATOM 3367 C CA . LEU A 1 424 ? -5.822 8.045 0.319 1.00 86.88 424 LEU A CA 1
ATOM 3368 C C . LEU A 1 424 ? -7.343 7.919 0.192 1.00 86.88 424 LEU A C 1
ATOM 3370 O O . LEU A 1 424 ? -8.016 8.904 -0.100 1.00 86.88 424 LEU A O 1
ATOM 3374 N N . LEU A 1 425 ? -7.880 6.708 0.378 1.00 91.56 425 LEU A N 1
ATOM 3375 C CA . LEU A 1 425 ? -9.321 6.438 0.242 1.00 91.56 425 LEU A CA 1
ATOM 3376 C C . LEU A 1 425 ? -9.891 6.817 -1.143 1.00 91.56 425 LEU A C 1
ATOM 3378 O O . LEU A 1 425 ? -11.018 7.283 -1.257 1.00 91.56 425 LEU A O 1
ATOM 3382 N N . PHE A 1 426 ? -9.123 6.610 -2.221 1.00 86.62 426 PHE A N 1
ATOM 3383 C CA . PHE A 1 426 ? -9.557 6.962 -3.579 1.00 86.62 426 PHE A CA 1
ATOM 3384 C C . PHE A 1 426 ? -10.933 6.384 -3.937 1.00 86.62 426 PHE A C 1
ATOM 3386 O O . PHE A 1 426 ? -11.108 5.161 -3.987 1.00 86.62 426 PHE A O 1
ATOM 3393 N N . GLY A 1 427 ? -11.862 7.283 -4.275 1.00 86.88 427 GLY A N 1
ATOM 3394 C CA . GLY A 1 427 ? -13.238 6.948 -4.644 1.00 86.88 427 GLY A CA 1
ATOM 3395 C C . GLY A 1 427 ? -14.168 6.701 -3.454 1.00 86.88 427 GLY A C 1
ATOM 3396 O O . GLY A 1 427 ? -15.246 6.163 -3.665 1.00 86.88 427 GLY A O 1
ATOM 3397 N N . ILE A 1 428 ? -13.750 7.051 -2.233 1.00 94.50 428 ILE A N 1
ATOM 3398 C CA . ILE A 1 428 ? -14.543 6.914 -1.010 1.00 94.50 428 ILE A CA 1
ATOM 3399 C C . ILE A 1 428 ? -14.538 8.264 -0.290 1.00 94.50 428 ILE A C 1
ATOM 3401 O O . ILE A 1 428 ? -13.497 8.722 0.181 1.00 94.50 428 ILE A O 1
ATOM 3405 N N . SER A 1 429 ? -15.702 8.893 -0.186 1.00 95.81 429 SER A N 1
ATOM 3406 C CA . SER A 1 429 ? -15.905 10.058 0.673 1.00 95.81 429 SER A CA 1
ATOM 3407 C C . SER A 1 429 ? -16.258 9.594 2.085 1.00 95.81 429 SER A C 1
ATOM 3409 O O . SER A 1 429 ? -17.103 8.718 2.252 1.00 95.81 429 SER A O 1
ATOM 3411 N N . VAL A 1 430 ? -15.616 10.160 3.104 1.00 97.94 430 VAL A N 1
ATOM 3412 C CA . VAL A 1 430 ? -15.904 9.858 4.511 1.00 97.94 430 VAL A CA 1
ATOM 3413 C C . VAL A 1 430 ? -16.098 11.173 5.249 1.00 97.94 430 VAL A C 1
ATOM 3415 O O . VAL A 1 430 ? -15.215 12.031 5.212 1.00 97.94 430 VAL A O 1
ATOM 3418 N N . THR A 1 431 ? -17.236 11.307 5.921 1.00 98.44 431 THR A N 1
ATOM 3419 C CA . THR A 1 431 ? -17.639 12.503 6.659 1.00 98.44 431 THR A CA 1
ATOM 3420 C C . THR A 1 431 ? -17.890 12.149 8.119 1.00 98.44 431 THR A C 1
ATOM 3422 O O . THR A 1 431 ? -18.726 11.302 8.433 1.00 98.44 431 THR A O 1
ATOM 3425 N N . GLY A 1 432 ? -17.123 12.775 9.006 1.00 97.25 432 GLY A N 1
ATOM 3426 C CA . GLY A 1 432 ? -17.200 12.600 10.447 1.00 97.25 432 GLY A CA 1
ATOM 3427 C C . GLY A 1 432 ? -18.268 13.479 11.093 1.00 97.25 432 GLY A C 1
ATOM 3428 O O . GLY A 1 432 ? -19.241 13.909 10.469 1.00 97.25 432 GLY A O 1
ATOM 3429 N N . ARG A 1 433 ? -18.092 13.746 12.387 1.00 93.69 433 ARG A N 1
ATOM 3430 C CA . ARG A 1 433 ? -18.984 14.620 13.150 1.00 93.69 433 ARG A CA 1
ATOM 3431 C C . ARG A 1 433 ? -18.927 16.052 12.614 1.00 93.69 433 ARG A C 1
ATOM 3433 O O . ARG A 1 433 ? -17.893 16.529 12.166 1.00 93.69 433 ARG A O 1
ATOM 3440 N N . GLY A 1 434 ? -20.056 16.756 12.697 1.00 92.38 434 GLY A N 1
ATOM 3441 C CA . GLY A 1 434 ? -20.129 18.170 12.322 1.00 92.38 434 GLY A CA 1
ATOM 3442 C C . GLY A 1 434 ? -20.002 18.413 10.817 1.00 92.38 434 GLY A C 1
ATOM 3443 O O . GLY A 1 434 ? -19.833 19.557 10.412 1.00 92.38 434 GLY A O 1
ATOM 3444 N N . GLY A 1 435 ? -20.092 17.357 10.000 1.00 94.69 435 GLY A N 1
ATOM 3445 C CA . GLY A 1 435 ? -19.973 17.450 8.548 1.00 94.69 435 GLY A CA 1
ATOM 3446 C C . GLY A 1 435 ? -18.534 17.572 8.039 1.00 94.69 435 GLY A C 1
ATOM 3447 O O . GLY A 1 435 ? -18.350 17.807 6.849 1.00 94.69 435 GLY A O 1
ATOM 3448 N N . GLU A 1 436 ? -17.522 17.408 8.897 1.00 97.00 436 GLU A N 1
ATOM 3449 C CA . GLU A 1 436 ? -16.117 17.468 8.484 1.00 97.00 436 GLU A CA 1
ATOM 3450 C C . GLU A 1 436 ? -15.753 16.255 7.620 1.00 97.00 436 GLU A C 1
ATOM 3452 O O . GLU A 1 436 ? -15.878 15.102 8.044 1.00 97.00 436 GLU A O 1
ATOM 3457 N N . SER A 1 437 ? -15.298 16.501 6.390 1.00 97.56 437 SER A N 1
ATOM 3458 C CA . SER A 1 437 ? -14.813 15.431 5.523 1.00 97.56 437 SER A CA 1
ATOM 3459 C C . SER A 1 437 ? -13.378 15.036 5.883 1.00 97.56 437 SER A C 1
ATOM 3461 O O . SER A 1 437 ? -12.584 15.859 6.337 1.00 97.56 437 SER A O 1
ATOM 3463 N N . VAL A 1 438 ? -12.984 13.790 5.601 1.00 96.06 438 VAL A N 1
ATOM 3464 C CA . VAL A 1 438 ? -11.582 13.347 5.753 1.00 96.06 438 VAL A CA 1
ATOM 3465 C C . VAL A 1 438 ? -10.618 14.207 4.926 1.00 96.06 438 VAL A C 1
ATOM 3467 O O . VAL A 1 438 ? -9.470 14.414 5.317 1.00 96.06 438 VAL A O 1
ATOM 3470 N N . THR A 1 439 ? -11.077 14.736 3.789 1.00 94.44 439 THR A N 1
ATOM 3471 C CA . THR A 1 439 ? -10.255 15.624 2.957 1.00 94.44 439 THR A CA 1
ATOM 3472 C C . THR A 1 439 ? -9.996 16.950 3.667 1.00 94.44 439 THR A C 1
ATOM 3474 O O . THR A 1 439 ? -8.852 17.403 3.692 1.00 94.44 439 THR A O 1
ATOM 3477 N N . ASP A 1 440 ? -11.019 17.544 4.284 1.00 95.56 440 ASP A N 1
ATOM 3478 C CA . ASP A 1 440 ? -10.883 18.788 5.049 1.00 95.56 440 ASP A CA 1
ATOM 3479 C C . ASP A 1 440 ? -10.004 18.583 6.284 1.00 95.56 440 ASP A C 1
ATOM 3481 O O . ASP A 1 440 ? -9.075 19.363 6.515 1.00 95.56 440 ASP A O 1
ATOM 3485 N N . HIS A 1 441 ? -10.208 17.468 6.995 1.00 96.31 441 HIS A N 1
ATOM 3486 C CA . HIS A 1 441 ? -9.383 17.073 8.136 1.00 96.31 441 HIS A CA 1
ATOM 3487 C C . HIS A 1 441 ? -7.904 16.998 7.750 1.00 96.31 441 HIS A C 1
ATOM 3489 O O . HIS A 1 441 ? -7.069 17.664 8.355 1.00 96.31 441 HIS A O 1
ATOM 3495 N N . TRP A 1 442 ? -7.554 16.271 6.688 1.00 95.19 442 TRP A N 1
ATOM 3496 C CA . TRP A 1 442 ? -6.166 16.181 6.220 1.00 95.19 442 TRP A CA 1
ATOM 3497 C C . TRP A 1 442 ? -5.603 17.506 5.707 1.00 95.19 442 TRP A C 1
ATOM 3499 O O . TRP A 1 442 ? -4.433 17.813 5.949 1.00 95.19 442 TRP A O 1
ATOM 3509 N N . ASN A 1 443 ? -6.413 18.319 5.028 1.00 93.06 443 ASN A N 1
ATOM 3510 C CA . ASN A 1 443 ? -5.992 19.650 4.597 1.00 93.06 443 ASN A CA 1
ATOM 3511 C C . ASN A 1 443 ? -5.635 20.539 5.796 1.00 93.06 443 ASN A C 1
ATOM 3513 O O . ASN A 1 443 ? -4.671 21.299 5.705 1.00 93.06 443 ASN A O 1
ATOM 3517 N N . SER A 1 444 ? -6.328 20.391 6.932 1.00 93.56 444 SER A N 1
ATOM 3518 C CA . SER A 1 444 ? -6.022 21.133 8.165 1.00 93.56 444 SER A CA 1
ATOM 3519 C C . SER A 1 444 ? -4.626 20.833 8.737 1.00 93.56 444 SER A C 1
ATOM 3521 O O . SER A 1 444 ? -4.033 21.695 9.383 1.00 93.56 444 SER A O 1
ATOM 3523 N N . PHE A 1 445 ? -4.064 19.653 8.449 1.00 92.00 445 PHE A N 1
ATOM 3524 C CA . PHE A 1 445 ? -2.697 19.271 8.828 1.00 92.00 445 PHE A CA 1
ATOM 3525 C C . PHE A 1 445 ? -1.651 19.576 7.745 1.00 92.00 445 PHE A C 1
ATOM 3527 O O . PHE A 1 445 ? -0.462 19.689 8.044 1.00 92.00 445 PHE A O 1
ATOM 3534 N N . GLY A 1 446 ? -2.080 19.732 6.489 1.00 89.62 446 GLY A N 1
ATOM 3535 C CA . GLY A 1 446 ? -1.215 19.886 5.313 1.00 89.62 446 GLY A CA 1
ATOM 3536 C C . GLY A 1 446 ? -1.042 18.605 4.486 1.00 89.62 446 GLY A C 1
ATOM 3537 O O . GLY A 1 446 ? -0.329 18.606 3.479 1.00 89.62 446 GLY A O 1
ATOM 3538 N N . GLY A 1 447 ? -1.706 17.515 4.871 1.00 92.44 447 GLY A N 1
ATOM 3539 C CA . GLY A 1 447 ? -1.767 16.277 4.107 1.00 92.44 447 GLY A CA 1
ATOM 3540 C C . GLY A 1 447 ? -2.284 15.099 4.927 1.00 92.44 447 GLY A C 1
ATOM 3541 O O . GLY A 1 447 ? -2.590 15.221 6.107 1.00 92.44 447 GLY A O 1
ATOM 3542 N N . ALA A 1 448 ? -2.373 13.933 4.283 1.00 94.44 448 ALA A N 1
ATOM 3543 C CA . ALA A 1 448 ? -2.946 12.754 4.919 1.00 94.44 448 ALA A CA 1
ATOM 3544 C C . ALA A 1 448 ? -2.136 12.276 6.131 1.00 94.44 448 ALA A C 1
ATOM 3546 O O . ALA A 1 448 ? -0.909 12.151 6.044 1.00 94.44 448 ALA A O 1
ATOM 3547 N N . GLU A 1 449 ? -2.840 12.004 7.229 1.00 94.38 449 GLU A N 1
ATOM 3548 C CA . GLU A 1 449 ? -2.298 11.587 8.524 1.00 94.38 449 GLU A CA 1
ATOM 3549 C C . GLU A 1 449 ? -3.349 10.812 9.341 1.00 94.38 449 GLU A C 1
ATOM 3551 O O . GLU A 1 449 ? -4.543 10.867 9.032 1.00 94.38 449 GLU A O 1
ATOM 3556 N N . ALA A 1 450 ? -2.880 10.007 10.294 1.00 95.75 450 ALA A N 1
ATOM 3557 C CA . ALA A 1 450 ? -3.724 9.345 11.282 1.00 95.75 450 ALA A CA 1
ATOM 3558 C C . ALA A 1 450 ? -2.902 9.000 12.535 1.00 95.75 450 ALA A C 1
ATOM 3560 O O . ALA A 1 450 ? -1.785 8.473 12.432 1.00 95.75 450 ALA A O 1
ATOM 3561 N N . TYR A 1 451 ? -3.486 9.185 13.719 1.00 97.88 451 TYR A N 1
ATOM 3562 C CA . TYR A 1 451 ? -2.903 8.784 14.998 1.00 97.88 451 TYR A CA 1
ATOM 3563 C C . TYR A 1 451 ? -2.654 7.276 15.038 1.00 97.88 451 TYR A C 1
ATOM 3565 O O . TYR A 1 451 ? -3.546 6.460 14.773 1.00 97.88 451 TYR A O 1
ATOM 3573 N N . GLU A 1 452 ? -1.411 6.902 15.347 1.00 95.88 452 GLU A N 1
ATOM 3574 C CA . GLU A 1 452 ? -0.911 5.523 15.258 1.00 95.88 452 GLU A CA 1
ATOM 3575 C C . GLU A 1 452 ? -1.276 4.846 13.930 1.00 95.88 452 GLU A C 1
ATOM 3577 O O . GLU A 1 452 ? -1.598 3.656 13.878 1.00 95.88 452 GLU A O 1
ATOM 3582 N N . THR A 1 453 ? -1.248 5.613 12.834 1.00 94.69 453 THR A N 1
ATOM 3583 C CA . THR A 1 453 ? -1.579 5.176 11.465 1.00 94.69 453 THR A CA 1
ATOM 3584 C C . THR A 1 453 ? -3.029 4.705 11.272 1.00 94.69 453 THR A C 1
ATOM 3586 O O . THR A 1 453 ? -3.363 4.140 10.227 1.00 94.69 453 THR A O 1
ATOM 3589 N N . THR A 1 454 ? -3.883 4.902 12.287 1.00 96.94 454 THR A N 1
ATOM 3590 C CA . THR A 1 454 ? -5.147 4.169 12.428 1.00 96.94 454 THR A CA 1
ATOM 3591 C C . THR A 1 454 ? -6.357 5.065 12.694 1.00 96.94 454 THR A C 1
ATOM 3593 O O . THR A 1 454 ? -7.409 4.796 12.129 1.00 96.94 454 THR A O 1
ATOM 3596 N N . ALA A 1 455 ? -6.274 6.094 13.537 1.00 97.81 455 ALA A N 1
ATOM 3597 C CA . ALA A 1 455 ? -7.456 6.845 13.986 1.00 97.81 455 ALA A CA 1
ATOM 3598 C C . ALA A 1 455 ? -7.356 8.345 13.704 1.00 97.81 455 ALA A C 1
ATOM 3600 O O . ALA A 1 455 ? -6.250 8.868 13.616 1.00 97.81 455 ALA A O 1
ATOM 3601 N N . MET A 1 456 ? -8.506 9.017 13.611 1.00 97.50 456 MET A N 1
ATOM 3602 C CA . MET A 1 456 ? -8.594 10.471 13.450 1.00 97.50 456 MET A CA 1
ATOM 3603 C C . MET A 1 456 ? -9.598 11.074 14.436 1.00 97.50 456 MET A C 1
ATOM 3605 O O . MET A 1 456 ? -10.613 10.441 14.751 1.00 97.50 456 MET A O 1
ATOM 3609 N N . SER A 1 457 ? -9.324 12.278 14.943 1.00 97.94 457 SER A N 1
ATOM 3610 C CA . SER A 1 457 ? -10.294 13.008 15.774 1.00 97.94 457 SER A CA 1
ATOM 3611 C C . SER A 1 457 ? -11.468 13.498 14.925 1.00 97.94 457 SER A C 1
ATOM 3613 O O . SER A 1 457 ? -11.304 13.746 13.739 1.00 97.94 457 SER A O 1
ATOM 3615 N N . GLY A 1 458 ? -12.675 13.570 15.494 1.00 97.31 458 GLY A N 1
ATOM 3616 C CA . GLY A 1 458 ? -13.886 13.907 14.732 1.00 97.31 458 GLY A CA 1
ATOM 3617 C C . GLY A 1 458 ? -14.494 12.740 13.938 1.00 97.31 458 GLY A C 1
ATOM 3618 O O . GLY A 1 458 ? -15.583 12.890 13.384 1.00 97.31 458 GLY A O 1
ATOM 3619 N N . PHE A 1 459 ? -13.868 11.552 13.936 1.00 98.25 459 PHE A N 1
ATOM 3620 C CA . PHE A 1 459 ? -14.360 10.337 13.264 1.00 98.25 459 PHE A CA 1
ATOM 3621 C C . PHE A 1 459 ? -14.592 9.196 14.280 1.00 98.25 459 PHE A C 1
ATOM 3623 O O . PHE A 1 459 ? -13.775 8.278 14.400 1.00 98.25 459 PHE A O 1
ATOM 3630 N N . PRO A 1 460 ? -15.698 9.216 15.048 1.00 97.88 460 PRO A N 1
ATOM 3631 C CA . PRO A 1 460 ? -15.941 8.244 16.114 1.00 97.88 460 PRO A CA 1
ATOM 3632 C C . PRO A 1 460 ? -16.083 6.826 15.564 1.00 97.88 460 PRO A C 1
ATOM 3634 O O . PRO A 1 460 ? -16.697 6.620 14.521 1.00 97.88 460 PRO A O 1
ATOM 3637 N N . ASN A 1 461 ? -15.566 5.823 16.278 1.00 98.12 461 ASN A N 1
ATOM 3638 C CA . ASN A 1 461 ? -15.629 4.409 15.877 1.00 98.12 461 ASN A CA 1
ATOM 3639 C C . ASN A 1 461 ? -15.078 4.096 14.460 1.00 98.12 461 ASN A C 1
ATOM 3641 O O . ASN A 1 461 ? -15.344 3.008 13.937 1.00 98.12 461 ASN A O 1
ATOM 3645 N N . PHE A 1 462 ? -14.334 5.017 13.837 1.00 98.56 462 PHE A N 1
ATOM 3646 C CA . PHE A 1 462 ? -13.727 4.838 12.522 1.00 98.56 462 PHE A CA 1
ATOM 3647 C C . PHE A 1 462 ? -12.228 4.593 12.635 1.00 98.56 462 PHE A C 1
ATOM 3649 O O . PHE A 1 462 ? -11.521 5.309 13.343 1.00 98.56 462 PHE A O 1
ATOM 3656 N N . PHE A 1 463 ? -11.738 3.586 11.913 1.00 98.56 463 PHE A N 1
ATOM 3657 C CA . PHE A 1 463 ? -10.328 3.207 11.938 1.00 98.56 463 PHE A CA 1
ATOM 3658 C C . PHE A 1 463 ? -9.819 2.841 10.543 1.00 98.56 463 PHE A C 1
ATOM 3660 O O . PHE A 1 463 ? -10.416 2.044 9.824 1.00 98.56 463 PHE A O 1
ATOM 3667 N N . MET A 1 464 ? -8.666 3.367 10.157 1.00 97.62 464 MET A N 1
ATOM 3668 C CA . MET A 1 464 ? -7.954 3.002 8.939 1.00 97.62 464 MET A CA 1
ATOM 3669 C C . MET A 1 464 ? -6.995 1.842 9.211 1.00 97.62 464 MET A C 1
ATOM 3671 O O . MET A 1 464 ? -6.233 1.849 10.170 1.00 97.62 464 MET A O 1
ATOM 3675 N N . LEU A 1 465 ? -6.997 0.834 8.344 1.00 96.44 465 LEU A N 1
ATOM 3676 C CA . LEU A 1 465 ? -6.119 -0.328 8.435 1.00 96.44 465 LEU A CA 1
ATOM 3677 C C . LEU A 1 465 ? -5.130 -0.295 7.274 1.00 96.44 465 LEU A C 1
ATOM 3679 O O . LEU A 1 465 ? -5.528 -0.441 6.116 1.00 96.44 465 LEU A O 1
ATOM 3683 N N . ALA A 1 466 ? -3.846 -0.130 7.601 1.00 90.69 466 ALA A N 1
ATOM 3684 C CA . ALA A 1 466 ? -2.824 0.356 6.671 1.00 90.69 466 ALA A CA 1
ATOM 3685 C C . ALA A 1 466 ? -3.120 1.791 6.183 1.00 90.69 466 ALA A C 1
ATOM 3687 O O . ALA A 1 466 ? -3.077 2.081 4.986 1.00 90.69 466 ALA A O 1
ATOM 3688 N N . GLY A 1 467 ? -3.449 2.680 7.130 1.00 92.44 467 GLY A N 1
ATOM 3689 C CA . GLY A 1 467 ? -3.684 4.100 6.883 1.00 92.44 467 GLY A CA 1
ATOM 3690 C C . GLY A 1 467 ? -2.402 4.904 6.612 1.00 92.44 467 GLY A C 1
ATOM 3691 O O . GLY A 1 467 ? -1.347 4.324 6.317 1.00 92.44 467 GLY A O 1
ATOM 3692 N N . PRO A 1 468 ? -2.481 6.243 6.687 1.00 94.19 468 PRO A N 1
ATOM 3693 C CA . PRO A 1 468 ? -1.323 7.123 6.585 1.00 94.19 468 PRO A CA 1
ATOM 3694 C C . PRO A 1 468 ? -0.170 6.662 7.477 1.00 94.19 468 PRO A C 1
ATOM 3696 O O . PRO A 1 468 ? -0.380 6.162 8.578 1.00 94.19 468 PRO A O 1
ATOM 3699 N N . ASN A 1 469 ? 1.060 6.810 6.994 1.00 93.75 469 ASN A N 1
ATOM 3700 C CA . ASN A 1 469 ? 2.281 6.469 7.726 1.00 93.75 469 ASN A CA 1
ATOM 3701 C C . ASN A 1 469 ? 2.400 4.997 8.167 1.00 93.75 469 ASN A C 1
ATOM 3703 O O . ASN A 1 469 ? 3.222 4.695 9.024 1.00 93.75 469 ASN A O 1
ATOM 3707 N N . SER A 1 470 ? 1.639 4.068 7.576 1.00 92.56 470 SER A N 1
ATOM 3708 C CA . SER A 1 470 ? 1.718 2.626 7.881 1.00 92.56 470 SER A CA 1
ATOM 3709 C C . SER A 1 470 ? 2.727 1.852 7.026 1.00 92.56 470 SER A C 1
ATOM 3711 O O . SER A 1 470 ? 3.130 0.737 7.378 1.00 92.56 470 SER A O 1
ATOM 3713 N N . ALA A 1 471 ? 3.141 2.407 5.883 1.00 90.19 471 ALA A N 1
ATOM 3714 C CA . ALA A 1 471 ? 4.108 1.756 5.020 1.00 90.19 471 ALA A CA 1
ATOM 3715 C C . ALA A 1 471 ? 5.496 1.793 5.661 1.00 90.19 471 ALA A C 1
ATOM 3717 O O . ALA A 1 471 ? 5.883 2.720 6.377 1.00 90.19 471 ALA A O 1
ATOM 3718 N N . THR A 1 472 ? 6.287 0.771 5.360 1.00 80.06 472 THR A N 1
ATOM 3719 C CA . THR A 1 472 ? 7.652 0.663 5.860 1.00 80.06 472 THR A CA 1
ATOM 3720 C C . THR A 1 472 ? 8.613 0.475 4.699 1.00 80.06 472 THR A C 1
ATOM 3722 O O . THR A 1 472 ? 8.350 -0.256 3.740 1.00 80.06 472 THR A O 1
ATOM 3725 N N . GLY A 1 473 ? 9.751 1.164 4.771 1.00 78.94 473 GLY A N 1
ATOM 3726 C CA . GLY A 1 473 ? 10.816 1.030 3.775 1.00 78.94 473 GLY A CA 1
ATOM 3727 C C . GLY A 1 473 ? 11.638 -0.258 3.912 1.00 78.94 473 GLY A C 1
ATOM 3728 O O . GLY A 1 473 ? 12.390 -0.585 2.998 1.00 78.94 473 GLY A O 1
ATOM 3729 N N . HIS A 1 474 ? 11.511 -0.974 5.036 1.00 85.81 474 HIS A N 1
ATOM 3730 C CA . HIS A 1 474 ? 12.445 -2.027 5.454 1.00 85.81 474 HIS A CA 1
ATOM 3731 C C . HIS A 1 474 ? 11.791 -3.377 5.804 1.00 85.81 474 HIS A C 1
ATOM 3733 O O . HIS A 1 474 ? 12.505 -4.371 5.910 1.00 85.81 474 HIS A O 1
ATOM 3739 N N . THR A 1 475 ? 10.465 -3.447 5.984 1.00 90.31 475 THR A N 1
ATOM 3740 C CA . THR A 1 475 ? 9.790 -4.644 6.519 1.00 90.31 475 THR A CA 1
ATOM 3741 C C . THR A 1 475 ? 8.371 -4.827 5.949 1.00 90.31 475 THR A C 1
ATOM 3743 O O . THR A 1 475 ? 8.010 -4.251 4.920 1.00 90.31 475 THR A O 1
ATOM 3746 N N . SER A 1 476 ? 7.581 -5.712 6.557 1.00 93.00 476 SER A N 1
ATOM 3747 C CA . SER A 1 476 ? 6.269 -6.145 6.073 1.00 93.00 476 SER A CA 1
ATOM 3748 C C . SER A 1 476 ? 5.145 -5.191 6.482 1.00 93.00 476 SER A C 1
ATOM 3750 O O . SER A 1 476 ? 4.894 -4.992 7.668 1.00 93.00 476 SER A O 1
ATOM 3752 N N . VAL A 1 477 ? 4.380 -4.690 5.507 1.00 93.38 477 VAL A N 1
ATOM 3753 C CA . VAL A 1 477 ? 3.131 -3.943 5.766 1.00 93.38 477 VAL A CA 1
ATOM 3754 C C . VAL A 1 477 ? 2.047 -4.816 6.417 1.00 93.38 477 VAL A C 1
ATOM 3756 O O . VAL A 1 477 ? 1.149 -4.298 7.073 1.00 93.38 477 VAL A O 1
ATOM 3759 N N . VAL A 1 478 ? 2.139 -6.148 6.302 1.00 95.25 478 VAL A N 1
ATOM 3760 C CA . VAL A 1 478 ? 1.213 -7.068 6.986 1.00 95.25 478 VAL A CA 1
ATOM 3761 C C . VAL A 1 478 ? 1.376 -6.967 8.506 1.00 95.25 478 VAL A C 1
ATOM 3763 O O . VAL A 1 478 ? 0.380 -7.012 9.218 1.00 95.25 478 VAL A O 1
ATOM 3766 N N . ILE A 1 479 ? 2.600 -6.740 9.005 1.00 94.50 479 ILE A N 1
ATOM 3767 C CA . ILE A 1 479 ? 2.839 -6.489 10.437 1.00 94.50 479 ILE A CA 1
ATOM 3768 C C . ILE A 1 479 ? 2.175 -5.181 10.863 1.00 94.50 479 ILE A C 1
ATOM 3770 O O . ILE A 1 479 ? 1.438 -5.174 11.844 1.00 94.50 479 ILE A O 1
ATOM 3774 N N . ALA A 1 480 ? 2.378 -4.101 10.102 1.00 94.94 480 ALA A N 1
ATOM 3775 C CA . ALA A 1 480 ? 1.735 -2.818 10.377 1.00 94.94 480 ALA A CA 1
ATOM 3776 C C . ALA A 1 480 ? 0.200 -2.945 10.386 1.00 94.94 480 ALA A C 1
ATOM 3778 O O . ALA A 1 480 ? -0.472 -2.391 11.250 1.00 94.94 480 ALA A O 1
ATOM 3779 N N . THR A 1 481 ? -0.348 -3.749 9.473 1.00 96.44 481 THR A N 1
ATOM 3780 C CA . THR A 1 481 ? -1.785 -4.037 9.394 1.00 96.44 481 THR A CA 1
ATOM 3781 C C . THR A 1 481 ? -2.282 -4.798 10.627 1.00 96.44 481 THR A C 1
ATOM 3783 O O . THR A 1 481 ? -3.281 -4.403 11.222 1.00 96.44 481 THR A O 1
ATOM 3786 N N . GLU A 1 482 ? -1.588 -5.861 11.056 1.00 97.06 482 GLU A N 1
ATOM 3787 C CA . GLU A 1 482 ? -1.933 -6.590 12.288 1.00 97.06 482 GLU A CA 1
ATOM 3788 C C . GLU A 1 482 ? -1.826 -5.685 13.527 1.00 97.06 482 GLU A C 1
ATOM 3790 O O . GLU A 1 482 ? -2.675 -5.761 14.413 1.00 97.06 482 GLU A O 1
ATOM 3795 N N . ASN A 1 483 ? -0.830 -4.796 13.580 1.00 96.44 483 ASN A N 1
ATOM 3796 C CA . ASN A 1 483 ? -0.673 -3.818 14.656 1.00 96.44 483 ASN A CA 1
ATOM 3797 C C . ASN A 1 483 ? -1.850 -2.831 14.706 1.00 96.44 483 ASN A C 1
ATOM 3799 O O . ASN A 1 483 ? -2.434 -2.659 15.775 1.00 96.44 483 ASN A O 1
ATOM 3803 N N . ALA A 1 484 ? -2.254 -2.266 13.563 1.00 97.12 484 ALA A N 1
ATOM 3804 C CA . ALA A 1 484 ? -3.409 -1.372 13.462 1.00 97.12 484 ALA A CA 1
ATOM 3805 C C . ALA A 1 484 ? -4.719 -2.064 13.885 1.00 97.12 484 ALA A C 1
ATOM 3807 O O . ALA A 1 484 ? -5.494 -1.506 14.659 1.00 97.12 484 ALA A O 1
ATOM 3808 N N . ILE A 1 485 ? -4.937 -3.319 13.460 1.00 98.38 485 ILE A N 1
ATOM 3809 C CA . ILE A 1 485 ? -6.090 -4.126 13.898 1.00 98.38 485 ILE A CA 1
ATOM 3810 C C . ILE A 1 485 ? -6.057 -4.317 15.417 1.00 98.38 485 ILE A C 1
ATOM 3812 O O . ILE A 1 485 ? -7.045 -4.052 16.097 1.00 98.38 485 ILE A O 1
ATOM 3816 N N . ASN A 1 486 ? -4.919 -4.754 15.964 1.00 97.00 486 ASN A N 1
ATOM 3817 C CA . ASN A 1 486 ? -4.767 -4.982 17.400 1.00 97.00 486 ASN A CA 1
ATOM 3818 C C . ASN A 1 486 ? -5.043 -3.707 18.205 1.00 97.00 486 ASN A C 1
ATOM 3820 O O . ASN A 1 486 ? -5.704 -3.770 19.240 1.00 97.00 486 ASN A O 1
ATOM 3824 N N . PHE A 1 487 ? -4.535 -2.571 17.732 1.00 98.19 487 PHE A N 1
ATOM 3825 C CA . PHE A 1 487 ? -4.723 -1.268 18.352 1.00 98.19 487 PHE A CA 1
ATOM 3826 C C . PHE A 1 487 ? -6.192 -0.848 18.354 1.00 98.19 487 PHE A C 1
ATOM 3828 O O . PHE A 1 487 ? -6.757 -0.616 19.423 1.00 98.19 487 PHE A O 1
ATOM 3835 N N . ALA A 1 488 ? -6.831 -0.837 17.181 1.00 98.31 488 ALA A N 1
ATOM 3836 C CA . ALA A 1 488 ? -8.230 -0.457 17.048 1.00 98.31 488 ALA A CA 1
ATOM 3837 C C . ALA A 1 488 ? -9.137 -1.344 17.916 1.00 98.31 488 ALA A C 1
ATOM 3839 O O . ALA A 1 488 ? -9.944 -0.830 18.685 1.00 98.31 488 ALA A O 1
ATOM 3840 N N . LEU A 1 489 ? -8.946 -2.671 17.883 1.00 98.00 489 LEU A N 1
ATOM 3841 C CA . LEU A 1 489 ? -9.742 -3.614 18.679 1.00 98.00 489 LEU A CA 1
ATOM 3842 C C . LEU A 1 489 ? -9.557 -3.439 20.199 1.00 98.00 489 LEU A C 1
ATOM 3844 O O . LEU A 1 489 ? -10.494 -3.660 20.967 1.00 98.00 489 LEU A O 1
ATOM 3848 N N . ARG A 1 490 ? -8.371 -3.015 20.656 1.00 97.12 490 ARG A N 1
ATOM 3849 C CA . ARG A 1 490 ? -8.128 -2.679 22.072 1.00 97.12 490 ARG A CA 1
ATOM 3850 C C . ARG A 1 490 ? -8.849 -1.405 22.482 1.00 97.12 490 ARG A C 1
ATOM 3852 O O . ARG A 1 490 ? -9.460 -1.380 23.546 1.00 97.12 490 ARG A O 1
ATOM 3859 N N . VAL A 1 491 ? -8.786 -0.379 21.642 1.00 97.75 491 VAL A N 1
ATOM 3860 C CA . VAL A 1 491 ? -9.399 0.925 21.904 1.00 97.75 491 VAL A CA 1
ATOM 3861 C C . VAL A 1 491 ? -10.927 0.839 21.887 1.00 97.75 491 VAL A C 1
ATOM 3863 O O . VAL A 1 491 ? -11.577 1.421 22.745 1.00 97.75 491 VAL A O 1
ATOM 3866 N N . ILE A 1 492 ? -11.531 0.051 20.992 1.00 97.31 492 ILE A N 1
ATOM 3867 C CA . ILE A 1 492 ? -12.997 -0.127 20.978 1.00 97.31 492 ILE A CA 1
ATOM 3868 C C . ILE A 1 492 ? -13.512 -1.058 22.078 1.00 97.31 492 ILE A C 1
ATOM 3870 O O . ILE A 1 492 ? -14.722 -1.139 22.283 1.00 97.31 492 ILE A O 1
ATOM 3874 N N . LYS A 1 493 ? -12.636 -1.787 22.783 1.00 96.12 493 LYS A N 1
ATOM 3875 C CA . LYS A 1 493 ? -13.045 -2.816 23.747 1.00 96.12 493 LYS A CA 1
ATOM 3876 C C . LYS A 1 493 ? -14.056 -2.318 24.794 1.00 96.12 493 LYS A C 1
ATOM 3878 O O . LYS A 1 493 ? -15.028 -3.035 25.009 1.00 96.12 493 LYS A O 1
ATOM 3883 N N . PRO A 1 494 ? -13.922 -1.123 25.402 1.00 96.12 494 PRO A N 1
ATOM 3884 C CA . PRO A 1 494 ? -14.938 -0.614 26.326 1.00 96.12 494 PRO A CA 1
ATOM 3885 C C . PRO A 1 494 ? -16.321 -0.437 25.679 1.00 96.12 494 PRO A C 1
ATOM 3887 O O . PRO A 1 494 ? -17.339 -0.627 26.340 1.00 96.12 494 PRO A O 1
ATOM 3890 N N . VAL A 1 495 ? -16.381 -0.115 24.384 1.00 96.00 495 VAL A N 1
ATOM 3891 C CA . VAL A 1 495 ? -17.644 -0.036 23.633 1.00 96.00 495 VAL A CA 1
ATOM 3892 C C . VAL A 1 495 ? -18.200 -1.439 23.374 1.00 96.00 495 VAL A C 1
ATOM 3894 O O . VAL A 1 495 ? -19.387 -1.676 23.582 1.00 96.00 495 VAL A O 1
ATOM 3897 N N . LEU A 1 496 ? -17.341 -2.394 22.998 1.00 94.19 496 LEU A N 1
ATOM 3898 C CA . LEU A 1 496 ? -17.733 -3.797 22.799 1.00 94.19 496 LEU A CA 1
ATOM 3899 C C . LEU A 1 496 ? -18.239 -4.466 24.080 1.00 94.19 496 LEU A C 1
ATOM 3901 O O . LEU A 1 496 ? -19.207 -5.220 24.039 1.00 94.19 496 LEU A O 1
ATOM 3905 N N . ASP A 1 497 ? -17.621 -4.162 25.219 1.00 94.38 497 ASP A N 1
ATOM 3906 C CA . ASP A 1 497 ? -18.021 -4.675 26.532 1.00 94.38 497 ASP A CA 1
ATOM 3907 C C . ASP A 1 497 ? -19.297 -3.976 27.067 1.00 94.38 497 ASP A C 1
ATOM 3909 O O . ASP A 1 497 ? -19.802 -4.319 28.140 1.00 94.38 497 ASP A O 1
ATOM 3913 N N . GLY A 1 498 ? -19.836 -2.994 26.331 1.00 92.38 498 GLY A N 1
ATOM 3914 C CA . GLY A 1 498 ? -21.029 -2.233 26.703 1.00 92.38 498 GLY A CA 1
ATOM 3915 C C . GLY A 1 498 ? -20.805 -1.242 27.850 1.00 92.38 498 GLY A C 1
ATOM 3916 O O . GLY A 1 498 ? -21.760 -0.883 28.542 1.00 92.38 498 GLY A O 1
ATOM 3917 N N . GLU A 1 499 ? -19.559 -0.826 28.086 1.00 93.19 499 GLU A N 1
ATOM 3918 C CA . GLU A 1 499 ? -19.174 0.181 29.087 1.00 93.19 499 GLU A CA 1
ATOM 3919 C C . GLU A 1 499 ? -19.245 1.614 28.535 1.00 93.19 499 GLU A C 1
ATOM 3921 O O . GLU A 1 499 ? -19.362 2.570 29.305 1.00 93.19 499 GLU A O 1
ATOM 3926 N N . ALA A 1 500 ? -19.201 1.753 27.210 1.00 94.56 500 ALA A N 1
ATOM 3927 C CA . ALA A 1 500 ? -19.304 3.002 26.468 1.00 94.56 500 ALA A CA 1
ATOM 3928 C C . ALA A 1 500 ? -20.160 2.809 25.208 1.00 94.56 500 ALA A C 1
ATOM 3930 O O . ALA A 1 500 ? -20.410 1.684 24.781 1.00 94.56 500 ALA A O 1
ATOM 3931 N N . THR A 1 501 ? -20.615 3.904 24.604 1.00 91.69 501 THR A N 1
ATOM 3932 C CA . THR A 1 501 ? -21.453 3.871 23.388 1.00 91.69 501 THR A CA 1
ATOM 3933 C C . THR A 1 501 ? -20.666 4.183 22.118 1.00 91.69 501 THR A C 1
ATOM 3935 O O . THR A 1 501 ? -21.034 3.735 21.033 1.00 91.69 501 THR A O 1
ATOM 3938 N N . ARG A 1 502 ? -19.554 4.908 22.260 1.00 94.69 502 ARG A N 1
ATOM 3939 C CA . ARG A 1 502 ? -18.597 5.234 21.200 1.00 94.69 502 ARG A CA 1
ATOM 3940 C C . ARG A 1 502 ? -17.209 5.458 21.785 1.00 94.69 502 ARG A C 1
ATOM 3942 O O . ARG A 1 502 ? -17.089 5.736 22.982 1.00 94.69 502 ARG A O 1
ATOM 3949 N N . VAL A 1 503 ? -16.201 5.404 20.926 1.00 97.25 503 VAL A N 1
ATOM 3950 C CA . VAL A 1 503 ? -14.837 5.840 21.217 1.00 97.25 503 VAL A CA 1
ATOM 3951 C C . VAL A 1 503 ? -14.371 6.834 20.156 1.00 97.25 503 VAL A C 1
ATOM 3953 O O . VAL A 1 503 ? -14.678 6.676 18.973 1.00 97.25 503 VAL A O 1
ATOM 3956 N N . GLU A 1 504 ? -13.663 7.872 20.586 1.00 96.25 504 GLU A N 1
ATOM 3957 C CA . GLU A 1 504 ? -13.195 8.965 19.735 1.00 96.25 504 GLU A CA 1
ATOM 3958 C C . GLU A 1 504 ? -11.821 9.458 20.203 1.00 96.25 504 GLU A C 1
ATOM 3960 O O . GLU A 1 504 ? -11.533 9.471 21.401 1.00 96.25 504 GLU A O 1
ATOM 3965 N N . LEU A 1 505 ? -10.957 9.815 19.253 1.00 98.25 505 LEU A N 1
ATOM 3966 C CA . LEU A 1 505 ? -9.639 10.376 19.533 1.00 98.25 505 LEU A CA 1
ATOM 3967 C C . LEU A 1 505 ? -9.763 11.868 19.860 1.00 98.25 505 LEU A C 1
ATOM 3969 O O . LEU A 1 505 ? -10.469 12.598 19.164 1.00 98.25 505 LEU A O 1
ATOM 3973 N N . LYS A 1 506 ? -9.031 12.335 20.871 1.00 98.25 506 LYS A N 1
ATOM 3974 C CA . LYS A 1 506 ? -8.930 13.766 21.177 1.00 98.25 506 LYS A CA 1
ATOM 3975 C C . LYS A 1 506 ? -8.109 14.509 20.130 1.00 98.25 506 LYS A C 1
ATOM 3977 O O . LYS A 1 506 ? -7.022 14.061 19.760 1.00 98.25 506 LYS A O 1
ATOM 3982 N N . ARG A 1 507 ? -8.578 15.690 19.721 1.00 97.31 507 ARG A N 1
ATOM 3983 C CA . ARG A 1 507 ? -7.902 16.514 18.708 1.00 97.31 507 ARG A CA 1
ATOM 3984 C C . ARG A 1 507 ? -6.479 16.880 19.120 1.00 97.31 507 ARG A C 1
ATOM 3986 O O . ARG A 1 507 ? -5.564 16.808 18.308 1.00 97.31 507 ARG A O 1
ATOM 3993 N N . GLU A 1 508 ? -6.270 17.227 20.386 1.00 98.19 508 GLU A N 1
ATOM 3994 C CA . GLU A 1 508 ? -4.949 17.626 20.892 1.00 98.19 508 GLU A CA 1
ATOM 3995 C C . GLU A 1 508 ? -3.929 16.478 20.823 1.00 98.19 508 GLU A C 1
ATOM 3997 O O . GLU A 1 508 ? -2.744 16.710 20.573 1.00 98.19 508 GLU A O 1
ATOM 4002 N N . ALA A 1 509 ? -4.384 15.235 21.025 1.00 98.44 509 ALA A N 1
ATOM 4003 C CA . ALA A 1 509 ? -3.538 14.050 20.931 1.00 98.44 509 ALA A CA 1
ATOM 4004 C C . ALA A 1 509 ? -3.122 13.763 19.482 1.00 98.44 509 ALA A C 1
ATOM 4006 O O . ALA A 1 509 ? -1.961 13.431 19.236 1.00 98.44 509 ALA A O 1
ATOM 4007 N N . GLU A 1 510 ? -4.044 13.934 18.531 1.00 98.25 510 GLU A N 1
ATOM 4008 C CA . GLU A 1 510 ? -3.752 13.838 17.099 1.00 98.25 510 GLU A CA 1
ATOM 4009 C C . GLU A 1 510 ? -2.738 14.898 16.667 1.00 98.25 510 GLU A C 1
ATOM 4011 O O . GLU A 1 510 ? -1.678 14.548 16.158 1.00 98.25 510 GLU A O 1
ATOM 4016 N N . VAL A 1 511 ? -2.992 16.175 16.979 1.00 98.12 511 VAL A N 1
ATOM 4017 C CA . VAL A 1 511 ? -2.089 17.289 16.639 1.00 98.12 511 VAL A CA 1
ATOM 4018 C C . VAL A 1 511 ? -0.677 17.041 17.151 1.00 98.12 511 VAL A C 1
ATOM 4020 O O . VAL A 1 511 ? 0.282 17.092 16.381 1.00 98.12 511 VAL A O 1
ATOM 4023 N N . LYS A 1 512 ? -0.547 16.683 18.432 1.00 98.12 512 LYS A N 1
ATOM 4024 C CA . LYS A 1 512 ? 0.754 16.372 19.024 1.00 98.12 512 LYS A CA 1
ATOM 4025 C C . LYS A 1 512 ? 1.456 15.226 18.291 1.00 98.12 512 LYS A C 1
ATOM 4027 O O . LYS A 1 512 ? 2.647 15.322 17.996 1.00 98.12 512 LYS A O 1
ATOM 4032 N N . TYR A 1 513 ? 0.734 14.143 18.009 1.00 97.44 513 TYR A N 1
ATOM 4033 C CA . TYR A 1 513 ? 1.288 12.981 17.321 1.00 97.44 513 TYR A CA 1
ATOM 4034 C C . TYR A 1 513 ? 1.785 13.334 15.915 1.00 97.44 513 TYR A C 1
ATOM 4036 O O . TYR A 1 513 ? 2.905 12.972 15.551 1.00 97.44 513 TYR A O 1
ATOM 4044 N N . VAL A 1 514 ? 0.978 14.057 15.138 1.00 96.50 514 VAL A N 1
ATOM 4045 C CA . VAL A 1 514 ? 1.298 14.456 13.761 1.00 96.50 514 VAL A CA 1
ATOM 4046 C C . VAL A 1 514 ? 2.523 15.342 13.715 1.00 96.50 514 VAL A C 1
ATOM 4048 O O . VAL A 1 514 ? 3.423 15.097 12.909 1.00 96.50 514 VAL A O 1
ATOM 4051 N N . ASP A 1 515 ? 2.578 16.340 14.593 1.00 95.69 515 ASP A N 1
ATOM 4052 C CA . ASP A 1 515 ? 3.702 17.262 14.659 1.00 95.69 515 ASP A CA 1
ATOM 4053 C C . ASP A 1 515 ? 4.995 16.513 14.983 1.00 95.69 515 ASP A C 1
ATOM 4055 O O . ASP A 1 515 ? 5.995 16.674 14.280 1.00 95.69 515 ASP A O 1
ATOM 4059 N N . GLU A 1 516 ? 4.991 15.638 15.991 1.00 95.88 516 GLU A N 1
ATOM 4060 C CA . GLU A 1 516 ? 6.153 14.814 16.341 1.00 95.88 516 GLU A CA 1
ATOM 4061 C C . GLU A 1 516 ? 6.575 13.895 15.177 1.00 95.88 516 GLU A C 1
ATOM 4063 O O . GLU A 1 516 ? 7.759 13.831 14.818 1.00 95.88 516 GLU A O 1
ATOM 4068 N N . LEU A 1 517 ? 5.612 13.221 14.541 1.00 95.44 517 LEU A N 1
ATOM 4069 C CA . LEU A 1 517 ? 5.839 12.276 13.448 1.00 95.44 517 LEU A CA 1
ATOM 4070 C C . LEU A 1 517 ? 6.408 12.960 12.197 1.00 95.44 517 LEU A C 1
ATOM 4072 O O . LEU A 1 517 ? 7.421 12.513 11.647 1.00 95.44 517 LEU A O 1
ATOM 4076 N N . GLN A 1 518 ? 5.778 14.046 11.740 1.00 94.69 518 GLN A N 1
ATOM 4077 C CA . GLN A 1 518 ? 6.194 14.770 10.539 1.00 94.69 518 GLN A CA 1
ATOM 4078 C C . GLN A 1 518 ? 7.510 15.509 10.767 1.00 94.69 518 GLN A C 1
ATOM 4080 O O . GLN A 1 518 ? 8.376 15.467 9.890 1.00 94.69 518 GLN A O 1
ATOM 4085 N N . ASN A 1 519 ? 7.730 16.096 11.951 1.00 93.31 519 ASN A N 1
ATOM 4086 C CA . ASN A 1 519 ? 9.029 16.678 12.296 1.00 93.31 519 ASN A CA 1
ATOM 4087 C C . ASN A 1 519 ? 10.134 15.625 12.242 1.00 93.31 519 ASN A C 1
ATOM 4089 O O . ASN A 1 519 ? 11.197 15.886 11.678 1.00 93.31 519 ASN A O 1
ATOM 4093 N N . LYS A 1 520 ? 9.883 14.412 12.745 1.00 91.75 520 LYS A N 1
ATOM 4094 C CA . LYS A 1 520 ? 10.849 13.318 12.651 1.00 91.75 520 LYS A CA 1
ATOM 4095 C C . LYS A 1 520 ? 11.114 12.895 11.207 1.00 91.75 520 LYS A C 1
ATOM 4097 O O . LYS A 1 520 ? 12.274 12.742 10.819 1.00 91.75 520 LYS A O 1
ATOM 4102 N N . LEU A 1 521 ? 10.068 12.706 10.401 1.00 92.06 521 LEU A N 1
ATOM 4103 C CA . LEU A 1 521 ? 10.200 12.337 8.987 1.00 92.06 521 LEU A CA 1
ATOM 4104 C C . LEU A 1 521 ? 11.018 13.376 8.223 1.00 92.06 521 LEU A C 1
ATOM 4106 O O . LEU A 1 521 ? 11.929 13.009 7.478 1.00 92.06 521 LEU A O 1
ATOM 4110 N N . GLN A 1 522 ? 10.722 14.657 8.443 1.00 88.38 522 GLN A N 1
ATOM 4111 C CA . GLN A 1 522 ? 11.423 15.771 7.819 1.00 88.38 522 GLN A CA 1
ATOM 4112 C C . GLN A 1 522 ? 12.865 15.872 8.298 1.00 88.38 522 GLN A C 1
ATOM 4114 O O . GLN A 1 522 ? 13.741 16.095 7.468 1.00 88.38 522 GLN A O 1
ATOM 4119 N N . ASN A 1 523 ? 13.140 15.690 9.592 1.00 86.06 523 ASN A N 1
ATOM 4120 C CA . ASN A 1 523 ? 14.431 16.070 10.157 1.00 86.06 523 ASN A CA 1
ATOM 4121 C C . ASN A 1 523 ? 15.424 14.928 10.370 1.00 86.06 523 ASN A C 1
ATOM 4123 O O . ASN A 1 523 ? 16.618 15.146 10.144 1.00 86.06 523 ASN A O 1
ATOM 4127 N N . ASP A 1 524 ? 14.948 13.729 10.698 1.00 83.50 524 ASP A N 1
ATOM 4128 C CA . ASP A 1 524 ? 15.779 12.662 11.270 1.00 83.50 524 ASP A CA 1
ATOM 4129 C C . ASP A 1 524 ? 15.854 11.401 10.404 1.00 83.50 524 ASP A C 1
ATOM 4131 O O . ASP A 1 524 ? 16.488 10.412 10.788 1.00 83.50 524 ASP A O 1
ATOM 4135 N N . THR A 1 525 ? 15.178 11.384 9.253 1.00 84.19 525 THR A N 1
ATOM 4136 C CA . THR A 1 525 ? 15.095 10.186 8.411 1.00 84.19 525 THR A CA 1
ATOM 4137 C C . THR A 1 525 ? 15.504 10.451 6.969 1.00 84.19 525 THR A C 1
ATOM 4139 O O . THR A 1 525 ? 15.286 11.525 6.405 1.00 84.19 525 THR A O 1
ATOM 4142 N N . VAL A 1 526 ? 16.062 9.424 6.328 1.00 87.44 526 VAL A N 1
ATOM 4143 C CA . VAL A 1 526 ? 16.407 9.456 4.897 1.00 87.44 526 VAL A CA 1
ATOM 4144 C C . VAL A 1 526 ? 15.171 9.456 3.991 1.00 87.44 526 VAL A C 1
ATOM 4146 O O . VAL A 1 526 ? 15.290 9.742 2.802 1.00 87.44 526 VAL A O 1
ATOM 4149 N N . PHE A 1 527 ? 13.985 9.154 4.530 1.00 88.19 527 PHE A N 1
ATOM 4150 C CA . PHE A 1 527 ? 12.747 9.022 3.759 1.00 88.19 527 PHE A CA 1
ATOM 4151 C C . PHE A 1 527 ? 12.273 10.347 3.152 1.00 88.19 527 PHE A C 1
ATOM 4153 O O . PHE A 1 527 ? 11.651 10.322 2.092 1.00 88.19 527 PHE A O 1
ATOM 4160 N N . SER A 1 528 ? 12.619 11.484 3.770 1.00 85.75 528 SER A N 1
ATOM 4161 C CA . SER A 1 528 ? 12.323 12.829 3.243 1.00 85.75 528 SER A CA 1
ATOM 4162 C C . SER A 1 528 ? 13.588 13.633 2.887 1.00 85.75 528 SER A C 1
ATOM 4164 O O . SER A 1 528 ? 13.561 14.440 1.952 1.00 85.75 528 SER A O 1
ATOM 4166 N N . LYS A 1 529 ? 14.722 13.382 3.566 1.00 84.44 529 LYS A N 1
ATOM 4167 C CA . LYS A 1 529 ? 16.021 14.059 3.333 1.00 84.44 529 LYS A CA 1
ATOM 4168 C C . LYS A 1 529 ? 16.973 13.326 2.384 1.00 84.44 529 LYS A C 1
ATOM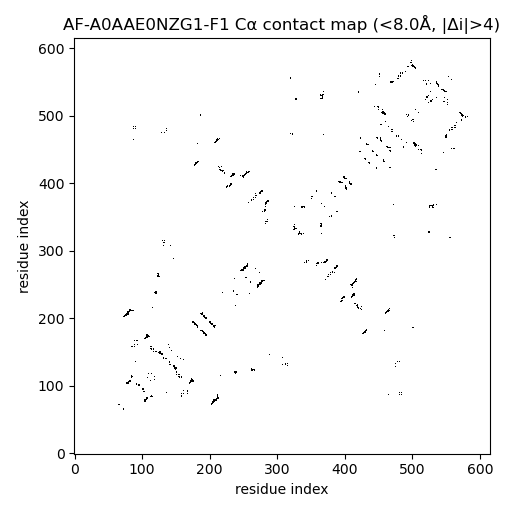 4170 O O . LYS A 1 529 ? 18.078 13.794 2.136 1.00 84.44 529 LYS A O 1
ATOM 4175 N N . GLY A 1 530 ? 16.580 12.178 1.838 1.00 80.62 530 GLY A N 1
ATOM 4176 C CA . GLY A 1 530 ? 17.494 11.313 1.094 1.00 80.62 530 GLY A CA 1
ATOM 4177 C C . GLY A 1 530 ? 17.923 11.804 -0.293 1.00 80.62 530 GLY A C 1
ATOM 4178 O O . GLY A 1 530 ? 18.717 11.118 -0.926 1.00 80.62 530 GLY A O 1
ATOM 4179 N N . GLY A 1 531 ? 17.433 12.954 -0.769 1.00 84.88 531 GLY A N 1
ATOM 4180 C CA . GLY A 1 531 ? 17.855 13.553 -2.045 1.00 84.88 531 GLY A CA 1
ATOM 4181 C C . GLY A 1 531 ? 17.202 12.947 -3.293 1.00 84.88 531 GLY A C 1
ATOM 4182 O O . GLY A 1 531 ? 17.743 13.057 -4.386 1.00 84.88 531 GLY A O 1
ATOM 4183 N N . CYS A 1 532 ? 16.054 12.282 -3.154 1.00 84.25 532 CYS A N 1
ATOM 4184 C CA . CYS A 1 532 ? 15.312 11.700 -4.272 1.00 84.25 532 CYS A CA 1
ATOM 4185 C C . CYS A 1 532 ? 13.898 12.282 -4.379 1.00 84.25 532 CYS A C 1
ATOM 4187 O O . CYS A 1 532 ? 13.362 12.812 -3.410 1.00 84.25 532 CYS A O 1
ATOM 4189 N N . ARG A 1 533 ? 13.252 12.096 -5.535 1.00 84.75 533 ARG A N 1
ATOM 4190 C CA . ARG A 1 533 ? 11.801 12.277 -5.693 1.00 84.75 533 ARG A CA 1
ATOM 4191 C C . ARG A 1 533 ? 11.090 10.942 -5.489 1.00 84.75 533 ARG A C 1
ATOM 4193 O O . ARG A 1 533 ? 11.184 10.075 -6.360 1.00 84.75 533 ARG A O 1
ATOM 4200 N N . SER A 1 534 ? 10.410 10.764 -4.360 1.00 87.62 534 SER A N 1
ATOM 4201 C CA . SER A 1 534 ? 9.700 9.529 -3.996 1.00 87.62 534 SER A CA 1
ATOM 4202 C C . SER A 1 534 ? 8.190 9.747 -3.945 1.00 87.62 534 SER A C 1
ATOM 4204 O O . SER A 1 534 ? 7.735 10.862 -3.725 1.00 87.62 534 SER A O 1
ATOM 4206 N N . TRP A 1 535 ? 7.412 8.677 -4.110 1.00 87.38 535 TRP A N 1
ATOM 4207 C CA . TRP A 1 535 ? 5.962 8.712 -3.890 1.00 87.38 535 TRP A CA 1
ATOM 4208 C C . TRP A 1 535 ? 5.592 8.809 -2.400 1.00 87.38 535 TRP A C 1
ATOM 4210 O O . TRP A 1 535 ? 4.434 9.044 -2.079 1.00 87.38 535 TRP A O 1
ATOM 4220 N N . TYR A 1 536 ? 6.570 8.662 -1.497 1.00 90.00 536 TYR A N 1
ATOM 4221 C CA . TYR A 1 536 ? 6.383 8.771 -0.047 1.00 90.00 536 TYR A CA 1
ATOM 4222 C C . TYR A 1 536 ? 5.953 10.157 0.425 1.00 90.00 536 TYR A C 1
ATOM 4224 O O . TYR A 1 536 ? 5.375 10.271 1.501 1.00 90.00 536 TYR A O 1
ATOM 4232 N N . PHE A 1 537 ? 6.284 11.213 -0.315 1.00 87.81 537 PHE A N 1
ATOM 4233 C CA . PHE A 1 537 ? 6.005 12.569 0.128 1.00 87.81 537 PHE A CA 1
ATOM 4234 C C . PHE A 1 537 ? 5.592 13.479 -1.017 1.00 87.81 537 PHE A C 1
ATOM 4236 O O . PHE A 1 537 ? 5.987 13.294 -2.170 1.00 87.81 537 PHE A O 1
ATOM 4243 N N . LYS A 1 538 ? 4.821 14.502 -0.662 1.00 87.69 538 LYS A N 1
ATOM 4244 C CA . LYS A 1 538 ? 4.589 15.675 -1.498 1.00 87.69 538 LYS A CA 1
ATOM 4245 C C . LYS A 1 538 ? 5.458 16.811 -1.005 1.00 87.69 538 LYS A C 1
ATOM 4247 O O . LYS A 1 538 ? 5.698 16.925 0.190 1.00 87.69 538 LYS A O 1
ATOM 4252 N N . GLU A 1 539 ? 5.914 17.636 -1.928 1.00 84.56 539 GLU A N 1
ATOM 4253 C CA . GLU A 1 539 ? 6.643 18.854 -1.615 1.00 84.56 539 GLU A CA 1
ATOM 4254 C C . GLU A 1 539 ? 5.755 20.037 -1.973 1.00 84.56 539 GLU A C 1
ATOM 4256 O O . GLU A 1 539 ? 5.298 20.154 -3.114 1.00 84.56 539 GLU A O 1
ATOM 4261 N N . ASP A 1 540 ? 5.475 20.871 -0.981 1.00 81.19 540 ASP A N 1
ATOM 4262 C CA . ASP A 1 540 ? 4.863 22.169 -1.204 1.00 81.19 540 ASP A CA 1
ATOM 4263 C C . ASP A 1 540 ? 5.892 23.065 -1.902 1.00 81.19 540 ASP A C 1
ATOM 4265 O O . ASP A 1 540 ? 6.978 23.316 -1.382 1.00 81.19 540 ASP A O 1
ATOM 4269 N N . LYS A 1 541 ? 5.550 23.533 -3.104 1.00 79.38 541 LYS A N 1
ATOM 4270 C CA . LYS A 1 541 ? 6.440 24.358 -3.926 1.00 79.38 541 LYS A CA 1
ATOM 4271 C C . LYS A 1 541 ? 6.675 25.754 -3.345 1.00 79.38 541 LYS A C 1
ATOM 4273 O O . LYS A 1 541 ? 7.694 26.352 -3.667 1.00 79.38 541 LYS A O 1
ATOM 4278 N N . ALA A 1 542 ? 5.746 26.280 -2.547 1.00 79.56 542 ALA A N 1
ATOM 4279 C CA . ALA A 1 542 ? 5.853 27.614 -1.964 1.00 79.56 542 ALA A CA 1
ATOM 4280 C C . ALA A 1 542 ? 6.733 27.608 -0.709 1.00 79.56 542 ALA A C 1
ATOM 4282 O O . ALA A 1 542 ? 7.563 28.494 -0.530 1.00 79.56 542 ALA A O 1
ATOM 4283 N N . THR A 1 543 ? 6.569 26.598 0.148 1.00 79.44 543 THR A N 1
ATOM 4284 C CA . THR A 1 543 ? 7.276 26.520 1.439 1.00 79.44 543 THR A CA 1
ATOM 4285 C C . THR A 1 543 ? 8.497 25.597 1.419 1.00 79.44 543 THR A C 1
ATOM 4287 O O . THR A 1 543 ? 9.304 25.627 2.346 1.00 79.44 543 THR A O 1
ATOM 4290 N N . GLY A 1 544 ? 8.632 24.739 0.403 1.00 80.00 544 GLY A N 1
ATOM 4291 C CA . GLY A 1 544 ? 9.630 23.663 0.352 1.00 80.00 544 GLY A CA 1
ATOM 4292 C C . GLY A 1 544 ? 9.369 22.534 1.360 1.00 80.00 544 GLY A C 1
ATOM 4293 O O . GLY A 1 544 ? 10.168 21.599 1.476 1.00 80.00 544 GLY A O 1
ATOM 4294 N N . ARG A 1 545 ? 8.265 22.598 2.122 1.00 81.94 545 ARG A N 1
ATOM 4295 C CA . ARG A 1 545 ? 7.940 21.612 3.155 1.00 81.94 545 ARG A CA 1
ATOM 4296 C C . ARG A 1 545 ? 7.515 20.298 2.504 1.00 81.94 545 ARG A C 1
ATOM 4298 O O . ARG A 1 545 ? 6.674 20.268 1.607 1.00 81.94 545 ARG A O 1
ATOM 4305 N N . LYS A 1 546 ? 8.078 19.186 2.987 1.00 89.19 546 LYS A N 1
ATOM 4306 C CA . LYS A 1 546 ? 7.747 17.834 2.517 1.00 89.19 546 LYS A CA 1
ATOM 4307 C C . LYS A 1 546 ? 6.771 17.146 3.461 1.00 89.19 546 LYS A C 1
ATOM 4309 O O . LYS A 1 546 ? 7.135 16.856 4.599 1.00 89.19 546 LYS A O 1
ATOM 4314 N N . TRP A 1 547 ? 5.572 16.835 2.986 1.00 92.31 547 TRP A N 1
ATOM 4315 C CA . TRP A 1 547 ? 4.590 16.047 3.727 1.00 92.31 547 TRP A CA 1
ATOM 4316 C C . TRP A 1 547 ? 4.711 14.570 3.375 1.00 92.31 547 TRP A C 1
ATOM 4318 O O . TRP A 1 547 ? 4.446 14.192 2.231 1.00 92.31 547 TRP A O 1
ATOM 4328 N N . ASN A 1 548 ? 5.114 13.731 4.331 1.00 93.56 548 ASN A N 1
ATOM 4329 C CA . ASN A 1 548 ? 5.263 12.296 4.105 1.00 93.56 548 ASN A CA 1
ATOM 4330 C C . ASN A 1 548 ? 4.066 11.553 4.698 1.00 93.56 548 ASN A C 1
ATOM 4332 O O . ASN A 1 548 ? 3.987 11.365 5.908 1.00 93.56 548 ASN A O 1
ATOM 4336 N N . ALA A 1 549 ? 3.143 11.135 3.833 1.00 93.50 549 ALA A N 1
ATOM 4337 C CA . ALA A 1 549 ? 1.889 10.494 4.229 1.00 93.50 549 ALA A CA 1
ATOM 4338 C C . ALA A 1 549 ? 1.975 8.961 4.300 1.00 93.50 549 ALA A C 1
ATOM 4340 O O . ALA A 1 549 ? 0.980 8.304 4.592 1.00 93.50 549 ALA A O 1
ATOM 4341 N N . PHE A 1 550 ? 3.127 8.355 3.989 1.00 92.88 550 PHE A N 1
ATOM 4342 C CA . PHE A 1 550 ? 3.198 6.905 3.766 1.00 92.88 550 PHE A CA 1
ATOM 4343 C C . PHE A 1 550 ? 4.140 6.191 4.720 1.00 92.88 550 PHE A C 1
ATOM 4345 O O . PHE A 1 550 ? 3.808 5.099 5.171 1.00 92.88 550 PHE A O 1
ATOM 4352 N N . ILE A 1 551 ? 5.298 6.769 5.039 1.00 92.94 551 ILE A N 1
ATOM 4353 C CA . ILE A 1 551 ? 6.334 6.053 5.785 1.00 92.94 551 ILE A CA 1
ATOM 4354 C C . ILE A 1 551 ? 6.198 6.264 7.289 1.00 92.94 551 ILE A C 1
ATOM 4356 O O . ILE A 1 551 ? 6.059 7.393 7.756 1.00 92.94 551 ILE A O 1
ATOM 4360 N N . TYR A 1 552 ? 6.321 5.171 8.041 1.00 93.38 552 TYR A N 1
ATOM 4361 C CA . TYR A 1 552 ? 6.527 5.205 9.484 1.00 93.38 552 TYR A CA 1
ATOM 4362 C C . TYR A 1 552 ? 8.009 5.486 9.821 1.00 93.38 552 TYR A C 1
ATOM 4364 O O . TYR A 1 552 ? 8.883 4.741 9.363 1.00 93.38 552 TYR A O 1
ATOM 4372 N N . PRO A 1 553 ? 8.342 6.513 10.628 1.00 91.62 553 PRO A N 1
ATOM 4373 C CA . PRO A 1 553 ? 9.721 6.909 10.934 1.00 91.62 553 PRO A CA 1
ATOM 4374 C C . PRO A 1 553 ? 10.327 6.185 12.146 1.00 91.62 553 PRO A C 1
ATOM 4376 O O . PRO A 1 553 ? 11.246 6.707 12.789 1.00 91.62 553 PRO A O 1
ATOM 4379 N N . TYR A 1 554 ? 9.816 5.003 12.489 1.00 91.25 554 TYR A N 1
ATOM 4380 C CA . TYR A 1 554 ? 10.360 4.166 13.554 1.00 91.25 554 TYR A CA 1
ATOM 4381 C C . TYR A 1 554 ? 10.355 2.684 13.153 1.00 91.25 554 TYR A C 1
ATOM 4383 O O . TYR A 1 554 ? 9.834 2.279 12.114 1.00 91.25 554 TYR A O 1
ATOM 4391 N N . TRP A 1 555 ? 10.947 1.878 14.024 1.00 91.50 555 TRP A N 1
ATOM 4392 C CA . TRP A 1 555 ? 10.938 0.419 14.005 1.00 91.50 555 TRP A CA 1
ATOM 4393 C C . TRP A 1 555 ? 9.511 -0.139 14.072 1.00 91.50 555 TRP A C 1
ATOM 4395 O O . TRP A 1 555 ? 8.672 0.411 14.795 1.00 91.50 555 TRP A O 1
ATOM 4405 N N . GLN A 1 556 ? 9.225 -1.268 13.416 1.00 91.88 556 GLN A N 1
ATOM 4406 C CA . GLN A 1 556 ? 7.921 -1.917 13.612 1.00 91.88 556 GLN A CA 1
ATOM 4407 C C . GLN A 1 556 ? 7.777 -2.513 15.005 1.00 91.88 556 GLN A C 1
ATOM 4409 O O . GLN A 1 556 ? 6.656 -2.610 15.495 1.00 91.88 556 GLN A O 1
ATOM 4414 N N . ALA A 1 557 ? 8.880 -2.859 15.676 1.00 91.69 557 ALA A N 1
ATOM 4415 C CA . ALA A 1 557 ? 8.831 -3.251 17.084 1.00 91.69 557 ALA A CA 1
ATOM 4416 C C . ALA A 1 557 ? 8.302 -2.112 17.979 1.00 91.69 557 ALA A C 1
ATOM 4418 O O . ALA A 1 557 ? 7.527 -2.357 18.904 1.00 91.69 557 ALA A O 1
ATOM 4419 N N . TYR A 1 558 ? 8.671 -0.862 17.672 1.00 92.88 558 TYR A N 1
ATOM 4420 C CA . TYR A 1 558 ? 8.147 0.310 18.373 1.00 92.88 558 TYR A CA 1
ATOM 4421 C C . TYR A 1 558 ? 6.661 0.519 18.070 1.00 92.88 558 TYR A C 1
ATOM 4423 O O . TYR A 1 558 ? 5.873 0.699 18.996 1.00 92.88 558 TYR A O 1
ATOM 4431 N N . PHE A 1 559 ? 6.263 0.403 16.798 1.00 94.12 559 PHE A N 1
ATOM 4432 C CA . PHE A 1 559 ? 4.852 0.492 16.420 1.00 94.12 559 PHE A CA 1
ATOM 4433 C C . PHE A 1 559 ? 4.006 -0.577 17.124 1.00 94.12 559 PHE A C 1
ATOM 4435 O O . PHE A 1 559 ? 2.988 -0.277 17.736 1.00 94.12 559 PHE A O 1
ATOM 4442 N N . TRP A 1 560 ? 4.479 -1.825 17.123 1.00 94.44 560 TRP A N 1
ATOM 4443 C CA . TRP A 1 560 ? 3.849 -2.935 17.833 1.00 94.44 560 TRP A CA 1
ATOM 4444 C C . TRP A 1 560 ? 3.670 -2.642 19.327 1.00 94.44 560 TRP A C 1
ATOM 4446 O O . TRP A 1 560 ? 2.587 -2.871 19.865 1.00 94.44 560 TRP A O 1
ATOM 4456 N N . TYR A 1 561 ? 4.696 -2.095 19.990 1.00 95.88 561 TYR A N 1
ATOM 4457 C CA . TYR A 1 561 ? 4.617 -1.708 21.400 1.00 95.88 561 TYR A CA 1
ATOM 4458 C C . TYR A 1 561 ? 3.526 -0.654 21.635 1.00 95.88 561 TYR A C 1
ATOM 4460 O O . TYR A 1 561 ? 2.671 -0.839 22.501 1.00 95.88 561 TYR A O 1
ATOM 4468 N N . ARG A 1 562 ? 3.505 0.410 20.823 1.00 94.81 562 ARG A N 1
ATOM 4469 C CA . ARG A 1 562 ? 2.488 1.473 20.891 1.00 94.81 562 ARG A CA 1
ATOM 4470 C C . ARG A 1 562 ? 1.074 0.927 20.665 1.00 94.81 562 ARG A C 1
ATOM 4472 O O . ARG A 1 562 ? 0.152 1.284 21.393 1.00 94.81 562 ARG A O 1
ATOM 4479 N N . CYS A 1 563 ? 0.913 -0.015 19.737 1.00 94.81 563 CYS A N 1
ATOM 4480 C CA . CYS A 1 563 ? -0.367 -0.668 19.468 1.00 94.81 563 CYS A CA 1
ATOM 4481 C C . CYS A 1 563 ? -0.833 -1.613 20.588 1.00 94.81 563 CYS A C 1
ATOM 4483 O O . CYS A 1 563 ? -2.036 -1.798 20.782 1.00 94.81 563 CYS A O 1
ATOM 4485 N N . LEU A 1 564 ? 0.093 -2.235 21.325 1.00 94.19 564 LEU A N 1
ATOM 4486 C CA . LEU A 1 564 ? -0.242 -3.095 22.463 1.00 94.19 564 LEU A CA 1
ATOM 4487 C C . LEU A 1 564 ? -0.616 -2.315 23.721 1.00 94.19 564 LEU A C 1
ATOM 4489 O O . LEU A 1 564 ? -1.465 -2.786 24.488 1.00 94.19 564 LEU A O 1
ATOM 4493 N N . PHE A 1 565 ? -0.008 -1.144 23.909 1.00 95.88 565 PHE A N 1
ATOM 4494 C CA . PHE A 1 565 ? -0.196 -0.282 25.070 1.00 95.88 565 PHE A CA 1
ATOM 4495 C C . PHE A 1 565 ? -0.680 1.113 24.638 1.00 95.88 565 PHE A C 1
ATOM 4497 O O . PHE A 1 565 ? 0.104 2.063 24.676 1.00 95.88 565 PHE A O 1
ATOM 4504 N N . PRO A 1 566 ? -1.962 1.254 24.233 1.00 95.38 566 PRO A N 1
ATOM 4505 C CA . PRO A 1 566 ? -2.525 2.552 23.881 1.00 95.38 566 PRO A CA 1
ATOM 4506 C C . PRO A 1 566 ? -2.397 3.557 25.029 1.00 95.38 566 PRO A C 1
ATOM 4508 O O . PRO A 1 566 ? -2.618 3.213 26.195 1.00 95.38 566 PRO A O 1
ATOM 4511 N N . THR A 1 567 ? -2.121 4.820 24.705 1.00 96.50 567 THR A N 1
ATOM 4512 C CA . THR A 1 567 ? -2.235 5.917 25.671 1.00 96.50 567 THR A CA 1
ATOM 4513 C C . THR A 1 567 ? -3.711 6.189 25.944 1.00 96.50 567 THR A C 1
ATOM 4515 O O . THR A 1 567 ? -4.362 6.953 25.241 1.00 96.50 567 THR A O 1
ATOM 4518 N N . TRP A 1 568 ? -4.271 5.555 26.971 1.00 95.38 568 TRP A N 1
ATOM 4519 C CA . TRP A 1 568 ? -5.707 5.639 27.266 1.00 95.38 568 TRP A CA 1
ATOM 4520 C C . TRP A 1 568 ? -6.228 7.065 27.514 1.00 95.38 568 TRP A C 1
ATOM 4522 O O . TRP A 1 568 ? -7.408 7.316 27.295 1.00 95.38 568 TRP A O 1
ATOM 4532 N N . GLY A 1 569 ? -5.365 7.992 27.948 1.00 96.50 569 GLY A N 1
ATOM 4533 C CA . GLY A 1 569 ? -5.723 9.398 28.172 1.00 96.50 569 GLY A CA 1
ATOM 4534 C C . GLY A 1 569 ? -6.052 10.188 26.898 1.00 96.50 569 GLY A C 1
ATOM 4535 O O . GLY A 1 569 ? -6.724 11.218 26.993 1.00 96.50 569 GLY A O 1
ATOM 4536 N N . ASP A 1 570 ? -5.643 9.682 25.733 1.00 97.94 570 ASP A N 1
ATOM 4537 C CA . ASP A 1 570 ? -5.836 10.321 24.424 1.00 97.94 570 ASP A CA 1
ATOM 4538 C C . ASP A 1 570 ? -7.238 10.056 23.840 1.00 97.94 570 ASP A C 1
ATOM 4540 O O . ASP A 1 570 ? -7.593 10.597 22.796 1.00 97.94 570 ASP A O 1
ATOM 4544 N N . TRP A 1 571 ? -8.051 9.240 24.519 1.00 97.75 571 TRP A N 1
ATOM 4545 C CA . TRP A 1 571 ? -9.347 8.770 24.033 1.00 97.75 571 TRP A CA 1
ATOM 4546 C C . TRP A 1 571 ? -10.508 9.284 24.875 1.00 97.75 571 TRP A C 1
ATOM 4548 O O . TRP A 1 571 ? -10.426 9.388 26.103 1.00 97.75 571 TRP A O 1
ATOM 4558 N N . GLU A 1 572 ? -11.628 9.527 24.209 1.00 95.81 572 GLU A N 1
ATOM 4559 C CA . GLU A 1 572 ? -12.911 9.836 24.820 1.00 95.81 572 GLU A CA 1
ATOM 4560 C C . GLU A 1 572 ? -13.897 8.698 24.595 1.00 95.81 572 GLU A C 1
ATOM 4562 O O . GLU A 1 572 ? -14.061 8.188 23.488 1.00 95.81 572 GLU A O 1
ATOM 4567 N N . TYR A 1 573 ? -14.576 8.311 25.671 1.00 95.75 573 TYR A N 1
ATOM 4568 C CA . TYR A 1 573 ? -15.569 7.246 25.662 1.00 95.75 573 TYR A CA 1
ATOM 4569 C C . TYR A 1 573 ? -16.934 7.833 25.992 1.00 95.75 573 TYR A C 1
ATOM 4571 O O . TYR A 1 573 ? -17.166 8.296 27.113 1.00 95.75 573 TYR A O 1
ATOM 4579 N N . GLY A 1 574 ? -17.842 7.808 25.016 1.00 88.06 574 GLY A N 1
ATOM 4580 C CA . GLY A 1 574 ? -19.204 8.305 25.196 1.00 88.06 574 GLY A CA 1
ATOM 4581 C C . GLY A 1 574 ? -19.961 7.479 26.237 1.00 88.06 574 GLY A C 1
ATOM 4582 O O . GLY A 1 574 ? -19.896 6.248 26.223 1.00 88.06 574 GLY A O 1
ATOM 4583 N N . GLN A 1 575 ? -20.685 8.149 27.137 1.00 76.38 575 GLN A N 1
ATOM 4584 C CA . GLN A 1 575 ? -21.519 7.503 28.152 1.00 76.38 575 GLN A CA 1
ATOM 4585 C C . GLN A 1 575 ? -22.978 7.930 28.018 1.00 76.38 575 GLN A C 1
ATOM 4587 O O . GLN A 1 575 ? -23.283 9.117 27.976 1.00 76.38 575 GLN A O 1
ATOM 4592 N N . ASP A 1 576 ? -23.875 6.950 28.072 1.00 63.56 576 ASP A N 1
ATOM 4593 C CA . ASP A 1 576 ? -25.294 7.150 28.349 1.00 63.56 576 ASP A CA 1
ATOM 4594 C C . ASP A 1 576 ? -25.633 6.956 29.829 1.00 63.56 576 ASP A C 1
ATOM 4596 O O . ASP A 1 576 ? -24.914 6.303 30.600 1.00 63.56 576 ASP A O 1
ATOM 4600 N N . ARG A 1 577 ? -26.819 7.447 30.213 1.00 50.41 577 ARG A N 1
ATOM 4601 C CA . ARG A 1 577 ? -27.424 7.235 31.538 1.00 50.41 577 ARG A CA 1
ATOM 4602 C C . ARG A 1 577 ? -27.439 5.750 31.941 1.00 50.41 577 ARG A C 1
ATOM 4604 O O . ARG A 1 577 ? -27.114 5.451 33.085 1.00 50.41 577 ARG A O 1
ATOM 4611 N N . ALA A 1 578 ? -27.724 4.839 31.004 1.00 52.94 578 ALA A N 1
ATOM 4612 C CA . ALA A 1 578 ? -27.781 3.388 31.229 1.00 52.94 578 ALA A CA 1
ATOM 4613 C C . ALA A 1 578 ? -26.398 2.728 31.431 1.00 52.94 578 ALA A C 1
ATOM 4615 O O . ALA A 1 578 ? -26.242 1.828 32.261 1.00 52.94 578 ALA A O 1
ATOM 4616 N N . THR A 1 579 ? -25.362 3.190 30.719 1.00 54.53 579 THR A N 1
ATOM 4617 C CA . THR A 1 579 ? -23.976 2.716 30.910 1.00 54.53 579 THR A CA 1
ATOM 4618 C C . THR A 1 579 ? -23.402 3.160 32.255 1.00 54.53 579 THR A C 1
ATOM 4620 O O . THR A 1 579 ? -22.672 2.406 32.901 1.00 54.53 579 THR A O 1
ATOM 4623 N N . ARG A 1 580 ? -23.811 4.338 32.747 1.00 53.25 580 ARG A N 1
ATOM 4624 C CA . ARG A 1 580 ? -23.433 4.848 34.074 1.00 53.25 580 ARG A CA 1
ATOM 4625 C C . ARG A 1 580 ? -23.948 3.934 35.197 1.00 53.25 580 ARG A C 1
ATOM 4627 O O . ARG A 1 580 ? -23.215 3.655 36.146 1.00 53.25 580 ARG A O 1
ATOM 4634 N N . THR A 1 581 ? -25.161 3.395 35.048 1.00 52.97 581 THR A N 1
ATOM 4635 C CA . THR A 1 581 ? -25.775 2.440 35.989 1.00 52.97 581 THR A CA 1
ATOM 4636 C C . THR A 1 581 ? -25.061 1.086 35.985 1.00 52.97 581 THR A C 1
ATOM 4638 O O . THR A 1 581 ? -24.757 0.554 37.051 1.00 52.97 581 THR A O 1
ATOM 4641 N N . LYS A 1 582 ? -24.709 0.549 34.804 1.00 54.91 582 LYS A N 1
ATOM 4642 C CA . LYS A 1 582 ? -23.930 -0.702 34.690 1.00 54.91 582 LYS A CA 1
ATOM 4643 C C . LYS A 1 582 ? -22.522 -0.573 35.280 1.00 54.91 582 LYS A C 1
ATOM 4645 O O . LYS A 1 582 ? -22.073 -1.478 35.983 1.00 54.91 582 LYS A O 1
ATOM 4650 N N . LYS A 1 583 ? -21.837 0.552 35.037 1.00 53.19 583 LYS A N 1
ATOM 4651 C CA . LYS A 1 583 ? -20.505 0.829 35.602 1.00 53.19 583 LYS A CA 1
ATOM 4652 C C . LYS A 1 583 ? -20.545 0.901 37.130 1.00 53.19 583 LYS A C 1
ATOM 4654 O O . LYS A 1 583 ? -19.703 0.287 37.782 1.00 53.19 583 LYS A O 1
ATOM 4659 N N . SER A 1 584 ? -21.558 1.569 37.686 1.00 55.91 584 SER A N 1
ATOM 4660 C CA . SER A 1 584 ? -21.810 1.606 39.131 1.00 55.91 584 SER A CA 1
ATOM 4661 C C . SER A 1 584 ? -22.045 0.200 39.699 1.00 55.91 584 SER A C 1
ATOM 4663 O O . SER A 1 584 ? -21.326 -0.208 40.605 1.00 55.91 584 SER A O 1
ATOM 4665 N N . ALA A 1 585 ? -22.937 -0.596 39.098 1.00 55.88 585 ALA A N 1
ATOM 4666 C CA . ALA A 1 585 ? -23.222 -1.960 39.552 1.00 55.88 585 ALA A CA 1
ATOM 4667 C C . ALA A 1 585 ? -21.990 -2.888 39.504 1.00 55.88 585 ALA A C 1
ATOM 4669 O O . ALA A 1 585 ? -21.770 -3.696 40.410 1.00 55.88 585 ALA A O 1
ATOM 4670 N N . ARG A 1 586 ? -21.146 -2.761 38.471 1.00 58.47 586 ARG A N 1
ATOM 4671 C CA . ARG A 1 586 ? -19.920 -3.560 38.329 1.00 58.47 586 ARG A CA 1
ATOM 4672 C C . ARG A 1 586 ? -18.844 -3.146 39.332 1.00 58.47 586 ARG A C 1
ATOM 4674 O O . ARG A 1 586 ? -18.196 -4.023 39.895 1.00 58.47 586 ARG A O 1
ATOM 4681 N N . GLN A 1 587 ? -18.683 -1.849 39.605 1.00 62.34 587 GLN A N 1
ATOM 4682 C CA . GLN A 1 587 ? -17.796 -1.370 40.672 1.00 62.34 587 GLN A CA 1
ATOM 4683 C C . GLN A 1 587 ? -18.246 -1.886 42.042 1.00 62.34 587 GLN A C 1
ATOM 4685 O O . GLN A 1 587 ? -17.420 -2.414 42.785 1.00 62.34 587 GLN A O 1
ATOM 4690 N N . THR A 1 588 ? -19.549 -1.846 42.338 1.00 62.88 588 THR A N 1
ATOM 4691 C CA . THR A 1 588 ? -20.108 -2.420 43.569 1.00 62.88 588 THR A CA 1
ATOM 4692 C C . THR A 1 588 ? -19.848 -3.928 43.659 1.00 62.88 588 THR A C 1
ATOM 4694 O O . THR A 1 588 ? -19.398 -4.407 44.695 1.00 62.88 588 THR A O 1
ATOM 4697 N N . SER A 1 589 ? -20.031 -4.684 42.568 1.00 64.31 589 SER A N 1
ATOM 4698 C CA . SER A 1 589 ? -19.741 -6.128 42.532 1.00 64.31 589 SER A CA 1
ATOM 4699 C C . SER A 1 589 ? -18.261 -6.450 42.767 1.00 64.31 589 SER A C 1
ATOM 4701 O O . SER A 1 589 ? -17.945 -7.373 43.517 1.00 64.31 589 SER A O 1
ATOM 4703 N N . THR A 1 590 ? -17.343 -5.693 42.160 1.00 68.56 590 THR A N 1
ATOM 4704 C CA . THR A 1 590 ? -15.898 -5.885 42.355 1.00 68.56 590 THR A CA 1
ATOM 4705 C C . THR A 1 590 ? -15.488 -5.573 43.791 1.00 68.56 590 THR A C 1
ATOM 4707 O O . THR A 1 590 ? -14.745 -6.349 44.381 1.00 68.56 590 THR A O 1
ATOM 4710 N N . ILE A 1 591 ? -16.020 -4.500 44.386 1.00 77.25 591 ILE A N 1
ATOM 4711 C CA . ILE A 1 591 ? -15.785 -4.166 45.798 1.00 77.25 591 ILE A CA 1
ATOM 4712 C C . ILE A 1 591 ? -16.286 -5.297 46.706 1.00 77.25 591 ILE A C 1
ATOM 4714 O O . ILE A 1 591 ? -15.541 -5.752 47.569 1.00 77.25 591 ILE A O 1
ATOM 4718 N N . ILE A 1 592 ? -17.495 -5.819 46.467 1.00 78.75 592 ILE A N 1
ATOM 4719 C CA . ILE A 1 592 ? -18.053 -6.947 47.232 1.00 78.75 592 ILE A CA 1
ATOM 4720 C C . ILE A 1 592 ? -17.166 -8.195 47.113 1.00 78.75 592 ILE A C 1
ATOM 4722 O O . ILE A 1 592 ? -16.885 -8.843 48.118 1.00 78.75 592 ILE A O 1
ATOM 4726 N N . LYS A 1 593 ? -16.679 -8.524 45.909 1.00 77.31 593 LYS A N 1
ATOM 4727 C CA . LYS A 1 593 ? -15.772 -9.665 45.695 1.00 77.31 593 LYS A CA 1
ATOM 4728 C C . LYS A 1 593 ? -14.437 -9.483 46.416 1.00 77.31 593 LYS A C 1
ATOM 4730 O O . LYS A 1 593 ? -13.964 -10.425 47.042 1.00 77.31 593 LYS A O 1
ATOM 4735 N N . SER A 1 594 ? -13.854 -8.286 46.371 1.00 76.81 594 SER A N 1
ATOM 4736 C CA . SER A 1 594 ? -12.615 -7.979 47.092 1.00 76.81 594 SER A CA 1
ATOM 4737 C C . SER A 1 594 ? -12.802 -8.083 48.608 1.00 76.81 594 SER A C 1
ATOM 4739 O O . SER A 1 594 ? -11.969 -8.685 49.280 1.00 76.81 594 SER A O 1
ATOM 4741 N N . ILE A 1 595 ? -13.921 -7.580 49.141 1.00 84.50 595 ILE A N 1
ATOM 4742 C CA . ILE A 1 595 ? -14.274 -7.721 50.563 1.00 84.50 595 ILE A CA 1
ATOM 4743 C C . ILE A 1 595 ? -14.437 -9.200 50.936 1.00 84.50 595 ILE A C 1
ATOM 4745 O O . ILE A 1 595 ? -13.919 -9.625 51.963 1.00 84.50 595 ILE A O 1
ATOM 4749 N N . ALA A 1 596 ? -15.094 -10.005 50.095 1.00 80.69 596 ALA A N 1
ATOM 4750 C CA . ALA A 1 596 ? -15.274 -11.436 50.338 1.00 80.69 596 ALA A CA 1
ATOM 4751 C C . ALA A 1 596 ? -13.942 -12.209 50.356 1.00 80.69 596 ALA A C 1
ATOM 4753 O O . ALA A 1 596 ? -13.751 -13.076 51.205 1.00 80.69 596 ALA A O 1
ATOM 4754 N N . VAL A 1 597 ? -13.001 -11.878 49.464 1.00 86.12 597 VAL A N 1
ATOM 4755 C CA . VAL A 1 597 ? -11.654 -12.479 49.456 1.00 86.12 597 VAL A CA 1
ATOM 4756 C C . VAL A 1 597 ? -10.886 -12.116 50.725 1.00 86.12 597 VAL A C 1
ATOM 4758 O O . VAL A 1 597 ? -10.304 -12.995 51.354 1.00 86.12 597 VAL A O 1
ATOM 4761 N N . VAL A 1 598 ? -10.923 -10.847 51.141 1.00 86.62 598 VAL A N 1
ATOM 4762 C CA . VAL A 1 598 ? -10.282 -10.408 52.390 1.00 86.62 598 VAL A CA 1
ATOM 4763 C C . VAL A 1 598 ? -10.913 -11.104 53.600 1.00 86.62 598 VAL A C 1
ATOM 4765 O O . VAL A 1 598 ? -10.188 -11.613 54.449 1.00 86.62 598 VAL A O 1
ATOM 4768 N N . ALA A 1 599 ? -12.243 -11.210 53.657 1.00 84.00 599 ALA A N 1
ATOM 4769 C CA . ALA A 1 599 ? -12.941 -11.913 54.731 1.00 84.00 599 ALA A CA 1
ATOM 4770 C C . ALA A 1 599 ? -12.566 -13.405 54.797 1.00 84.00 599 ALA A C 1
ATOM 4772 O O . ALA A 1 599 ? -12.341 -13.932 55.884 1.00 84.00 599 ALA A O 1
ATOM 4773 N N . LEU A 1 600 ? -12.440 -14.079 53.649 1.00 86.06 600 LEU A N 1
ATOM 4774 C CA . LEU A 1 600 ? -11.997 -15.476 53.580 1.00 86.06 600 LEU A CA 1
ATOM 4775 C C . LEU A 1 600 ? -10.551 -15.655 54.056 1.00 86.06 600 LEU A C 1
ATOM 4777 O O . LEU A 1 600 ? -10.266 -16.620 54.760 1.00 86.06 600 LEU A O 1
ATOM 4781 N N . LEU A 1 601 ? -9.653 -14.727 53.714 1.00 85.44 601 LEU A N 1
ATOM 4782 C CA . LEU A 1 601 ? -8.266 -14.751 54.187 1.00 85.44 601 LEU A CA 1
ATOM 4783 C C . LEU A 1 601 ? -8.181 -14.553 55.706 1.00 85.44 601 LEU A C 1
ATOM 4785 O O . LEU A 1 601 ? -7.456 -15.287 56.373 1.00 85.44 601 LEU A O 1
ATOM 4789 N N . VAL A 1 602 ? -8.971 -13.629 56.261 1.00 85.69 602 VAL A N 1
ATOM 4790 C CA . VAL A 1 602 ? -9.055 -13.407 57.714 1.00 85.69 602 VAL A CA 1
ATOM 4791 C C . VAL A 1 602 ? -9.622 -14.638 58.428 1.00 85.69 602 VAL A C 1
ATOM 4793 O O . VAL A 1 602 ? -9.070 -15.072 59.435 1.00 85.69 602 VAL A O 1
ATOM 4796 N N . LEU A 1 603 ? -10.683 -15.254 57.896 1.00 85.00 603 LEU A N 1
ATOM 4797 C CA . LEU A 1 603 ? -11.255 -16.481 58.463 1.00 85.00 603 LEU A CA 1
ATOM 4798 C C . LEU A 1 603 ? -10.273 -17.658 58.409 1.00 85.00 603 LEU A C 1
ATOM 4800 O O . LEU A 1 603 ? -10.189 -18.422 59.371 1.00 85.00 603 LEU A O 1
ATOM 4804 N N . ALA A 1 604 ? -9.508 -17.789 57.322 1.00 81.38 604 ALA A N 1
ATOM 4805 C CA . ALA A 1 604 ? -8.458 -18.796 57.205 1.00 81.38 604 ALA A CA 1
ATOM 4806 C C . ALA A 1 604 ? -7.344 -18.572 58.240 1.00 81.38 604 ALA A C 1
ATOM 4808 O O . ALA A 1 604 ? -6.908 -19.525 58.884 1.00 81.38 604 ALA A O 1
ATOM 4809 N N . GLU A 1 605 ? -6.929 -17.322 58.466 1.00 84.31 605 GLU A N 1
ATOM 4810 C CA . GLU A 1 605 ? -5.945 -16.986 59.497 1.00 84.31 605 GLU A CA 1
ATOM 4811 C C . GLU A 1 605 ? -6.472 -17.281 60.913 1.00 84.31 605 GLU A C 1
ATOM 4813 O O . GLU A 1 605 ? -5.775 -17.903 61.717 1.00 84.31 605 GLU A O 1
ATOM 4818 N N . CYS A 1 606 ? -7.720 -16.912 61.218 1.00 82.75 606 CYS A N 1
ATOM 4819 C CA . CYS A 1 606 ? -8.363 -17.235 62.494 1.00 82.75 606 CYS A CA 1
ATOM 4820 C C . CYS A 1 606 ? -8.466 -18.751 62.721 1.00 82.75 606 CYS A C 1
ATOM 4822 O O . CYS A 1 606 ? -8.208 -19.222 63.830 1.00 82.75 606 CYS A O 1
ATOM 4824 N N . TYR A 1 607 ? -8.802 -19.520 61.682 1.00 78.88 607 TYR A N 1
ATOM 4825 C CA . TYR A 1 607 ? -8.876 -20.980 61.751 1.00 78.88 607 TYR A CA 1
ATOM 4826 C C . TYR A 1 607 ? -7.502 -21.614 62.006 1.00 78.88 607 TYR A C 1
ATOM 4828 O O . TYR A 1 607 ? -7.379 -22.495 62.856 1.00 78.88 607 TYR A O 1
ATOM 4836 N N . LEU A 1 608 ? -6.455 -21.133 61.329 1.00 78.94 608 LEU A N 1
ATOM 4837 C CA . LEU A 1 608 ? -5.082 -21.598 61.544 1.00 78.94 608 LEU A CA 1
ATOM 4838 C C . LEU A 1 608 ? -4.588 -21.281 62.964 1.00 78.94 608 LEU A C 1
ATOM 4840 O O . LEU A 1 608 ? -4.021 -22.154 63.619 1.00 78.94 608 LEU A O 1
ATOM 4844 N N . ARG A 1 609 ? -4.869 -20.077 63.485 1.00 76.31 609 ARG A N 1
ATOM 4845 C CA . ARG A 1 609 ? -4.551 -19.708 64.878 1.00 76.31 609 ARG A CA 1
ATOM 4846 C C . ARG A 1 609 ? -5.321 -20.551 65.899 1.00 76.31 609 ARG A C 1
ATOM 4848 O O . ARG A 1 609 ? -4.755 -20.925 66.920 1.00 76.31 609 ARG A O 1
ATOM 4855 N N . TYR A 1 610 ? -6.584 -20.882 65.624 1.00 77.31 610 TYR A N 1
ATOM 4856 C CA . TYR A 1 610 ? -7.387 -21.761 66.479 1.00 77.31 610 TYR A CA 1
ATOM 4857 C C . TYR A 1 610 ? -6.840 -23.195 66.527 1.00 77.31 610 TYR A C 1
ATOM 4859 O O . TYR A 1 610 ? -6.787 -23.795 67.598 1.00 77.31 610 TYR A O 1
ATOM 4867 N N . GLN A 1 611 ? -6.403 -23.734 65.385 1.00 70.38 611 GLN A N 1
ATOM 4868 C CA . GLN A 1 611 ? -5.792 -25.066 65.309 1.00 70.38 611 GLN A CA 1
ATOM 4869 C C . GLN A 1 611 ? -4.431 -25.117 66.020 1.00 70.38 611 GLN A C 1
ATOM 4871 O O . GLN A 1 611 ? -4.135 -26.093 66.701 1.00 70.38 611 GLN A O 1
ATOM 4876 N N . TRP A 1 612 ? -3.624 -24.056 65.924 1.00 62.19 612 TRP A N 1
ATOM 4877 C CA . TRP A 1 612 ? -2.336 -23.966 66.625 1.00 62.19 612 TRP A CA 1
ATOM 4878 C C . TRP A 1 612 ? -2.451 -23.715 68.130 1.00 62.19 612 TRP A C 1
ATOM 4880 O O . TRP A 1 612 ? -1.558 -24.112 68.860 1.00 62.19 612 TRP A O 1
ATOM 4890 N N . GLY A 1 613 ? -3.538 -23.113 68.616 1.00 59.75 613 GLY A N 1
ATOM 4891 C CA . GLY A 1 613 ? -3.785 -22.961 70.057 1.00 59.75 613 GLY A CA 1
ATOM 4892 C C . GLY A 1 613 ? -4.277 -24.232 70.765 1.00 59.75 613 GLY A C 1
ATOM 4893 O O . GLY A 1 613 ? -4.538 -24.187 71.965 1.00 59.75 613 GLY A O 1
ATOM 4894 N N . ARG A 1 614 ? -4.469 -25.339 70.032 1.00 49.97 614 ARG A N 1
ATOM 4895 C CA . ARG A 1 614 ? -4.901 -26.651 70.556 1.00 49.97 614 ARG A CA 1
ATOM 4896 C C . ARG A 1 614 ? -3.821 -27.742 70.481 1.00 49.97 614 ARG A C 1
ATOM 4898 O O . ARG A 1 614 ? -4.087 -28.852 70.941 1.00 49.97 614 ARG A O 1
ATOM 4905 N N . LEU A 1 615 ? -2.658 -27.434 69.908 1.00 41.75 615 LEU A N 1
ATOM 4906 C CA . LEU A 1 615 ? -1.418 -28.216 70.005 1.00 41.75 615 LEU A CA 1
ATOM 4907 C C . LEU A 1 615 ? -0.576 -27.651 71.149 1.00 41.75 615 LEU A C 1
ATOM 4909 O O . LEU A 1 615 ? 0.086 -28.467 71.824 1.00 41.75 615 LEU A O 1
#

Organism: NCBI:txid330526

pLDDT: mean 84.76, std 19.43, range [32.0, 98.81]

Foldseek 3Di:
DVVVVVVVVVVVVVVVVVVVPVVPPDDDDDPPDDDDDDDDPDDPDVVVVVVVCVVVVVVVVVVPPAQDPVRAGHAAEFQEEEEAQALQVLLLLLCCCVPPVDNRYAYEAQAQAHHQLLRQQPFFLAWAPAFQQLQAALVDGDPPAPFRIHHSVVRRVRSRVSCVVSVNPVRYDYSKDFQEWEQDPVQCWIKTWMANNVVRDTGIYIYNFYEYQNDQQHAADDDPFAAPVQAQAAEDESSNDDPPDFQAAWEEEEEEDPQSCLRNLQRCLVRHQAYEYAQAAAAQEDEDDCVLSPPDDPPPDPDDPSVVSSVSSVVSLVVLLVLVLCFWLDPSVVVSQVVSLVNSLVVCCVQADPVCSVRHRDDWTPLLEQHHHRPCSRVSNPDPRYHYDNFDFRHAHHQATDGPVGHRGGNYYYYPPGRPNQAPPPSYWYAFPPRRTQVNQQVVLPHFDADLQWADARHKSYTYQLHWQLDESRRHSSLSRSLNSLLSCVQCVCCVVVLFVIKGFANVSRVVRSVVFLCCCCPTGCNNVRPDDYSQWDADPVPRRTDGGRHGNHGSVVSSVCSNDPPNVRMDGHDDPVSVVVVVVVVVVVVVVVVVVVVVVVVVVVVVVVVVVVD

Radius of gyration: 31.64 Å; Cα contacts (8 Å, |Δi|>4): 1042; chains: 1; bounding box: 88×92×105 Å

Secondary structure (DSSP, 8-state):
-HHHHHHHHHHHHHHHHHHHHTTS-S----TT--PPP------SSHHHHHHHHHHHHHHHHHHHS-B-TTSSBPPEEEEEEEE--SHHHHHHHHHHHHHH----EEEE-SSSSS-THHHH--STT-B-SS-TTTSS-TTS-----SSSS-BHHHHHHHHHHHHHHTT-GGGEE-SEEEEEEEEETTTTEEEEEEEETTT--EEEEEEEEEEE---SS-SBPPP-STTGGG-SSEEEEGGG--TT---TT-EEEEE--SHHHHHHHHHHGGGSSEEEEE-SS---EEE--GGGTT-PPPTT----HHHHHHHHHHHHHHHHHHHHHTTBSSHHHHHHHHHHHHHHHHHHHHHS-GGGHHHH---SPTTSSPPEEESSHHHHTT-TTEEEE-----EEETTEEEETTEEEE-SEEEE-S-B--S-SSTT-EEE-GGG-BHHHHHHHHTS---BTTTB-BT-TTEEETT-TT-B-SSS-HHHHHHHHHHHHHHHTHHHHTTS-S-EEE-HHHHHHHHHHHHHHHHHHBHHHHSSS--TTEEE-TTT--EEESSB-SS-HHHHHHHHHS--GGGEEE---HHHHHHHHHHHHHHHHHHHHHHHHHHHHHHHHHHHHTT-

Mean predicted aligned error: 11.38 Å

InterPro domains:
  IPR020946 Flavin monooxygenase-like [PF00743] (80-286)
  IPR036188 FAD/NAD(P)-binding domain superfamily [G3DSA:3.50.50.60] (74-317)
  IPR036188 FAD/NAD(P)-binding domain superfamily [G3DSA:3.50.50.60] (397-566)
  IPR036188 FAD/NAD(P)-binding domain superfamily [SSF51905] (81-289)
  IPR036188 FAD/NAD(P)-binding domain superfamily [SSF51905] (220-419)
  IPR036188 FAD/NAD(P)-binding domain superfamily [SSF51905] (356-571)

Solvent-accessible surface area (backbone atoms only — not comparable to full-atom values): 33333 Å² total; per-residue (Å²): 115,69,68,62,55,54,54,51,53,55,53,58,60,49,58,60,52,57,67,65,56,75,75,74,80,80,88,85,84,65,102,77,82,73,89,81,80,95,73,87,89,83,85,71,59,68,65,55,50,52,52,50,48,51,49,51,47,50,54,51,48,66,69,70,62,48,69,45,102,82,75,46,70,54,57,47,76,30,58,30,33,25,38,20,43,15,71,36,31,44,49,42,52,39,45,38,37,71,77,69,68,45,76,59,47,40,30,37,18,62,48,87,63,53,25,43,63,38,56,46,37,67,37,61,58,42,54,46,93,48,48,30,46,50,56,31,52,90,91,59,56,48,83,80,63,95,45,56,49,31,43,26,68,57,54,22,51,49,47,46,52,52,28,53,76,56,66,37,62,91,34,44,43,54,30,19,41,61,47,39,33,39,52,38,80,90,80,50,25,37,40,33,41,33,32,36,69,85,81,66,50,74,49,51,37,36,18,51,30,44,33,42,19,62,49,59,77,69,49,68,46,77,81,93,44,52,45,64,90,53,38,71,47,48,78,42,39,41,64,58,52,63,88,88,63,82,47,66,79,27,31,32,33,33,39,30,54,47,67,62,24,44,28,32,50,52,67,40,59,92,41,34,55,29,37,40,34,36,44,82,62,56,43,57,49,35,79,66,75,63,79,72,69,67,67,74,72,64,87,86,60,91,62,55,71,69,56,50,53,52,50,52,33,48,53,51,50,50,53,26,52,56,52,40,43,29,32,35,59,46,75,68,12,48,54,46,19,50,54,53,48,52,52,26,49,53,48,46,69,73,64,34,58,76,94,44,47,83,67,43,63,59,91,49,45,54,47,24,50,74,64,35,70,46,82,45,32,53,65,44,62,68,43,91,49,51,45,84,43,66,74,62,65,68,30,30,37,47,63,23,36,31,37,96,90,45,71,50,66,29,46,32,38,37,41,31,70,58,49,45,57,88,61,66,47,85,76,44,49,45,27,24,54,95,71,44,33,57,66,58,58,21,56,76,75,69,42,60,70,33,45,86,21,20,34,47,49,58,30,64,41,39,36,29,27,50,28,28,30,33,41,53,82,50,58,50,49,53,53,41,23,53,30,28,43,51,25,53,57,58,66,43,37,50,37,75,75,57,60,24,72,39,38,35,42,39,58,69,49,39,54,53,47,50,52,56,51,51,50,40,32,54,71,48,26,21,64,64,61,17,75,64,93,39,81,45,44,49,67,42,86,90,78,68,49,62,44,60,33,32,54,44,88,65,54,66,69,56,50,42,50,48,30,74,56,65,70,69,86,42,51,45,68,42,73,50,78,68,30,54,53,52,51,50,52,50,52,52,50,50,52,52,51,51,51,52,52,52,50,50,52,52,51,51,52,52,51,53,53,55,57,59,73,74,112

Sequence (615 aa):
MLHLKLTHAAYIHACDYEWLFERRVKGSTDALGSTIPPARFSLTVHQCFVLIGNIIGNIIGNMMDNIDDSGLKAPGYSQFACIGAGFSGVGLGATLKRWYGLSDIRIFERENDVGGVWQINQYPGAACDIPGILYSFSFEPSTEGSRRFPPAQEMRSYLRRVAYKYDLLHRISFNTSVEHCEWDEEKRRWRLHVQDRQTGILFLHESQFLFAGAGFLVKPRELDVPGGENFGGTIMHSARWRHDVSLEDKNVVVFGNGCTAAQIVPTIVDKTKHLTQVVRTKHWITPLDDSFAFTPLPKTVSWSTRCRWRFQRFLIALSCEIEYLAMSGSKIGNMLGQSRMEMAKKYVRAAAPDKYHELLIPEFKLGCKRRIFDQGYIKSLHAPNITLTNEPALEIVPEGIRTKDGITEADVIILANGFDTSGLLFGISVTGRGGESVTDHWNSFGGAEAYETTAMSGFPNFFMLAGPNSATGHTSVVIATENAINFALRVIKPVLDGEATRVELKREAEVKYVDELQNKLQNDTVFSKGGCRSWYFKEDKATGRKWNAFIYPYWQAYFWYRCLFPTWGDWEYGQDRATRTKKSARQTSTIIKSIAVVALLVLAECYLRYQWGRL